Protein 2IT1 (pdb70)

Organism: Pyrococcus horikoshii (strain ATCC 700860 / DSM 12428 / JCM 9974 / NBRC 100139 / OT-3) (NCBI:txid70601)

InterPro domains:
  IPR003439 ABC transporter-like, ATP-binding domain [PF00005] (19-161)
  IPR003439 ABC transporter-like, ATP-binding domain [PS50893] (4-234)
  IPR003593 AAA+ ATPase domain [SM00382] (28-211)
  IPR008995 Molybdate/tungstate binding, C-terminal [SSF50331] (237-357)
  IPR012340 Nucleic acid-binding, OB-fold [G3DSA:2.40.50.140] (287-337)
  IPR015855 ABC transporter, maltose/maltodextrin import, MalK-like [cd03301] (4-216)
  IPR017871 ABC transporter-like, conserved site [PS00211] (134-148)
  IPR027417 P-loop containing nucleoside triphosphate hydrolase [G3DSA:3.40.50.300] (1-238)
  IPR027417 P-loop containing nucleoside triphosphate hydrolase [SSF52540] (4-243)
  IPR040582 MalK-like, OB fold domain [PF17912] (235-283)
  IPR047641 ABC transporter, ATP-binding protein MalK/UgpC-like [PTHR43875] (1-358)

B-factor: mean 36.74, std 8.69, range [20.18, 72.47]

Secondary structure (DSSP, 8-state):
---EEEEEEEEESSSSEEEEEEEEEEPTT-EEEEE--TTSSHHHHHHHHHTSS--SEEEEEETTEE-TTS-GGGTTEEEE-TT----TTS-HHHHHHHHHHHTT--HHHHHHHHHHHHHHTT-TT-TT--GGGS-HHHHHHHHHHHHHTT-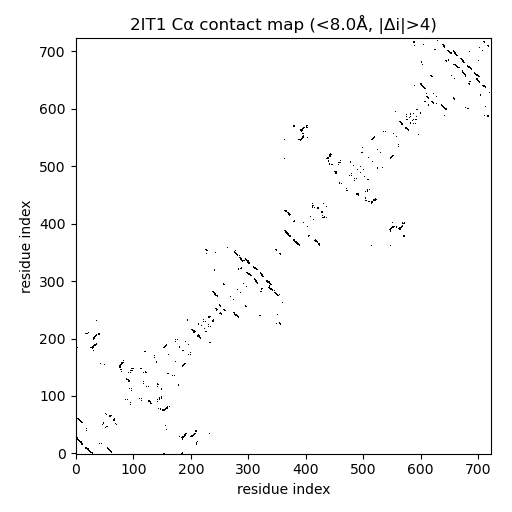-SEEEEESGGGGS-HHHHHHHHHHHHHHHHHHT-EEEEEES-HHHHHHH-SEEEEEETTEEEEEE-HHHHHHS-SBHHHHHHSBTTB-EEEEEEEETTEEEEETTEEEEPPGGGHHHHHHHT--EEEEEE-GGGEEEEESS-SSEEEEEEEEEEETTEEEEEEEETTEEEEEEE-TT----TT-EEEEEE-GGG-EEEETTT-BBP-PPP-/--EEEEEEEEEETTEEEEEEEEEEE-TT-EEEEE--TTSSHHHHHHHHHTSSPPSEEEEEETTEE-TTS-HHHHTEEEE-TT----TTS-HHHHHHHHHHHTT--HHHHHHHHHHHHHHTT-GGGTTS-GGGS-HHHHHHHHHHHHHTT--SEEEEESGGGGS-HHHHHHHHHHHHHHHHHHT-EEEEEES-HHHHHHH-SEEEEEETTEEEEEE-HHHHHHS-SBHHHHHHSBTTB-EEEEEEEETTEEESSSS-EEEPPGGGHHHHHHHT--EEEEEE-GGGEEEEESS-SSEEEEEEEEEE-SSEEEEEEEETTEEEEEEEETT----TT-EEEEEE-GGG-EEEETTT-BBP-PPP-

Foldseek 3Di:
DWKKWWAQFWADPDPATLAGGDTDIQDQLFEEEEAEDPSLSSVVVLCQLQQVDATPDTFMDTHPDTCRNPHNVVQQEFEQDQPHDFDQVAFLLCSLLVVVVVVVHDPVLSVVLLCVLCVLLVNNVRRGPGPVPDDPLSRLSSSVSSSCSSPGQEYEYANNCNVPDPVVSVVSLVVVLVSSNVVSGRYYHYDNDQVSCLVRGQKYQYGGSNYRQDIGHSCCLAQPPFFPVSQCSHDVNGKFKAKFFQDPQWTHRDPQAIGHDPPLCSVVCVVVVFTIKIKIAHQAQKDKDFDRDHAQKFWFADWADDPQWIWTWTARPPGIDTHIDHNPDDGDTRGMIHIGGDVVRIWMARPVGRGTDDGDDD/DKKWWAQFWADPVPATLAGGETDIQGQLFEEEAAEDPSQSSVVVLCQQQAVDAGPDTFMDDVNDTCRNPHNVVQQEQEQDQPHDFDQVAFLLCSLLVVVVVVVHDPVLSVVLSCVLCVLLVNNVRRGPGPVPDDPLSRLSSSQSSSPSSPGQEYEYENNCVPDDDVVVVVVLVVVLVSSNVVSHRYYYYDNDQVSCLVRGQWYFYTGSNYGQDIGHSCCLDQPNFFPVSQCRHDVRGKDKQKFFDDPQWTHRDPQAIHGDLPQCSCQCVVVVQGMKIKIFGQAQKDKAFDDDPAQKFWWADWDDDPQWIWTWTPRDPDIDIHIDGPPDDHDGRGIIHIGGDSVRMWIARPVVRTTGDGDDD

Solvent-accessible surface area: 36626 Å² total; per-residue (Å²): 102,4,46,0,60,4,76,76,0,28,17,95,134,49,148,128,45,6,0,70,77,0,76,15,84,0,90,80,22,16,0,0,0,0,0,0,42,110,68,4,10,18,39,23,0,0,34,1,0,1,13,77,75,157,20,87,60,28,103,0,44,10,64,175,124,63,4,15,169,46,70,47,163,88,6,59,30,3,39,2,102,66,114,18,70,13,118,82,172,27,30,0,52,74,2,0,0,50,33,0,37,118,111,180,16,59,116,136,77,1,64,43,32,1,104,37,5,0,95,41,0,121,0,56,171,10,47,133,97,83,9,204,73,17,54,34,4,42,43,0,48,0,1,6,0,53,14,12,2,75,83,10,70,0,3,0,0,7,6,1,0,45,69,16,86,70,135,55,29,99,134,15,44,57,58,5,35,178,18,5,119,120,44,29,3,0,1,0,1,0,0,99,42,28,42,1,0,44,66,3,9,50,41,0,0,0,0,75,126,3,75,32,18,12,50,3,56,31,95,90,0,35,138,157,7,97,65,60,36,0,0,27,42,0,12,123,10,50,12,10,36,4,95,6,107,31,84,152,44,84,0,25,25,23,168,150,2,87,15,76,17,0,180,62,15,46,122,42,5,156,128,76,53,30,81,78,0,5,0,0,0,6,0,95,32,18,88,12,44,101,36,108,45,172,12,0,10,5,76,1,117,35,104,105,110,67,75,212,78,12,11,0,14,0,32,2,119,150,26,107,0,84,0,48,4,86,134,50,68,150,3,71,151,33,45,63,0,0,0,94,23,155,64,157,89,6,30,0,0,22,85,185,86,45,97,12,12,111,65,94,173,218,17,57,0,81,2,67,76,0,28,27,101,113,62,159,129,47,7,0,65,83,2,82,7,95,0,102,105,25,14,0,0,0,0,0,0,42,102,79,4,12,18,39,24,0,0,36,0,0,0,1,80,73,78,19,78,60,24,79,0,53,11,81,165,122,64,3,12,153,47,55,34,138,73,5,52,22,4,37,5,97,70,131,26,70,14,116,85,170,30,32,0,49,78,1,0,0,51,30,0,58,120,99,186,15,71,180,104,51,23,49,136,37,0,114,84,11,0,138,66,5,136,0,54,130,10,9,44,37,64,8,175,44,16,59,41,8,42,40,1,51,0,2,4,0,54,14,15,0,60,112,20,79,0,2,0,0,7,6,0,0,53,95,16,114,82,132,81,32,92,110,16,50,39,58,4,47,160,12,4,161,128,66,44,18,1,0,0,0,1,0,101,46,30,49,2,0,41,60,2,9,56,42,0,0,0,0,88,139,2,70,36,26,14,50,2,52,34,96,86,0,54,141,156,5,93,56,53,35,0,0,26,40,0,10,109,12,47,15,10,32,2,89,4,114,18,92,141,32,78,0,39,32,34,178,123,3,78,11,76,2,0,170,54,8,65,119,31,1,106,125,74,51,30,91,59,0,2,0,0,0,11,3,115,44,14,93,10,52,91,32,104,42,144,16,0,12,7,78,1,128,47,94,107,105,63,66,195,63,13,13,0,13,0,31,2,112,144,33,96,1,74,0,20,5,93,84,64,59,154,9,62,155,31,46,60,0,3,0,82,20,154,59,153,85,4,30,0,0,26,80,185,81,49,84,14,24,134,59,104,196,204

Nearest PDB structures (foldseek):
  2it1-assembly1_B  TM=9.939E-01  e=1.564E-74  Pyrococcus horikoshii
  2yyz-assembly1_A  TM=8.812E-01  e=2.565E-50  Thermotoga maritima MSB8
  3rlf-assembly1_B  TM=8.235E-01  e=5.818E-41  Escherichia coli K-12
  8ja7-assembly1_D  TM=8.765E-01  e=3.316E-39  Mycobacterium tuberculosis H37Rv
  8hpn-assembly1_D  TM=8.410E-01  e=6.063E-39  Mycolicibacterium smegmatis MC2 155

CATH classification: 3.40.50.300 (+2 more: 2.40.50.100, 2.40.50.140)

Radius of gyration: 34.68 Å; Cα contacts (8 Å, |Δi|>4): 1537; chains: 2; bounding box: 76×95×65 Å

Sequence (723 aa):
MVEIKLENIVKKFGNFTALNNINLKIKDGEFMALLGPSGSGKSTLLYTIAGIYKPTSGKIYFDEKDVTELPPKDRNVGLVFQNWALYPHMTVYKNIAFPLELRKAPREEIDKKVREVAKMLHIDKLLNRYPWQLSGGQQQRVAIARALVKEPEVLLLDEPLSNLDALLRLEVRAELKRLQKELGITTVYVTHDQAEALAMADRIAVIREGEILQVGTPDEVYYKPKYKFVGGFLGNPPMNFVEAKVEDGKLVITEKSKLPIPKQYVEIVKETGITEVIIGFRPHDAEIVKGEGEGIVGEVYSFEPLGREQIVTVSVNDSIVKVFAPEGEHFSFGEKVTIKVKEELLVLFDKKTEKALEFSKLVEIKLENIVKKFGNFTALNNINLKIKDGEFMALLGPSGSGKSTLLYTIAGIYKPTSGKIYFDEKDVTELPPKDRNVGLVFQNWALYPHMTVYKNIAFPLELRKAPREEIDKKVREVAKMLHIDKLLNRYPWQLSGGQQQRVAIARALVKEPEVLLLDEPLSNLDALLRLEVRAELKRLQKELGITTVYVTHDQAEALAMADRIAVIREGEILQVGTPDEVYYKPKYKFVGGFLGNPPMNFVEAKVEDGKLVITEKSKLPIPKQYVEIVKETGITEVIIGFRPHDAEIVKGEGEGIVGEVYSFEPLGREQIVTVSVNDSIVKVFAPEGEHFSFGEKVTIKVKEELLVLFDKKTEKALEFSKL

Structure (mmCIF, N/CA/C/O backbone):
data_2IT1
#
_entry.id   2IT1
#
_cell.length_a   49.230
_cell.length_b   85.319
_cell.length_c   82.598
_cell.angle_alpha   90.00
_cell.angle_beta   97.16
_cell.angle_gamma   90.00
#
_symmetry.space_group_name_H-M   'P 1 21 1'
#
loop_
_entity.id
_entity.type
_entity.pdbx_description
1 polymer '362aa long hypothetical maltose/maltodextrin transport ATP-binding protein'
2 non-polymer 'SULFATE ION'
3 water water
#
loop_
_atom_site.group_PDB
_atom_site.id
_atom_site.type_symbol
_atom_site.label_atom_id
_atom_site.label_alt_id
_atom_site.label_comp_id
_atom_site.label_asym_id
_atom_site.label_entity_id
_atom_site.label_seq_id
_atom_site.pdbx_PDB_ins_code
_atom_site.Cartn_x
_atom_site.Cartn_y
_atom_site.Cartn_z
_atom_site.occupancy
_atom_site.B_iso_or_equiv
_atom_site.auth_seq_id
_atom_site.auth_comp_id
_atom_site.auth_asym_id
_atom_site.auth_atom_id
_atom_site.pdbx_PDB_model_num
ATOM 1 N N . MET A 1 1 ? 23.832 59.408 23.888 1.00 49.92 1 MET A N 1
ATOM 2 C CA . MET A 1 1 ? 24.830 60.459 24.241 1.00 49.58 1 MET A CA 1
ATOM 3 C C . MET A 1 1 ? 24.318 61.255 25.452 1.00 48.81 1 MET A C 1
ATOM 4 O O . MET A 1 1 ? 23.670 60.669 26.323 1.00 49.34 1 MET A O 1
ATOM 9 N N . VAL A 1 2 ? 24.585 62.560 25.520 1.00 47.34 2 VAL A N 1
ATOM 10 C CA . VAL A 1 2 ? 24.327 63.329 26.740 1.00 46.29 2 VAL A CA 1
ATOM 11 C C . VAL A 1 2 ? 23.062 64.176 26.638 1.00 44.81 2 VAL A C 1
ATOM 12 O O . VAL A 1 2 ? 22.776 64.770 25.602 1.00 43.70 2 VAL A O 1
ATOM 16 N N . GLU A 1 3 ? 22.295 64.204 27.723 1.00 43.55 3 GLU A N 1
ATOM 17 C CA . GLU A 1 3 ? 21.205 65.157 27.874 1.00 42.96 3 GLU A CA 1
ATOM 18 C C . GLU A 1 3 ? 21.743 66.349 28.622 1.00 42.34 3 GLU A C 1
ATOM 19 O O . GLU A 1 3 ? 22.390 66.189 29.664 1.00 40.69 3 GLU A O 1
ATOM 25 N N . ILE A 1 4 ? 21.489 67.547 28.107 1.00 41.58 4 ILE A N 1
ATOM 26 C CA . ILE A 1 4 ? 21.958 68.736 28.799 1.00 41.99 4 ILE A CA 1
ATOM 27 C C . ILE A 1 4 ? 20.811 69.603 29.307 1.00 41.92 4 ILE A C 1
ATOM 28 O O . ILE A 1 4 ? 19.805 69.836 28.611 1.00 40.20 4 ILE A O 1
ATOM 33 N N . LYS A 1 5 ? 20.985 70.028 30.557 1.00 41.68 5 LYS A N 1
ATOM 34 C CA . LYS A 1 5 ? 20.068 70.908 31.244 1.00 42.27 5 LYS A CA 1
ATOM 35 C C . LYS A 1 5 ? 20.802 72.176 31.628 1.00 42.16 5 LYS A C 1
ATOM 36 O O . LYS A 1 5 ? 21.890 72.117 32.202 1.00 42.01 5 LYS A O 1
ATOM 42 N N . LEU A 1 6 ? 20.220 73.316 31.283 1.00 42.34 6 LEU A N 1
ATOM 43 C CA . LEU A 1 6 ? 20.693 74.598 31.752 1.00 42.61 6 LEU A CA 1
ATOM 44 C C . LEU A 1 6 ? 19.650 75.125 32.722 1.00 43.20 6 LEU A C 1
ATOM 45 O O . LEU A 1 6 ? 18.479 75.298 32.343 1.00 42.77 6 LEU A O 1
ATOM 50 N N . GLU A 1 7 ? 20.074 75.370 33.965 1.00 43.65 7 GLU A N 1
ATOM 51 C CA . GLU A 1 7 ? 19.172 75.781 35.041 1.00 44.30 7 GLU A CA 1
ATOM 52 C C . GLU A 1 7 ? 19.480 77.191 35.483 1.00 44.30 7 GLU A C 1
ATOM 53 O O . GLU A 1 7 ? 20.534 77.443 36.061 1.00 44.62 7 GLU A O 1
ATOM 59 N N . ASN A 1 8 ? 18.549 78.098 35.217 1.00 44.37 8 ASN A N 1
ATOM 60 C CA . ASN A 1 8 ? 18.664 79.492 35.604 1.00 44.92 8 ASN A CA 1
ATOM 61 C C . ASN A 1 8 ? 20.034 80.040 35.270 1.00 45.35 8 ASN A C 1
ATOM 62 O O . ASN A 1 8 ? 20.761 80.511 36.140 1.00 44.19 8 ASN A O 1
ATOM 67 N N . ILE A 1 9 ? 20.393 79.953 33.993 1.00 45.72 9 ILE A N 1
ATOM 68 C CA . ILE A 1 9 ? 21.687 80.457 33.560 1.00 46.15 9 ILE A CA 1
ATOM 69 C C . ILE A 1 9 ? 21.561 81.946 33.302 1.00 46.42 9 ILE A C 1
ATOM 70 O O . ILE A 1 9 ? 20.697 82.391 32.544 1.00 46.62 9 ILE A O 1
ATOM 75 N N . VAL A 1 10 ? 22.415 82.723 33.949 1.00 47.20 10 VAL A N 1
ATOM 76 C CA . VAL A 1 10 ? 22.496 84.140 33.664 1.00 47.92 10 VAL A CA 1
ATOM 77 C C . VAL A 1 10 ? 23.918 84.472 33.241 1.00 48.76 10 VAL A C 1
ATOM 78 O O . VAL A 1 10 ? 24.869 83.898 33.758 1.00 48.69 10 VAL A O 1
ATOM 82 N N . LYS A 1 11 ? 24.057 85.378 32.278 1.00 50.42 11 LYS A N 1
ATOM 83 C CA . LYS A 1 11 ? 25.372 85.908 31.918 1.00 51.21 11 LYS A CA 1
ATOM 84 C C . LYS A 1 11 ? 25.295 87.419 31.811 1.00 52.11 11 LYS A C 1
ATOM 85 O O . LYS A 1 11 ? 24.602 87.964 30.957 1.00 51.51 11 LYS A O 1
ATOM 91 N N . LYS A 1 12 ? 26.022 88.079 32.703 1.00 53.43 12 LYS A N 1
ATOM 92 C CA . LYS A 1 12 ? 26.059 89.523 32.757 1.00 54.82 12 LYS A CA 1
ATOM 93 C C . LYS A 1 12 ? 27.541 89.888 32.768 1.00 55.84 12 LYS A C 1
ATOM 94 O O . LYS A 1 12 ? 28.274 89.495 33.686 1.00 56.62 12 LYS A O 1
ATOM 100 N N . PHE A 1 13 ? 27.997 90.578 31.725 1.00 56.64 13 PHE A N 1
ATOM 101 C CA . PHE A 1 13 ? 29.362 91.091 31.700 1.00 57.14 13 PHE A CA 1
ATOM 102 C C . PHE A 1 13 ? 29.485 92.259 32.695 1.00 57.90 13 PHE A C 1
ATOM 103 O O . PHE A 1 13 ? 30.472 92.363 33.430 1.00 58.11 13 PHE A O 1
ATOM 111 N N . GLY A 1 14 ? 28.469 93.124 32.727 1.00 58.44 14 GLY A N 1
ATOM 112 C CA . GLY A 1 14 ? 28.354 94.152 33.770 1.00 58.27 14 GLY A CA 1
ATOM 113 C C . GLY A 1 14 ? 26.915 94.596 33.963 1.00 58.50 14 GLY A C 1
ATOM 114 O O . GLY A 1 14 ? 26.192 94.055 34.800 1.00 58.82 14 GLY A O 1
ATOM 115 N N . ASN A 1 15 ? 26.510 95.590 33.182 1.00 58.51 15 ASN A N 1
ATOM 116 C CA . ASN A 1 15 ? 25.149 96.144 33.231 1.00 58.22 15 ASN A CA 1
ATOM 117 C C . ASN A 1 15 ? 24.276 95.563 32.107 1.00 57.97 15 ASN A C 1
ATOM 118 O O . ASN A 1 15 ? 23.039 95.475 32.241 1.00 58.23 15 ASN A O 1
ATOM 123 N N . PHE A 1 16 ? 24.939 95.185 31.006 1.00 57.06 16 PHE A N 1
ATOM 124 C CA . PHE A 1 16 ? 24.329 94.450 29.903 1.00 56.01 16 PHE A CA 1
ATOM 125 C C . PHE A 1 16 ? 24.099 93.008 30.329 1.00 55.16 16 PHE A C 1
ATOM 126 O O . PHE A 1 16 ? 25.010 92.340 30.839 1.00 54.77 16 PHE A O 1
ATOM 134 N N . THR A 1 17 ? 22.872 92.538 30.119 1.00 54.08 17 THR A N 1
ATOM 135 C CA . THR A 1 17 ? 22.528 91.159 30.422 1.00 53.08 17 THR A CA 1
ATOM 136 C C . THR A 1 17 ? 22.520 90.412 29.109 1.00 51.71 17 THR A C 1
ATOM 137 O O . THR A 1 17 ? 21.646 90.635 28.254 1.00 51.62 17 THR A O 1
ATOM 141 N N . ALA A 1 18 ? 23.516 89.544 28.953 1.00 50.12 18 ALA A N 1
ATOM 142 C CA . ALA A 1 18 ? 23.719 88.803 27.722 1.00 49.20 18 ALA A CA 1
ATOM 143 C C . ALA A 1 18 ? 22.763 87.615 27.650 1.00 47.96 18 ALA A C 1
ATOM 144 O O . ALA A 1 18 ? 22.208 87.343 26.586 1.00 47.86 18 ALA A O 1
ATOM 146 N N . LEU A 1 19 ? 22.595 86.930 28.784 1.00 46.35 19 LEU A N 1
ATOM 147 C CA . LEU A 1 19 ? 21.668 85.819 28.938 1.00 45.76 19 LEU A CA 1
ATOM 148 C C . LEU A 1 19 ? 20.901 85.966 30.235 1.00 45.37 19 LEU A C 1
ATOM 149 O O . LEU A 1 19 ? 21.503 86.047 31.310 1.00 44.32 19 LEU A O 1
ATOM 154 N N . ASN A 1 20 ? 19.575 85.964 30.141 1.00 45.44 20 ASN A N 1
ATOM 155 C CA . ASN A 1 20 ? 18.739 86.151 31.318 1.00 45.49 20 ASN A CA 1
ATOM 156 C C . ASN A 1 20 ? 17.868 84.941 31.652 1.00 45.31 20 ASN A C 1
ATOM 157 O O . ASN A 1 20 ? 16.868 84.662 30.975 1.00 45.66 20 ASN A O 1
ATOM 162 N N . ASN A 1 21 ? 18.268 84.247 32.707 1.00 44.92 21 ASN A N 1
ATOM 163 C CA . ASN A 1 21 ? 17.561 83.100 33.224 1.00 44.52 21 ASN A CA 1
ATOM 164 C C . ASN A 1 21 ? 17.188 82.142 32.105 1.00 43.87 21 ASN A C 1
ATOM 165 O O . ASN A 1 21 ? 16.018 82.004 31.722 1.00 44.37 21 ASN A O 1
ATOM 170 N N . ILE A 1 22 ? 18.214 81.496 31.575 1.00 42.36 22 ILE A N 1
ATOM 171 C CA . ILE A 1 22 ? 18.053 80.500 30.533 1.00 41.55 22 ILE A CA 1
ATOM 172 C C . ILE A 1 22 ? 17.774 79.154 31.194 1.00 40.80 22 ILE A C 1
ATOM 173 O O . ILE A 1 22 ? 18.590 78.637 31.968 1.00 40.65 22 ILE A O 1
ATOM 178 N N . ASN A 1 23 ? 16.588 78.631 30.913 1.00 39.88 23 ASN A N 1
ATOM 179 C CA . ASN A 1 23 ? 16.160 77.316 31.339 1.00 39.45 23 ASN A CA 1
ATOM 180 C C . ASN A 1 23 ? 15.821 76.507 30.116 1.00 38.90 23 ASN A C 1
ATOM 181 O O . ASN A 1 23 ? 14.946 76.872 29.355 1.00 37.49 23 ASN A O 1
ATOM 186 N N . LEU A 1 24 ? 16.533 75.415 29.921 1.00 38.86 24 LEU A N 1
ATOM 187 C CA . LEU A 1 24 ? 16.413 74.669 28.679 1.00 38.85 24 LEU A CA 1
ATOM 188 C C . LEU A 1 24 ? 17.094 73.336 28.853 1.00 38.77 24 LEU A C 1
ATOM 189 O O . LEU A 1 24 ? 18.197 73.258 29.401 1.00 37.85 24 LEU A O 1
ATOM 194 N N . LYS A 1 25 ? 16.416 72.294 28.382 1.00 38.54 25 LYS A N 1
ATOM 195 C CA . LYS A 1 25 ? 16.968 70.966 28.353 1.00 38.37 25 LYS A CA 1
ATOM 196 C C . LYS A 1 25 ? 17.071 70.538 26.893 1.00 38.26 25 LYS A C 1
ATOM 197 O O . LYS A 1 25 ? 16.093 70.648 26.143 1.00 38.11 25 LYS A O 1
ATOM 203 N N . ILE A 1 26 ? 18.263 70.129 26.467 1.00 37.51 26 ILE A N 1
ATOM 204 C CA . ILE A 1 26 ? 18.450 69.499 25.158 1.00 37.76 26 ILE A CA 1
ATOM 205 C C . ILE A 1 26 ? 18.546 67.986 25.359 1.00 37.72 26 ILE A C 1
ATOM 206 O O . ILE A 1 26 ? 19.401 67.520 26.115 1.00 37.41 26 ILE A O 1
ATOM 211 N N . LYS A 1 27 ? 17.685 67.227 24.677 1.00 37.09 27 LYS A N 1
ATOM 212 C CA . LYS A 1 27 ? 17.548 65.789 24.935 1.00 37.19 27 LYS A CA 1
ATOM 213 C C . LYS A 1 27 ? 18.620 64.958 24.259 1.00 36.73 27 LYS A C 1
ATOM 214 O O . LYS A 1 27 ? 19.247 65.360 23.274 1.00 36.03 27 LYS A O 1
ATOM 220 N N . ASP A 1 28 ? 18.825 63.774 24.812 1.00 37.06 28 ASP A N 1
ATOM 221 C CA . ASP A 1 28 ? 19.813 62.859 24.305 1.00 36.57 28 ASP A CA 1
ATOM 222 C C . ASP A 1 28 ? 19.620 62.662 22.798 1.00 35.87 28 ASP A C 1
ATOM 223 O O . ASP A 1 28 ? 18.535 62.320 22.363 1.00 35.91 28 ASP A O 1
ATOM 228 N N . GLY A 1 29 ? 20.675 62.880 22.019 1.00 34.91 29 GLY A N 1
ATOM 229 C CA . GLY A 1 29 ? 20.619 62.663 20.580 1.00 34.41 29 GLY A CA 1
ATOM 230 C C . GLY A 1 29 ? 19.771 63.648 19.798 1.00 33.57 29 GLY A C 1
ATOM 231 O O . GLY A 1 29 ? 19.609 63.486 18.598 1.00 34.02 29 GLY A O 1
ATOM 232 N N . GLU A 1 30 ? 19.233 64.673 20.455 1.00 32.81 30 GLU A N 1
ATOM 233 C CA . GLU A 1 30 ? 18.378 65.646 19.790 1.00 32.14 30 GLU A CA 1
ATOM 234 C C . GLU A 1 30 ? 19.185 66.715 19.017 1.00 30.70 30 GLU A C 1
ATOM 235 O O . GLU A 1 30 ? 20.282 67.089 19.423 1.00 29.24 30 GLU A O 1
ATOM 241 N N . PHE A 1 31 ? 18.622 67.179 17.898 1.00 28.80 31 PHE A N 1
ATOM 242 C CA . PHE A 1 31 ? 19.141 68.315 17.140 1.00 28.50 31 PHE A CA 1
ATOM 243 C C . PHE A 1 31 ? 18.337 69.536 17.580 1.00 27.59 31 PHE A C 1
ATOM 244 O O . PHE A 1 31 ? 17.156 69.661 17.262 1.00 26.60 31 PHE A O 1
ATOM 252 N N . MET A 1 32 ? 18.965 70.401 18.366 1.00 27.59 32 MET A N 1
ATOM 253 C CA . MET A 1 32 ? 18.302 71.593 18.876 1.00 27.21 32 MET A CA 1
ATOM 254 C C . MET A 1 32 ? 18.849 72.827 18.202 1.00 26.72 32 MET A C 1
ATOM 255 O O . MET A 1 32 ? 20.035 73.031 18.154 1.00 26.40 32 MET A O 1
ATOM 260 N N . ALA A 1 33 ? 17.963 73.678 17.718 1.00 27.03 33 ALA A N 1
ATOM 261 C CA . ALA A 1 33 ? 18.407 74.880 17.055 1.00 27.04 33 ALA A CA 1
ATOM 262 C C . ALA A 1 33 ? 18.219 76.043 17.995 1.00 26.35 33 ALA A C 1
ATOM 263 O O . ALA A 1 33 ? 17.202 76.157 18.672 1.00 27.04 33 ALA A O 1
ATOM 265 N N . LEU A 1 34 ? 19.207 76.924 18.015 1.00 26.49 34 LEU A N 1
ATOM 266 C CA . LEU A 1 34 ? 19.107 78.178 18.738 1.00 26.27 34 LEU A CA 1
ATOM 267 C C . LEU A 1 34 ? 18.971 79.255 17.666 1.00 26.38 34 LEU A C 1
ATOM 268 O O . LEU A 1 34 ? 19.956 79.638 17.004 1.00 26.38 34 LEU A O 1
ATOM 273 N N . LEU A 1 35 ? 17.743 79.752 17.534 1.00 25.73 35 LEU A N 1
ATOM 274 C CA . LEU A 1 35 ? 17.359 80.621 16.426 1.00 26.25 35 LEU A CA 1
ATOM 275 C C . LEU A 1 35 ? 17.069 82.025 16.939 1.00 26.43 35 LEU A C 1
ATOM 276 O O . LEU A 1 35 ? 16.283 82.209 17.841 1.00 25.82 35 LEU A O 1
ATOM 281 N N . GLY A 1 36 ? 17.702 83.013 16.337 1.00 27.35 36 GLY A N 1
ATOM 282 C CA . GLY A 1 36 ? 17.434 84.382 16.703 1.00 29.25 36 GLY A CA 1
ATOM 283 C C . GLY A 1 36 ? 18.229 85.333 15.842 1.00 30.24 36 GLY A C 1
ATOM 284 O O . GLY A 1 36 ? 19.067 84.907 15.069 1.00 29.80 36 GLY A O 1
ATOM 285 N N . PRO A 1 37 ? 17.953 86.632 15.976 1.00 32.26 37 PRO A N 1
ATOM 286 C CA . PRO A 1 37 ? 18.698 87.647 15.252 1.00 33.27 37 PRO A CA 1
ATOM 287 C C . PRO A 1 37 ? 20.106 87.905 15.805 1.00 34.81 37 PRO A C 1
ATOM 288 O O . PRO A 1 37 ? 20.492 87.377 16.852 1.00 35.38 37 PRO A O 1
ATOM 292 N N . SER A 1 38 ? 20.855 88.770 15.127 1.00 36.35 38 SER A N 1
ATOM 293 C CA . SER A 1 38 ? 22.159 89.179 15.638 1.00 36.56 38 SER A CA 1
ATOM 294 C C . SER A 1 38 ? 22.076 89.864 16.994 1.00 37.14 38 SER A C 1
ATOM 295 O O . SER A 1 38 ? 21.228 90.719 17.249 1.00 38.70 38 SER A O 1
ATOM 298 N N . GLY A 1 39 ? 22.942 89.422 17.891 1.00 36.86 39 GLY A N 1
ATOM 299 C CA . GLY A 1 39 ? 23.011 89.955 19.226 1.00 36.11 39 GLY A CA 1
ATOM 300 C C . GLY A 1 39 ? 21.912 89.475 20.130 1.00 35.71 39 GLY A C 1
ATOM 301 O O . GLY A 1 39 ? 21.693 90.070 21.167 1.00 36.54 39 GLY A O 1
ATOM 302 N N . SER A 1 40 ? 21.221 88.394 19.760 1.00 35.39 40 SER A N 1
ATOM 303 C CA . SER A 1 40 ? 20.147 87.859 20.604 1.00 34.41 40 SER A CA 1
ATOM 304 C C . SER A 1 40 ? 20.657 87.131 21.833 1.00 33.65 40 SER A C 1
ATOM 305 O O . SER A 1 40 ? 19.885 86.935 22.769 1.00 33.41 40 SER A O 1
ATOM 308 N N . GLY A 1 41 ? 21.931 86.742 21.819 1.00 33.41 41 GLY A N 1
ATOM 309 C CA . GLY A 1 41 ? 22.522 85.905 22.871 1.00 33.29 41 GLY A CA 1
ATOM 310 C C . GLY A 1 41 ? 22.618 84.427 22.492 1.00 32.90 41 GLY A C 1
ATOM 311 O O . GLY A 1 41 ? 23.052 83.605 23.299 1.00 33.04 41 GLY A O 1
ATOM 312 N N . LYS A 1 42 ? 22.174 84.090 21.280 1.00 32.69 42 LYS A N 1
ATOM 313 C CA . LYS A 1 42 ? 22.210 82.709 20.766 1.00 32.29 42 LYS A CA 1
ATOM 314 C C . LYS A 1 42 ? 23.630 82.136 20.715 1.00 32.21 42 LYS A C 1
ATOM 315 O O . LYS A 1 42 ? 23.840 80.982 21.104 1.00 32.53 42 LYS A O 1
ATOM 321 N N . SER A 1 43 ? 24.603 82.923 20.252 1.00 31.93 43 SER A N 1
ATOM 322 C CA . SER A 1 43 ? 25.979 82.450 20.191 1.00 31.81 43 SER A CA 1
ATOM 323 C C . SER A 1 43 ? 26.550 82.393 21.613 1.00 31.77 43 SER A C 1
ATOM 324 O O . SER A 1 43 ? 27.263 81.453 21.972 1.00 31.53 43 SER A O 1
ATOM 327 N N . THR A 1 44 ? 26.249 83.399 22.413 1.00 31.49 44 THR A N 1
ATOM 328 C CA . THR A 1 44 ? 26.736 83.430 23.795 1.00 31.50 44 THR A CA 1
ATOM 329 C C . THR A 1 44 ? 26.260 82.215 24.569 1.00 31.02 44 THR A C 1
ATOM 330 O O . THR A 1 44 ? 26.996 81.644 25.366 1.00 31.42 44 THR A O 1
ATOM 334 N N . LEU A 1 45 ? 25.017 81.811 24.332 1.00 31.06 45 LEU A N 1
ATOM 335 C CA . LEU A 1 45 ? 24.477 80.622 24.960 1.00 30.50 45 LEU A CA 1
ATOM 336 C C . LEU A 1 45 ? 25.272 79.395 24.548 1.00 29.66 45 LEU A C 1
ATOM 337 O O . LEU A 1 45 ? 25.533 78.529 25.359 1.00 29.17 45 LEU A O 1
ATOM 342 N N . LEU A 1 46 ? 25.645 79.312 23.276 1.00 29.18 46 LEU A N 1
ATOM 343 C CA . LEU A 1 46 ? 26.421 78.175 22.785 1.00 29.16 46 LEU A CA 1
ATOM 344 C C . LEU A 1 46 ? 27.809 78.166 23.435 1.00 29.66 46 LEU A C 1
ATOM 345 O O . LEU A 1 46 ? 28.313 77.104 23.834 1.00 29.50 46 LEU A O 1
ATOM 350 N N . TYR A 1 47 ? 28.429 79.341 23.523 1.00 29.76 47 TYR A N 1
ATOM 351 C CA . TYR A 1 47 ? 29.782 79.447 24.095 1.00 30.99 47 TYR A CA 1
ATOM 352 C C . TYR A 1 47 ? 29.746 79.130 25.586 1.00 30.89 47 TYR A C 1
ATOM 353 O O . TYR A 1 47 ? 30.720 78.644 26.154 1.00 32.67 47 TYR A O 1
ATOM 362 N N . THR A 1 48 ? 28.603 79.392 26.204 1.00 31.61 48 THR A N 1
ATOM 363 C CA . THR A 1 48 ? 28.363 79.078 27.592 1.00 31.84 48 THR A CA 1
ATOM 364 C C . THR A 1 48 ? 28.194 77.583 27.786 1.00 32.48 48 THR A C 1
ATOM 365 O O . THR A 1 48 ? 28.727 77.056 28.735 1.00 32.14 48 THR A O 1
ATOM 369 N N . ILE A 1 49 ? 27.484 76.902 26.882 1.00 32.38 49 ILE A N 1
ATOM 370 C CA . ILE A 1 49 ? 27.373 75.432 26.927 1.00 32.29 49 ILE A CA 1
ATOM 371 C C . ILE A 1 49 ? 28.750 74.790 26.698 1.00 33.30 49 ILE A C 1
ATOM 372 O O . ILE A 1 49 ? 29.087 73.824 27.360 1.00 32.76 49 ILE A O 1
ATOM 377 N N . ALA A 1 50 ? 29.537 75.333 25.766 1.00 33.47 50 ALA A N 1
ATOM 378 C CA . ALA A 1 50 ? 30.885 74.826 25.495 1.00 34.06 50 ALA A CA 1
ATOM 379 C C . ALA A 1 50 ? 31.810 74.970 26.706 1.00 34.72 50 ALA A C 1
ATOM 380 O O . ALA A 1 50 ? 32.623 74.103 26.966 1.00 34.11 50 ALA A O 1
ATOM 382 N N . GLY A 1 51 ? 31.692 76.096 27.401 1.00 35.38 51 GLY A N 1
ATOM 383 C CA . GLY A 1 51 ? 32.561 76.416 28.533 1.00 36.30 51 GLY A CA 1
ATOM 384 C C . GLY A 1 51 ? 33.530 77.547 28.260 1.00 36.88 51 GLY A C 1
ATOM 385 O O . GLY A 1 51 ? 34.265 77.956 29.165 1.00 37.41 51 GLY A O 1
ATOM 386 N N . ILE A 1 52 ? 33.536 78.067 27.031 1.00 37.31 52 ILE A N 1
ATOM 387 C 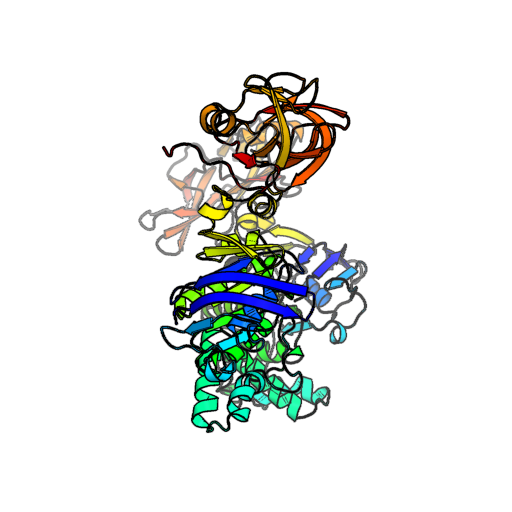CA . ILE A 1 52 ? 34.438 79.160 26.658 1.00 37.53 52 ILE A CA 1
ATOM 388 C C . ILE A 1 52 ? 34.089 80.424 27.441 1.00 38.18 52 ILE A C 1
ATOM 389 O O . ILE A 1 52 ? 34.982 81.179 27.834 1.00 38.75 52 ILE A O 1
ATOM 394 N N . TYR A 1 53 ? 32.796 80.640 27.663 1.00 38.42 53 TYR A N 1
ATOM 395 C CA . TYR A 1 53 ? 32.299 81.653 28.573 1.00 39.38 53 TYR A CA 1
ATOM 396 C C . TYR A 1 53 ? 31.758 80.975 29.827 1.00 40.37 53 TYR A C 1
ATOM 397 O O . TYR A 1 53 ? 31.229 79.852 29.777 1.00 39.92 53 TYR A O 1
ATOM 406 N N . LYS A 1 54 ? 31.865 81.680 30.947 1.00 41.79 54 LYS A N 1
ATOM 407 C CA . LYS A 1 54 ? 31.401 81.177 32.241 1.00 42.78 54 LYS A CA 1
ATOM 408 C C . LYS A 1 54 ? 30.160 81.964 32.650 1.00 43.00 54 LYS A C 1
ATOM 409 O O . LYS A 1 54 ? 30.095 83.168 32.437 1.00 42.73 54 LYS A O 1
ATOM 415 N N . PRO A 1 55 ? 29.136 81.276 33.180 1.00 43.74 55 PRO A N 1
ATOM 416 C CA . PRO A 1 55 ? 27.945 82.023 33.586 1.00 44.26 55 PRO A CA 1
ATOM 417 C C . PRO A 1 55 ? 28.229 82.896 34.794 1.00 44.73 55 PRO A C 1
ATOM 418 O O . PRO A 1 55 ? 29.169 82.617 35.544 1.00 44.63 55 PRO A O 1
ATOM 422 N N . THR A 1 56 ? 27.434 83.945 34.973 1.00 45.28 56 THR A N 1
ATOM 423 C CA . THR A 1 56 ? 27.494 84.726 36.204 1.00 45.46 56 THR A CA 1
ATOM 424 C C . THR A 1 56 ? 26.924 83.841 37.310 1.00 45.96 56 THR A C 1
ATOM 425 O O . THR A 1 56 ? 27.519 83.691 38.392 1.00 46.66 56 THR A O 1
ATOM 429 N N . SER A 1 57 ? 25.785 83.221 37.014 1.00 45.79 57 SER A N 1
ATOM 430 C CA . SER A 1 57 ? 25.158 82.291 37.928 1.00 45.49 57 SER A CA 1
ATOM 431 C C . SER A 1 57 ? 24.354 81.234 37.178 1.00 45.55 57 SER A C 1
ATOM 432 O O . SER A 1 57 ? 24.037 81.400 35.980 1.00 45.10 57 SER A O 1
ATOM 435 N N . GLY A 1 58 ? 24.003 80.171 37.904 1.00 44.92 58 GLY A N 1
ATOM 436 C CA . GLY A 1 58 ? 23.223 79.069 37.368 1.00 44.91 58 GLY A CA 1
ATOM 437 C C . GLY A 1 58 ? 24.092 77.846 37.153 1.00 44.82 58 GLY A C 1
ATOM 438 O O . GLY A 1 58 ? 25.304 77.878 37.357 1.00 45.19 58 GLY A O 1
ATOM 439 N N . LYS A 1 59 ? 23.469 76.759 36.726 1.00 44.67 59 LYS A N 1
ATOM 440 C CA . LYS A 1 59 ? 24.162 75.506 36.583 1.00 44.51 59 LYS A CA 1
ATOM 441 C C . LYS A 1 59 ? 23.978 74.912 35.194 1.00 44.03 59 LYS A C 1
ATOM 442 O O . LYS A 1 59 ? 22.994 75.200 34.506 1.00 43.22 59 LYS A O 1
ATOM 448 N N . ILE A 1 60 ? 24.945 74.094 34.791 1.00 43.44 60 ILE A N 1
ATOM 449 C CA . ILE A 1 60 ? 24.879 73.368 33.535 1.00 43.37 60 ILE A CA 1
ATOM 450 C C . ILE A 1 60 ? 25.197 71.908 33.799 1.00 43.37 60 ILE A C 1
ATOM 451 O O . ILE A 1 60 ? 26.322 71.581 34.168 1.00 44.13 60 ILE A O 1
ATOM 456 N N . TYR A 1 61 ? 24.222 71.025 33.596 1.00 43.18 61 TYR A N 1
ATOM 457 C CA . TYR A 1 61 ? 24.435 69.595 33.777 1.00 43.05 61 TYR A CA 1
ATOM 458 C C . TYR A 1 61 ? 24.497 68.876 32.446 1.00 42.72 61 TYR A C 1
ATOM 459 O O . TYR A 1 61 ? 23.658 69.105 31.586 1.00 42.39 61 TYR A O 1
ATOM 468 N N . PHE A 1 62 ? 25.495 68.011 32.284 1.00 42.24 62 PHE A N 1
ATOM 469 C CA . PHE A 1 62 ? 25.522 67.046 31.203 1.00 42.70 62 PHE A CA 1
ATOM 470 C C . PHE A 1 62 ? 25.170 65.728 31.846 1.00 43.56 62 PHE A C 1
ATOM 471 O O . PHE A 1 62 ? 25.961 65.207 32.638 1.00 44.14 62 PHE A O 1
ATOM 479 N N . ASP A 1 63 ? 24.004 65.182 31.520 1.00 44.18 63 ASP A N 1
ATOM 480 C CA . ASP A 1 63 ? 23.493 64.000 32.225 1.00 45.09 63 ASP A CA 1
ATOM 481 C C . ASP A 1 63 ? 23.449 64.316 33.743 1.00 45.83 63 ASP A C 1
ATOM 482 O O . ASP A 1 63 ? 22.993 65.380 34.144 1.00 45.71 63 ASP A O 1
ATOM 487 N N . GLU A 1 64 ? 23.939 63.404 34.577 1.00 47.10 64 GLU A N 1
ATOM 488 C CA . GLU A 1 64 ? 23.996 63.615 36.028 1.00 47.78 64 GLU A CA 1
ATOM 489 C C . GLU A 1 64 ? 25.005 64.692 36.425 1.00 48.21 64 GLU A C 1
ATOM 490 O O . GLU A 1 64 ? 24.823 65.373 37.436 1.00 48.31 64 GLU A O 1
ATOM 496 N N . LYS A 1 65 ? 26.060 64.840 35.626 1.00 48.10 65 LYS A N 1
ATOM 497 C CA . LYS A 1 65 ? 27.251 65.562 36.052 1.00 48.01 65 LYS A CA 1
ATOM 498 C C . LYS A 1 65 ? 27.147 67.071 35.890 1.00 48.07 65 LYS A C 1
ATOM 499 O O . LYS A 1 65 ? 26.879 67.575 34.793 1.00 48.23 65 LYS A O 1
ATOM 505 N N . ASP A 1 66 ? 27.375 67.789 36.983 1.00 47.73 66 ASP A N 1
ATOM 506 C CA . ASP A 1 66 ? 27.488 69.239 36.951 1.00 47.55 66 ASP A CA 1
ATOM 507 C C . ASP A 1 66 ? 28.836 69.644 36.353 1.00 47.44 66 ASP A C 1
ATOM 508 O O . ASP A 1 66 ? 29.903 69.364 36.923 1.00 46.94 66 ASP A O 1
ATOM 513 N N . VAL A 1 67 ? 28.780 70.317 35.208 1.00 46.72 67 VAL A N 1
ATOM 514 C CA . VAL A 1 67 ? 29.976 70.708 34.469 1.00 46.38 67 VAL A CA 1
ATOM 515 C C . VAL A 1 67 ? 30.145 72.220 34.417 1.00 46.05 67 VAL A C 1
ATOM 516 O O . VAL A 1 67 ? 30.960 72.722 33.652 1.00 45.71 67 VAL A O 1
ATOM 520 N N . THR A 1 68 ? 29.398 72.938 35.250 1.00 46.07 68 THR A N 1
ATOM 521 C CA . THR A 1 68 ? 29.304 74.394 35.173 1.00 46.36 68 THR A CA 1
ATOM 522 C C . THR A 1 68 ? 30.639 75.121 35.263 1.00 46.62 68 THR A C 1
ATOM 523 O O . THR A 1 68 ? 30.848 76.123 34.584 1.00 46.86 68 THR A O 1
ATOM 527 N N . GLU A 1 69 ? 31.533 74.641 36.111 1.00 46.94 69 GLU A N 1
ATOM 528 C CA . GLU A 1 69 ? 32.817 75.316 36.307 1.00 47.38 69 GLU A CA 1
ATOM 529 C C . GLU A 1 69 ? 33.969 74.539 35.669 1.00 47.08 69 GLU A C 1
ATOM 530 O O . GLU A 1 69 ? 35.120 74.953 35.760 1.00 47.18 69 GLU A O 1
ATOM 536 N N . LEU A 1 70 ? 33.657 73.422 35.008 1.00 46.93 70 LEU A N 1
ATOM 537 C CA . LEU A 1 70 ? 34.663 72.678 34.263 1.00 46.39 70 LEU A CA 1
ATOM 538 C C . LEU A 1 70 ? 35.034 73.488 33.021 1.00 46.09 70 LEU A C 1
ATOM 539 O O . LEU A 1 70 ? 34.172 74.128 32.418 1.00 46.36 70 LEU A O 1
ATOM 544 N N . PRO A 1 71 ? 36.318 73.467 32.632 1.00 45.42 71 PRO A N 1
ATOM 545 C CA . PRO A 1 71 ? 36.700 74.098 31.375 1.00 45.00 71 PRO A CA 1
ATOM 546 C C . PRO A 1 71 ? 36.258 73.229 30.195 1.00 44.12 71 PRO A C 1
ATOM 547 O O . PRO A 1 71 ? 35.981 72.053 30.384 1.00 43.60 71 PRO A O 1
ATOM 551 N N . PRO A 1 72 ? 36.211 73.798 28.983 1.00 43.97 72 PRO A N 1
ATOM 552 C CA . PRO A 1 72 ? 35.770 73.089 27.784 1.00 43.87 72 PRO A CA 1
ATOM 553 C C . PRO A 1 72 ? 36.417 71.726 27.563 1.00 43.80 72 PRO A C 1
ATOM 554 O O . PRO A 1 72 ? 35.746 70.816 27.098 1.00 43.14 72 PRO A O 1
ATOM 558 N N . LYS A 1 73 ? 37.710 71.597 27.887 1.00 44.20 73 LYS A N 1
ATOM 559 C CA . LYS A 1 73 ? 38.465 70.348 27.661 1.00 44.45 73 LYS A CA 1
ATOM 560 C C . LYS A 1 73 ? 37.862 69.158 28.390 1.00 44.16 73 LYS A C 1
ATOM 561 O O . LYS A 1 73 ? 37.897 68.039 27.890 1.00 44.70 73 LYS A O 1
ATOM 567 N N . ASP A 1 74 ? 37.317 69.426 29.573 1.00 43.71 74 ASP A N 1
ATOM 568 C CA . ASP A 1 74 ? 36.784 68.408 30.459 1.00 43.08 74 ASP A CA 1
ATOM 569 C C . ASP A 1 74 ? 35.335 68.056 30.148 1.00 42.57 74 ASP A C 1
ATOM 570 O O . ASP A 1 74 ? 34.850 67.009 30.578 1.00 42.14 74 ASP A O 1
ATOM 575 N N . ARG A 1 75 ? 34.641 68.936 29.425 1.00 41.87 75 ARG A N 1
ATOM 576 C CA . ARG A 1 75 ? 33.234 68.724 29.094 1.00 41.03 75 ARG A CA 1
ATOM 577 C C . ARG A 1 75 ? 33.012 67.823 27.883 1.00 40.55 75 ARG A C 1
ATOM 578 O O . ARG A 1 75 ? 31.887 67.458 27.612 1.00 39.72 75 ARG A O 1
ATOM 586 N N . ASN A 1 76 ? 34.067 67.472 27.155 1.00 40.30 76 ASN A N 1
ATOM 587 C CA . ASN A 1 76 ? 33.959 66.503 26.066 1.00 40.50 76 ASN A CA 1
ATOM 588 C C . ASN A 1 76 ? 32.967 67.009 24.997 1.00 39.88 76 ASN A C 1
ATOM 589 O O . ASN A 1 76 ? 32.045 66.299 24.572 1.00 40.06 76 ASN A O 1
ATOM 594 N N . VAL A 1 77 ? 33.170 68.259 24.587 1.00 39.12 77 VAL A N 1
ATOM 595 C CA . VAL A 1 77 ? 32.323 68.928 23.607 1.00 37.98 77 VAL A CA 1
ATOM 596 C C . VAL A 1 77 ? 33.097 69.120 22.306 1.00 36.88 77 VAL A C 1
ATOM 597 O O . VAL A 1 77 ? 34.327 69.278 22.319 1.00 35.68 77 VAL A O 1
ATOM 601 N N . GLY A 1 78 ? 32.378 69.095 21.182 1.00 35.91 78 GLY A N 1
ATOM 602 C CA . GLY A 1 78 ? 32.956 69.441 19.877 1.00 35.65 78 GLY A CA 1
ATOM 603 C C . GLY A 1 78 ? 32.368 70.755 19.383 1.00 35.05 78 GLY A C 1
ATOM 604 O O . GLY A 1 78 ? 31.148 70.933 19.401 1.00 34.60 78 GLY A O 1
ATOM 605 N N . LEU A 1 79 ? 33.230 71.670 18.945 1.00 34.22 79 LEU A N 1
ATOM 606 C CA . LEU A 1 79 ? 32.809 73.014 18.532 1.00 33.99 79 LEU A CA 1
ATOM 607 C C . LEU A 1 79 ? 33.297 73.357 17.139 1.00 32.92 79 LEU A C 1
ATOM 608 O O . LEU A 1 79 ? 34.488 73.225 16.846 1.00 32.75 79 LEU A O 1
ATOM 613 N N . VAL A 1 80 ? 32.366 73.770 16.276 1.00 31.80 80 VAL A N 1
ATOM 614 C CA . VAL A 1 80 ? 32.704 74.411 15.014 1.00 31.45 80 VAL A CA 1
ATOM 615 C C . VAL A 1 80 ? 32.334 75.904 15.096 1.00 31.06 80 VAL A C 1
ATOM 616 O O . VAL A 1 80 ? 31.181 76.229 15.321 1.00 29.48 80 VAL A O 1
ATOM 620 N N . PHE A 1 81 ? 33.341 76.778 14.954 1.00 31.85 81 PHE A N 1
ATOM 621 C CA . PHE A 1 81 ? 33.176 78.245 15.012 1.00 32.35 81 PHE A CA 1
ATOM 622 C C . PHE A 1 81 ? 32.419 78.728 13.788 1.00 32.14 81 PHE A C 1
ATOM 623 O O . PHE A 1 81 ? 32.442 78.073 12.751 1.00 30.27 81 PHE A O 1
ATOM 631 N N . GLN A 1 82 ? 31.781 79.893 13.881 1.00 32.27 82 GLN A N 1
ATOM 632 C CA . GLN A 1 82 ? 31.087 80.462 12.717 1.00 32.28 82 GLN A CA 1
ATOM 633 C C . GLN A 1 82 ? 32.013 80.661 11.513 1.00 32.59 82 GLN A C 1
ATOM 634 O O . GLN A 1 82 ? 31.657 80.327 10.340 1.00 33.07 82 GLN A O 1
ATOM 640 N N . ASN A 1 83 ? 33.187 81.205 11.809 1.00 30.91 83 ASN A N 1
ATOM 641 C CA . ASN A 1 83 ? 34.163 81.585 10.809 1.00 30.43 83 ASN A CA 1
ATOM 642 C C . ASN A 1 83 ? 35.345 80.645 10.920 1.00 29.33 83 ASN A C 1
ATOM 643 O O . ASN A 1 83 ? 36.477 81.054 11.039 1.00 28.34 83 ASN A O 1
ATOM 648 N N . TRP A 1 84 ? 35.021 79.358 10.877 1.00 28.81 84 TRP A N 1
ATOM 649 C CA . TRP A 1 84 ? 35.975 78.271 10.923 1.00 28.22 84 TRP A CA 1
ATOM 650 C C . TRP A 1 84 ? 36.855 78.322 9.694 1.00 28.34 84 TRP A C 1
ATOM 651 O O . TRP A 1 84 ? 36.456 78.838 8.625 1.00 27.54 84 TRP A O 1
ATOM 662 N N . ALA A 1 85 ? 38.058 77.785 9.829 1.00 27.66 85 ALA A N 1
ATOM 663 C CA . ALA A 1 85 ? 38.976 77.699 8.698 1.00 27.99 85 ALA A CA 1
ATOM 664 C C . ALA A 1 85 ? 39.928 76.534 8.867 1.00 28.04 85 ALA A C 1
ATOM 665 O O . ALA A 1 85 ? 40.288 76.164 9.989 1.00 29.01 85 ALA A O 1
ATOM 667 N N . LEU A 1 86 ? 40.377 76.001 7.746 1.00 27.12 86 LEU A N 1
ATOM 668 C CA . LEU A 1 86 ? 41.396 74.989 7.748 1.00 27.50 86 LEU A CA 1
ATOM 669 C C . LEU A 1 86 ? 42.737 75.657 7.516 1.00 27.09 86 LEU A C 1
ATOM 670 O O . LEU A 1 86 ? 42.815 76.694 6.832 1.00 27.27 86 LEU A O 1
ATOM 675 N N . TYR A 1 87 ? 43.800 75.074 8.064 1.00 26.65 87 TYR A N 1
ATOM 676 C CA . TYR A 1 87 ? 45.155 75.541 7.747 1.00 26.82 87 TYR A CA 1
ATOM 677 C C . TYR A 1 87 ? 45.506 75.172 6.303 1.00 26.90 87 TYR A C 1
ATOM 678 O O . TYR A 1 87 ? 45.479 73.992 5.939 1.00 27.72 87 TYR A O 1
ATOM 687 N N . PRO A 1 88 ? 45.811 76.171 5.467 1.00 27.63 88 PRO A N 1
ATOM 688 C CA . PRO A 1 88 ? 46.086 75.945 4.032 1.00 27.73 88 PRO A CA 1
ATOM 689 C C . PRO A 1 88 ? 47.309 75.123 3.661 1.00 28.15 88 PRO A C 1
ATOM 690 O O . PRO A 1 88 ? 47.344 74.543 2.590 1.00 27.70 88 PRO A O 1
ATOM 694 N N . HIS A 1 89 ? 48.341 75.099 4.497 1.00 28.20 89 HIS A N 1
ATOM 695 C CA . HIS A 1 89 ? 49.504 74.290 4.182 1.00 28.54 89 HIS A CA 1
ATOM 696 C C . HIS A 1 89 ? 49.433 72.927 4.866 1.00 27.74 89 HIS A C 1
ATOM 697 O O . HIS A 1 89 ? 50.401 72.189 4.834 1.00 28.53 89 HIS A O 1
ATOM 704 N N . MET A 1 90 ? 48.315 72.611 5.515 1.00 26.70 90 MET A N 1
ATOM 705 C CA . MET A 1 90 ? 48.120 71.259 6.052 1.00 26.54 90 MET A CA 1
ATOM 706 C C . MET A 1 90 ? 47.215 70.460 5.169 1.00 26.71 90 MET A C 1
ATOM 707 O O . MET A 1 90 ? 46.219 70.983 4.711 1.00 25.02 90 MET A O 1
ATOM 712 N N . THR A 1 91 ? 47.524 69.169 4.998 1.00 26.84 91 THR A N 1
ATOM 713 C CA . THR A 1 91 ? 46.629 68.261 4.288 1.00 26.65 91 THR A CA 1
ATOM 714 C C . THR A 1 91 ? 45.336 68.148 5.077 1.00 26.92 91 THR A C 1
ATOM 715 O O . THR A 1 91 ? 45.246 68.601 6.246 1.00 26.53 91 THR A O 1
ATOM 719 N N . VAL A 1 92 ? 44.323 67.554 4.464 1.00 27.65 92 VAL A N 1
ATOM 720 C CA . VAL A 1 92 ? 43.084 67.258 5.183 1.00 28.14 92 VAL A CA 1
ATOM 721 C C . VAL A 1 92 ? 43.369 66.378 6.421 1.00 28.31 92 VAL A C 1
ATOM 722 O O . VAL A 1 92 ? 42.855 66.653 7.512 1.00 27.62 92 VAL A O 1
ATOM 726 N N . TYR A 1 93 ? 44.186 65.349 6.244 1.00 28.33 93 TYR A N 1
ATOM 727 C CA . TYR A 1 93 ? 44.612 64.476 7.375 1.00 28.47 93 TYR A CA 1
ATOM 728 C C . TYR A 1 93 ? 45.155 65.293 8.534 1.00 28.26 93 TYR A C 1
ATOM 729 O O . TYR A 1 93 ? 44.712 65.152 9.656 1.00 28.71 93 TYR A O 1
ATOM 738 N N . LYS A 1 94 ? 46.130 66.143 8.260 1.00 28.87 94 LYS A N 1
ATOM 739 C CA . LYS A 1 94 ? 46.824 66.836 9.351 1.00 28.54 94 LYS A CA 1
ATOM 740 C C . LYS A 1 94 ? 45.912 67.863 9.997 1.00 27.87 94 LYS A C 1
ATOM 741 O O . LYS A 1 94 ? 45.965 68.093 11.217 1.00 27.96 94 LYS A O 1
ATOM 747 N N . ASN A 1 95 ? 45.057 68.472 9.185 1.00 26.36 95 ASN A N 1
ATOM 748 C CA . ASN A 1 95 ? 44.040 69.372 9.706 1.00 26.33 95 ASN A CA 1
ATOM 749 C C . ASN A 1 95 ? 43.178 68.714 10.755 1.00 25.74 95 ASN A C 1
ATOM 750 O O . ASN A 1 95 ? 42.884 69.323 11.778 1.00 25.32 95 ASN A O 1
ATOM 755 N N . ILE A 1 96 ? 42.798 67.455 10.518 1.00 25.60 96 ILE A N 1
ATOM 756 C CA . ILE A 1 96 ? 42.021 66.650 11.493 1.00 25.99 96 ILE A CA 1
ATOM 757 C C . ILE A 1 96 ? 42.883 66.147 12.677 1.00 26.05 96 ILE A C 1
ATOM 758 O O . ILE A 1 96 ? 42.463 66.180 13.865 1.00 25.57 96 ILE A O 1
ATOM 763 N N . ALA A 1 97 ? 44.102 65.744 12.374 1.00 25.73 97 ALA A N 1
ATOM 764 C CA . ALA A 1 97 ? 45.030 65.259 13.422 1.00 26.84 97 ALA A CA 1
ATOM 765 C C . ALA A 1 97 ? 45.551 66.313 14.373 1.00 27.73 97 ALA A C 1
ATOM 766 O O . ALA A 1 97 ? 45.894 66.001 15.518 1.00 28.70 97 ALA A O 1
ATOM 768 N N . PHE A 1 98 ? 45.676 67.558 13.907 1.00 29.46 98 PHE A N 1
ATOM 769 C CA . PHE A 1 98 ? 46.473 68.551 14.628 1.00 29.66 98 PHE A CA 1
ATOM 770 C C . PHE A 1 98 ? 46.048 68.753 16.103 1.00 30.26 98 PHE A C 1
ATOM 771 O O . PHE A 1 98 ? 46.915 68.820 16.984 1.00 30.54 98 PHE A O 1
ATOM 779 N N . PRO A 1 99 ? 44.739 68.856 16.384 1.00 30.40 99 PRO A N 1
ATOM 780 C CA . PRO A 1 99 ? 44.366 68.900 17.801 1.00 30.53 99 PRO A CA 1
ATOM 781 C C . PRO A 1 99 ? 44.949 67.754 18.642 1.00 31.13 99 PRO A C 1
ATOM 782 O O . PRO A 1 99 ? 45.344 67.978 19.789 1.00 31.25 99 PRO A O 1
ATOM 786 N N . LEU A 1 100 ? 45.011 66.550 18.085 1.00 31.24 100 LEU A N 1
ATOM 787 C CA . LEU A 1 100 ? 45.610 65.413 18.795 1.00 32.13 100 LEU A CA 1
ATOM 788 C C . LEU A 1 100 ? 47.134 65.454 18.801 1.00 32.40 100 LEU A C 1
ATOM 789 O O . LEU A 1 100 ? 47.787 65.044 19.794 1.00 32.81 100 LEU A O 1
ATOM 794 N N . GLU A 1 101 ? 47.716 65.945 17.719 1.00 32.31 101 GLU A N 1
ATOM 795 C CA . GLU A 1 101 ? 49.161 66.157 17.690 1.00 34.08 101 GLU A CA 1
ATOM 796 C C . GLU A 1 101 ? 49.600 67.128 18.800 1.00 34.90 101 GLU A C 1
ATOM 797 O O . GLU A 1 101 ? 50.618 66.916 19.489 1.00 35.90 101 GLU A O 1
ATOM 803 N N . LEU A 1 102 ? 48.826 68.183 18.993 1.00 36.47 102 LEU A N 1
ATOM 804 C CA . LEU A 1 102 ? 49.130 69.166 20.027 1.00 37.68 102 LEU A CA 1
ATOM 805 C C . LEU A 1 102 ? 49.011 68.579 21.441 1.00 39.29 102 LEU A C 1
ATOM 806 O O . LEU A 1 102 ? 49.688 69.026 22.360 1.00 39.76 102 LEU A O 1
ATOM 811 N N . ARG A 1 103 ? 48.133 67.589 21.611 1.00 41.31 103 ARG A N 1
ATOM 812 C CA . ARG A 1 103 ? 47.949 66.907 22.906 1.00 41.77 103 ARG A CA 1
ATOM 813 C C . ARG A 1 103 ? 48.988 65.801 23.111 1.00 41.99 103 ARG A C 1
ATOM 814 O O . ARG A 1 103 ? 49.036 65.170 24.166 1.00 42.73 103 ARG A O 1
ATOM 822 N N . LYS A 1 104 ? 49.824 65.572 22.102 1.00 41.81 104 LYS A N 1
ATOM 823 C CA . LYS A 1 104 ? 50.869 64.550 22.135 1.00 41.62 104 LYS A CA 1
ATOM 824 C C . LYS A 1 104 ? 50.317 63.111 22.053 1.00 40.96 104 LYS A C 1
ATOM 825 O O . LYS A 1 104 ? 50.998 62.173 22.469 1.00 40.58 104 LYS A O 1
ATOM 831 N N . ALA A 1 105 ? 49.107 62.932 21.522 1.00 40.15 105 ALA A N 1
ATOM 832 C CA . ALA A 1 105 ? 48.552 61.582 21.322 1.00 39.59 105 ALA A CA 1
ATOM 833 C C . ALA A 1 105 ? 49.508 60.736 20.470 1.00 39.01 105 ALA A C 1
ATOM 834 O O . ALA A 1 105 ? 50.176 61.269 19.580 1.00 38.48 105 ALA A O 1
ATOM 836 N N . PRO A 1 106 ? 49.643 59.429 20.779 1.00 38.69 106 PRO A N 1
ATOM 837 C CA . PRO A 1 106 ? 50.494 58.592 19.934 1.00 38.26 106 PRO A CA 1
ATOM 838 C C . PRO A 1 106 ? 49.960 58.461 18.511 1.00 37.44 106 PRO A C 1
ATOM 839 O O . PRO A 1 106 ? 48.760 58.460 18.302 1.00 36.50 106 PRO A O 1
ATOM 843 N N . ARG A 1 107 ? 50.874 58.337 17.565 1.00 37.73 107 ARG A N 1
ATOM 844 C CA . ARG A 1 107 ? 50.563 58.394 16.133 1.00 38.14 107 ARG A CA 1
ATOM 845 C C . ARG A 1 107 ? 49.559 57.319 15.719 1.00 38.29 107 ARG A C 1
ATOM 846 O O . ARG A 1 107 ? 48.686 57.547 14.866 1.00 38.01 107 ARG A O 1
ATOM 854 N N . GLU A 1 108 ? 49.726 56.131 16.301 1.00 38.11 108 GLU A N 1
ATOM 855 C CA . GLU A 1 108 ? 48.843 54.994 16.041 1.00 38.65 108 GLU A CA 1
ATOM 856 C C . GLU A 1 108 ? 47.386 55.341 16.326 1.00 37.54 108 GLU A C 1
ATOM 857 O O . GLU A 1 108 ? 46.515 55.096 15.480 1.00 37.95 108 GLU A O 1
ATOM 863 N N . GLU A 1 109 ? 47.136 55.930 17.502 1.00 36.51 109 GLU A N 1
ATOM 864 C CA . GLU A 1 109 ? 45.821 56.408 17.909 1.00 36.20 109 GLU A CA 1
ATOM 865 C C . GLU A 1 109 ? 45.282 57.496 16.970 1.00 34.40 109 GLU A C 1
ATOM 866 O O . GLU A 1 109 ? 44.115 57.480 16.586 1.00 33.74 109 GLU A O 1
ATOM 872 N N . ILE A 1 110 ? 46.119 58.481 16.678 1.00 32.85 110 ILE A N 1
ATOM 873 C CA . ILE A 1 110 ? 45.706 59.607 15.840 1.00 33.03 110 ILE A CA 1
ATOM 874 C C . ILE A 1 110 ? 45.261 59.070 14.493 1.00 31.91 110 ILE A C 1
ATOM 875 O O . ILE A 1 110 ? 44.176 59.371 14.036 1.00 32.67 110 ILE A O 1
ATOM 880 N N . ASP A 1 111 ? 46.087 58.218 13.900 1.00 31.21 111 ASP A N 1
ATOM 881 C CA . ASP A 1 111 ? 45.828 57.690 12.561 1.00 32.05 111 ASP A CA 1
ATOM 882 C C . ASP A 1 111 ? 44.499 56.944 12.542 1.00 32.18 111 ASP A C 1
ATOM 883 O O . ASP A 1 111 ? 43.739 57.000 11.579 1.00 31.98 111 ASP A O 1
ATOM 888 N N . LYS A 1 112 ? 44.222 56.225 13.624 1.00 32.98 112 LYS A N 1
ATOM 889 C CA . LYS A 1 112 ? 42.968 55.499 13.742 1.00 33.65 112 LYS A CA 1
ATOM 890 C C . LYS A 1 112 ? 41.749 56.428 13.917 1.00 33.77 112 LYS A C 1
ATOM 891 O O . LYS A 1 112 ? 40.693 56.218 13.302 1.00 33.21 112 LYS A O 1
ATOM 897 N N . LYS A 1 113 ? 41.879 57.449 14.762 1.00 33.58 113 LYS A N 1
ATOM 898 C CA . LYS A 1 113 ? 40.782 58.426 14.917 1.00 33.66 113 LYS A CA 1
ATOM 899 C C . LYS A 1 113 ? 40.419 59.140 13.594 1.00 32.29 113 LYS A C 1
ATOM 900 O O . LYS A 1 113 ? 39.241 59.290 13.289 1.00 31.64 113 LYS A O 1
ATOM 906 N N . VAL A 1 114 ? 41.428 59.520 12.816 1.00 31.37 114 VAL A N 1
ATOM 907 C CA . VAL A 1 114 ? 41.249 60.252 11.573 1.00 32.02 114 VAL A CA 1
ATOM 908 C C . VAL A 1 114 ? 40.615 59.312 10.546 1.00 32.52 114 VAL A C 1
ATOM 909 O O . VAL A 1 114 ? 39.713 59.712 9.816 1.00 32.81 114 VAL A O 1
ATOM 913 N N . ARG A 1 115 ? 41.071 58.060 10.515 1.00 33.19 115 ARG A N 1
ATOM 914 C CA . ARG A 1 115 ? 40.491 57.067 9.622 1.00 33.89 115 ARG A CA 1
ATOM 915 C C . ARG A 1 115 ? 38.988 56.992 9.874 1.00 34.34 115 ARG A C 1
ATOM 916 O O . ARG A 1 115 ? 38.207 57.081 8.949 1.00 34.95 115 ARG A O 1
ATOM 924 N N . GLU A 1 116 ? 38.605 56.870 11.134 1.00 35.36 116 GLU A N 1
ATOM 925 C CA . GLU A 1 116 ? 37.204 56.772 11.543 1.00 35.73 116 GLU A CA 1
ATOM 926 C C . GLU A 1 116 ? 36.372 58.012 11.173 1.00 35.26 116 GLU A C 1
ATOM 927 O O . GLU A 1 116 ? 35.312 57.872 10.579 1.00 34.41 116 GLU A O 1
ATOM 933 N N . VAL A 1 117 ? 36.831 59.215 11.531 1.00 35.59 117 VAL A N 1
ATOM 934 C CA . VAL A 1 117 ? 36.002 60.416 11.324 1.00 35.38 117 VAL A CA 1
ATOM 935 C C . VAL A 1 117 ? 35.928 60.782 9.851 1.00 35.91 117 VAL A C 1
ATOM 936 O O . VAL A 1 117 ? 34.902 61.278 9.391 1.00 35.51 117 VAL A O 1
ATOM 940 N N . ALA A 1 118 ? 37.002 60.515 9.110 1.00 35.91 118 ALA A N 1
ATOM 941 C CA . ALA A 1 118 ? 37.034 60.786 7.667 1.00 36.77 118 ALA A CA 1
ATOM 942 C C . ALA A 1 118 ? 35.927 60.038 6.919 1.00 36.92 118 ALA A C 1
ATOM 943 O O . ALA A 1 118 ? 35.299 60.590 6.012 1.00 36.87 118 ALA A O 1
ATOM 945 N N . LYS A 1 119 ? 35.700 58.791 7.321 1.00 37.95 119 LYS A N 1
ATOM 946 C CA . LYS A 1 119 ? 34.670 57.931 6.721 1.00 39.40 119 LYS A CA 1
ATOM 947 C C . LYS A 1 119 ? 33.270 58.391 7.085 1.00 39.60 119 LYS A C 1
ATOM 948 O O . LYS A 1 119 ? 32.403 58.461 6.217 1.00 39.43 119 LYS A O 1
ATOM 954 N N . MET A 1 120 ? 33.069 58.701 8.368 1.00 40.16 120 MET A N 1
ATOM 955 C CA . MET A 1 120 ? 31.829 59.329 8.860 1.00 41.09 120 MET A CA 1
ATOM 956 C C . MET A 1 120 ? 31.418 60.563 8.070 1.00 39.94 120 MET A C 1
ATOM 957 O O . MET A 1 120 ? 30.242 60.729 7.749 1.00 39.28 120 MET A O 1
ATOM 962 N N . LEU A 1 121 ? 32.391 61.419 7.763 1.00 39.57 121 LEU A N 1
ATOM 963 C CA . LEU A 1 121 ? 32.138 62.667 7.029 1.00 38.80 121 LEU A CA 1
ATOM 964 C C . LEU A 1 121 ? 32.325 62.558 5.533 1.00 38.59 121 LEU A C 1
ATOM 965 O O . LEU A 1 121 ? 32.260 63.573 4.830 1.00 39.67 121 LEU A O 1
ATOM 970 N N . HIS A 1 122 ? 32.552 61.353 5.023 1.00 38.72 122 HIS A N 1
ATOM 971 C CA . HIS A 1 122 ? 32.715 61.146 3.571 1.00 38.13 122 HIS A CA 1
ATOM 972 C C . HIS A 1 122 ? 33.846 61.935 2.924 1.00 37.87 122 HIS A C 1
ATOM 973 O O . HIS A 1 122 ? 33.701 62.443 1.804 1.00 37.19 122 HIS A O 1
ATOM 980 N N . ILE A 1 123 ? 34.984 62.002 3.614 1.00 36.39 123 ILE A N 1
ATOM 981 C CA . ILE A 1 123 ? 36.172 62.712 3.128 1.00 36.19 123 ILE A CA 1
ATOM 982 C C . ILE A 1 123 ? 37.419 61.813 3.040 1.00 35.30 123 ILE A C 1
ATOM 983 O O . ILE A 1 123 ? 38.490 62.290 2.727 1.00 35.43 123 ILE A O 1
ATOM 988 N N . ASP A 1 124 ? 37.254 60.514 3.261 1.00 36.31 124 ASP A N 1
ATOM 989 C CA . ASP A 1 124 ? 38.357 59.530 3.229 1.00 36.47 124 ASP A CA 1
ATOM 990 C C . ASP A 1 124 ? 39.089 59.353 1.893 1.00 36.70 124 ASP A C 1
ATOM 991 O O . ASP A 1 124 ? 40.087 58.632 1.826 1.00 37.11 124 ASP A O 1
ATOM 996 N N . LYS A 1 125 ? 38.593 59.979 0.831 1.00 36.24 125 LYS A N 1
ATOM 997 C CA . LYS A 1 125 ? 39.300 60.053 -0.438 1.00 36.53 125 LYS A CA 1
ATOM 998 C C . LYS A 1 125 ? 40.112 61.356 -0.540 1.00 35.86 125 LYS A C 1
ATOM 999 O O . LYS A 1 125 ? 40.907 61.520 -1.454 1.00 35.83 125 LYS A O 1
ATOM 1005 N N . LEU A 1 126 ? 39.933 62.273 0.408 1.00 35.76 126 LEU A N 1
ATOM 1006 C CA . LEU A 1 126 ? 40.584 63.606 0.338 1.00 36.10 126 LEU A CA 1
ATOM 1007 C C . LEU A 1 126 ? 41.721 63.798 1.345 1.00 36.11 126 LEU A C 1
ATOM 1008 O O . LEU A 1 126 ? 42.290 64.891 1.452 1.00 35.96 126 LEU A O 1
ATOM 1013 N N . LEU A 1 127 ? 42.076 62.742 2.063 1.00 36.65 127 LEU A N 1
ATOM 1014 C CA . LEU A 1 127 ? 43.031 62.870 3.167 1.00 36.36 127 LEU A CA 1
ATOM 1015 C C . LEU A 1 127 ? 44.346 63.517 2.766 1.00 36.59 127 LEU A C 1
ATOM 1016 O O . LEU A 1 127 ? 44.961 64.207 3.581 1.00 35.27 127 LEU A O 1
ATOM 1021 N N . ASN A 1 128 ? 44.749 63.307 1.518 1.00 36.62 128 ASN A N 1
ATOM 1022 C CA . ASN A 1 128 ? 46.033 63.781 1.019 1.00 37.50 128 ASN A CA 1
ATOM 1023 C C . ASN A 1 128 ? 45.964 65.155 0.436 1.00 36.94 128 ASN A C 1
ATOM 1024 O O . ASN A 1 128 ? 46.983 65.705 0.106 1.00 37.41 128 ASN A O 1
ATOM 1029 N N . ARG A 1 129 ? 44.765 65.700 0.276 1.00 37.47 129 ARG A N 1
ATOM 1030 C CA . ARG A 1 129 ? 44.615 66.987 -0.383 1.00 37.56 129 ARG A CA 1
ATOM 1031 C C . ARG A 1 129 ? 44.810 68.152 0.573 1.00 36.57 129 ARG A C 1
ATOM 1032 O O . ARG A 1 129 ? 44.691 67.998 1.784 1.00 35.25 129 ARG A O 1
ATOM 1040 N N . TYR A 1 130 ? 45.126 69.312 0.004 1.00 36.52 130 TYR A N 1
ATOM 1041 C CA . TYR A 1 130 ? 45.144 70.578 0.737 1.00 36.40 130 TYR A CA 1
ATOM 1042 C C . TYR A 1 130 ? 43.840 71.339 0.547 1.00 36.19 130 TYR A C 1
ATOM 1043 O O . TYR A 1 130 ? 43.138 71.131 -0.453 1.00 35.28 130 TYR A O 1
ATOM 1052 N N . PRO A 1 131 ? 43.484 72.205 1.520 1.00 35.98 131 PRO A N 1
ATOM 1053 C CA . PRO A 1 131 ? 42.239 72.986 1.399 1.00 36.74 131 PRO A CA 1
ATOM 1054 C C . PRO A 1 131 ? 42.000 73.663 0.024 1.00 37.20 131 PRO A C 1
ATOM 1055 O O . PRO A 1 131 ? 40.866 73.686 -0.435 1.00 37.04 131 PRO A O 1
ATOM 1059 N N . TRP A 1 132 ? 43.040 74.165 -0.635 1.00 38.68 132 TRP A N 1
ATOM 1060 C CA . TRP A 1 132 ? 42.864 74.808 -1.949 1.00 39.99 132 TRP A CA 1
ATOM 1061 C C . TRP A 1 132 ? 42.289 73.859 -3.002 1.00 40.89 132 TRP A C 1
ATOM 1062 O O . TRP A 1 132 ? 41.721 74.323 -3.990 1.00 42.05 132 TRP A O 1
ATOM 1073 N N . GLN A 1 133 ? 42.420 72.545 -2.774 1.00 41.11 133 GLN A N 1
ATOM 1074 C CA . GLN A 1 133 ? 41.877 71.493 -3.654 1.00 40.99 133 GLN A CA 1
ATOM 1075 C C . GLN A 1 133 ? 40.454 71.073 -3.303 1.00 40.90 133 GLN A C 1
ATOM 1076 O O . GLN A 1 133 ? 39.882 70.221 -3.973 1.00 40.94 133 GLN A O 1
ATOM 1082 N N . LEU A 1 134 ? 39.878 71.641 -2.244 1.00 40.46 134 LEU A N 1
ATOM 1083 C CA . LEU A 1 134 ? 38.562 71.220 -1.782 1.00 40.38 134 LEU A CA 1
ATOM 1084 C C . LEU A 1 134 ? 37.487 72.265 -2.076 1.00 40.54 134 LEU A C 1
ATOM 1085 O O . LEU A 1 134 ? 37.780 73.453 -2.201 1.00 40.13 134 LEU A O 1
ATOM 1090 N N . SER A 1 135 ? 36.239 71.806 -2.148 1.00 40.67 135 SER A N 1
ATOM 1091 C CA . SER A 1 135 ? 35.108 72.711 -2.223 1.00 40.65 135 SER A CA 1
ATOM 1092 C C . SER A 1 135 ? 34.780 73.241 -0.825 1.00 40.39 135 SER A C 1
ATOM 1093 O O . SER A 1 135 ? 35.213 72.683 0.192 1.00 40.90 135 SER A O 1
ATOM 1096 N N . GLY A 1 136 ? 34.033 74.334 -0.792 1.00 39.42 136 GLY A N 1
ATOM 1097 C CA . GLY A 1 136 ? 33.479 74.860 0.439 1.00 38.40 136 GLY A CA 1
ATOM 1098 C C . GLY A 1 136 ? 32.736 73.777 1.180 1.00 37.55 136 GLY A C 1
ATOM 1099 O O . GLY A 1 136 ? 32.929 73.619 2.377 1.00 36.91 136 GLY A O 1
ATOM 1100 N N . GLY A 1 137 ? 31.910 73.014 0.457 1.00 36.80 137 GLY A N 1
ATOM 1101 C CA . GLY A 1 137 ? 31.206 71.866 1.025 1.00 36.64 137 GLY A CA 1
ATOM 1102 C C . GLY A 1 137 ? 32.132 70.797 1.600 1.00 36.58 137 GLY A C 1
ATOM 1103 O O . GLY A 1 137 ? 31.906 70.279 2.706 1.00 36.84 137 GLY A O 1
ATOM 1104 N N . GLN A 1 138 ? 33.182 70.463 0.858 1.00 36.07 138 GLN A N 1
ATOM 1105 C CA . GLN A 1 138 ? 34.151 69.488 1.330 1.00 35.20 138 GLN A CA 1
ATOM 1106 C C . GLN A 1 138 ? 34.880 70.034 2.551 1.00 34.22 138 GLN A C 1
ATOM 1107 O O . GLN A 1 138 ? 34.957 69.362 3.561 1.00 33.60 138 GLN A O 1
ATOM 1113 N N . GLN A 1 139 ? 35.368 71.265 2.463 1.00 33.58 139 GLN A N 1
ATOM 1114 C CA . GLN A 1 139 ? 35.987 71.923 3.613 1.00 33.93 139 GLN A CA 1
ATOM 1115 C C . GLN A 1 139 ? 35.137 71.888 4.880 1.00 33.57 139 GLN A C 1
ATOM 1116 O O . GLN A 1 139 ? 35.647 71.629 5.961 1.00 33.42 139 GLN A O 1
ATOM 1122 N N . GLN A 1 140 ? 33.842 72.154 4.757 1.00 33.87 140 GLN A N 1
ATOM 1123 C CA . GLN A 1 140 ? 32.920 72.111 5.900 1.00 33.82 140 GLN A CA 1
ATOM 1124 C C . GLN A 1 140 ? 32.867 70.723 6.572 1.00 33.33 140 GLN A C 1
ATOM 1125 O O . GLN A 1 140 ? 32.884 70.604 7.806 1.00 33.24 140 GLN A O 1
ATOM 1131 N N . ARG A 1 141 ? 32.832 69.682 5.753 1.00 32.74 141 ARG A N 1
ATOM 1132 C CA . ARG A 1 141 ? 32.878 68.304 6.252 1.00 32.67 141 ARG A CA 1
ATOM 1133 C C . ARG A 1 141 ? 34.168 68.027 7.056 1.00 31.49 141 ARG A C 1
ATOM 1134 O O . ARG A 1 141 ? 34.130 67.344 8.079 1.00 31.33 141 ARG A O 1
ATOM 1142 N N . VAL A 1 142 ? 35.292 68.584 6.600 1.00 30.68 142 VAL A N 1
ATOM 1143 C CA . VAL A 1 142 ? 36.590 68.436 7.287 1.00 29.51 142 VAL A CA 1
ATOM 1144 C C . VAL A 1 142 ? 36.524 69.135 8.646 1.00 29.34 142 VAL A C 1
ATOM 1145 O O . VAL A 1 142 ? 36.885 68.559 9.658 1.00 28.18 142 VAL A O 1
ATOM 1149 N N . ALA A 1 143 ? 36.041 70.374 8.645 1.00 29.02 143 ALA A N 1
ATOM 1150 C CA . ALA A 1 143 ? 35.772 71.127 9.866 1.00 29.29 143 ALA A CA 1
ATOM 1151 C C . ALA A 1 143 ? 35.006 70.314 10.913 1.00 29.55 143 ALA A C 1
ATOM 1152 O O . ALA A 1 143 ? 35.353 70.331 12.106 1.00 28.24 143 ALA A O 1
ATOM 1154 N N . ILE A 1 144 ? 33.961 69.618 10.475 1.00 29.43 144 ILE A N 1
ATOM 1155 C CA . ILE A 1 144 ? 33.117 68.841 11.380 1.00 29.80 144 ILE A CA 1
ATOM 1156 C C . ILE A 1 144 ? 33.846 67.602 11.877 1.00 29.68 144 ILE A C 1
ATOM 1157 O O . ILE A 1 144 ? 33.811 67.317 13.068 1.00 29.24 144 ILE A O 1
ATOM 1162 N N . ALA A 1 145 ? 34.523 66.901 10.960 1.00 29.94 145 ALA A N 1
ATOM 1163 C CA . ALA A 1 145 ? 35.389 65.763 11.285 1.00 29.17 145 ALA A CA 1
ATOM 1164 C C . ALA A 1 145 ? 36.416 66.154 12.341 1.00 28.94 145 ALA A C 1
ATOM 1165 O O . ALA A 1 145 ? 36.623 65.427 13.295 1.00 28.32 145 ALA A O 1
ATOM 1167 N N . ARG A 1 146 ? 37.037 67.321 12.192 1.00 28.64 146 ARG A N 1
ATOM 1168 C CA . ARG A 1 146 ? 38.025 67.793 13.189 1.00 29.06 146 ARG A CA 1
ATOM 1169 C C . ARG A 1 146 ? 37.408 68.064 14.579 1.00 28.75 146 ARG A C 1
ATOM 1170 O O . ARG A 1 146 ? 38.089 67.936 15.632 1.00 27.36 146 ARG A O 1
ATOM 1178 N N . ALA A 1 147 ? 36.132 68.452 14.589 1.00 29.65 147 ALA A N 1
ATOM 1179 C CA . ALA A 1 147 ? 35.388 68.671 15.828 1.00 31.08 147 ALA A CA 1
ATOM 1180 C C . ALA A 1 147 ? 35.063 67.362 16.556 1.00 32.34 147 ALA A C 1
ATOM 1181 O O . ALA A 1 147 ? 34.706 67.390 17.737 1.00 32.48 147 ALA A O 1
ATOM 1183 N N . LEU A 1 148 ? 35.123 66.237 15.850 1.00 34.01 148 LEU A N 1
ATOM 1184 C CA . LEU A 1 148 ? 34.781 64.919 16.439 1.00 34.85 148 LEU A CA 1
ATOM 1185 C C . LEU A 1 148 ? 36.001 64.089 16.808 1.00 36.02 148 LEU A C 1
ATOM 1186 O O . LEU A 1 148 ? 35.877 63.033 17.407 1.00 35.88 148 LEU A O 1
ATOM 1191 N N . VAL A 1 149 ? 37.176 64.567 16.443 1.00 37.49 149 VAL A N 1
ATOM 1192 C CA . VAL A 1 149 ? 38.403 63.800 16.588 1.00 38.41 149 VAL A CA 1
ATOM 1193 C C . VAL A 1 149 ? 38.687 63.388 18.038 1.00 39.34 149 VAL A C 1
ATOM 1194 O O . VAL A 1 149 ? 39.351 62.379 18.266 1.00 40.04 149 VAL A O 1
ATOM 1198 N N . LYS A 1 150 ? 38.170 64.136 19.016 1.00 40.34 150 LYS A N 1
ATOM 1199 C CA . LYS A 1 150 ? 38.347 63.768 20.428 1.00 41.23 150 LYS A CA 1
ATOM 1200 C C . LYS A 1 150 ? 37.132 63.019 20.988 1.00 41.66 150 LYS A C 1
ATOM 1201 O O . LYS A 1 150 ? 36.971 62.919 22.209 1.00 41.96 150 LYS A O 1
ATOM 1207 N N . GLU A 1 151 ? 36.309 62.474 20.088 1.00 41.30 151 GLU A N 1
ATOM 1208 C CA . GLU A 1 151 ? 35.051 61.798 20.429 1.00 41.71 151 GLU A CA 1
ATOM 1209 C C . GLU A 1 151 ? 34.222 62.496 21.525 1.00 41.52 151 GLU A C 1
ATOM 1210 O O . GLU A 1 151 ? 34.124 62.011 22.676 1.00 41.83 151 GLU A O 1
ATOM 1216 N N . PRO A 1 152 ? 33.594 63.631 21.164 1.00 40.15 152 PRO A N 1
ATOM 1217 C CA . PRO A 1 152 ? 32.761 64.348 22.111 1.00 39.56 152 PRO A CA 1
ATOM 1218 C C . PRO A 1 152 ? 31.366 63.750 22.265 1.00 38.83 152 PRO A C 1
ATOM 1219 O O . PRO A 1 152 ? 30.891 62.985 21.406 1.00 38.21 152 PRO A O 1
ATOM 1223 N N . GLU A 1 153 ? 30.703 64.164 23.336 1.00 38.20 153 GLU A N 1
ATOM 1224 C CA . GLU A 1 153 ? 29.333 63.759 23.635 1.00 38.00 153 GLU A CA 1
ATOM 1225 C C . GLU A 1 153 ? 28.268 64.769 23.174 1.00 36.56 153 GLU A C 1
ATOM 1226 O O . GLU A 1 153 ? 27.082 64.438 23.121 1.00 36.51 153 GLU A O 1
ATOM 1232 N N . VAL A 1 154 ? 28.701 65.993 22.859 1.00 35.36 154 VAL A N 1
ATOM 1233 C CA . VAL A 1 154 ? 27.842 67.047 22.326 1.00 34.20 154 VAL A CA 1
ATOM 1234 C C . VAL A 1 154 ? 28.558 67.696 21.137 1.00 33.09 154 VAL A C 1
ATOM 1235 O O . VAL A 1 154 ? 29.776 67.892 21.152 1.00 33.15 154 VAL A O 1
ATOM 1239 N N . LEU A 1 155 ? 27.802 67.973 20.086 1.00 31.23 155 LEU A N 1
ATOM 1240 C CA . LEU A 1 155 ? 28.287 68.771 18.981 1.00 30.63 155 LEU A CA 1
ATOM 1241 C C . LEU A 1 155 ? 27.647 70.159 19.018 1.00 29.17 155 LEU A C 1
ATOM 1242 O O . LEU A 1 155 ? 26.444 70.313 19.118 1.00 28.74 155 LEU A O 1
ATOM 1247 N N . LEU A 1 156 ? 28.491 71.169 18.956 1.00 29.12 156 LEU A N 1
ATOM 1248 C CA . LEU A 1 156 ? 28.092 72.537 19.093 1.00 28.26 156 LEU A CA 1
ATOM 1249 C C . LEU A 1 156 ? 28.509 73.249 17.826 1.00 27.60 156 LEU A C 1
ATOM 1250 O O . LEU A 1 156 ? 29.681 73.260 17.477 1.00 27.28 156 LEU A O 1
ATOM 1255 N N . LEU A 1 157 ? 27.549 73.843 17.135 1.00 27.23 157 LEU A N 1
ATOM 1256 C CA . LEU A 1 157 ? 27.815 74.441 15.834 1.00 27.30 157 LEU A CA 1
ATOM 1257 C C . LEU A 1 157 ? 27.278 75.854 15.842 1.00 27.74 157 LEU A C 1
ATOM 1258 O O . LEU A 1 157 ? 26.064 76.048 15.951 1.00 26.86 157 LEU A O 1
ATOM 1263 N N . ASP A 1 158 ? 28.175 76.827 15.754 1.00 28.47 158 ASP A N 1
ATOM 1264 C CA . ASP A 1 158 ? 27.793 78.231 15.772 1.00 29.39 158 ASP A CA 1
ATOM 1265 C C . ASP A 1 158 ? 27.680 78.734 14.332 1.00 29.77 158 ASP A C 1
ATOM 1266 O O . ASP A 1 158 ? 28.645 79.198 13.759 1.00 28.49 158 ASP A O 1
ATOM 1271 N N . GLU A 1 159 ? 26.500 78.591 13.736 1.00 31.10 159 GLU A N 1
ATOM 1272 C CA . GLU A 1 159 ? 26.250 79.088 12.367 1.00 32.08 159 GLU A CA 1
ATOM 1273 C C . GLU A 1 159 ? 27.377 78.728 11.408 1.00 32.92 159 GLU A C 1
ATOM 1274 O O . GLU A 1 159 ? 27.953 79.617 10.772 1.00 32.75 159 GLU A O 1
ATOM 1280 N N . PRO A 1 160 ? 27.704 77.425 11.292 1.00 33.20 160 PRO A N 1
ATOM 1281 C CA . PRO A 1 160 ? 28.859 77.046 10.513 1.00 34.54 160 PRO A CA 1
ATOM 1282 C C . PRO A 1 160 ? 28.678 77.278 8.999 1.00 35.58 160 PRO A C 1
ATOM 1283 O O . PRO A 1 160 ? 29.638 77.642 8.330 1.00 36.01 160 PRO A O 1
ATOM 1287 N N . LEU A 1 161 ? 27.464 77.098 8.480 1.00 37.27 161 LEU A N 1
ATOM 1288 C CA . LEU A 1 161 ? 27.213 77.229 7.027 1.00 39.13 161 LEU A CA 1
ATOM 1289 C C . LEU A 1 161 ? 27.299 78.672 6.507 1.00 40.41 161 LEU A C 1
ATOM 1290 O O . LEU A 1 161 ? 27.260 78.899 5.298 1.00 40.89 161 LEU A O 1
ATOM 1295 N N . SER A 1 162 ? 27.418 79.626 7.424 1.00 42.55 162 SER A N 1
ATOM 1296 C CA . SER A 1 162 ? 27.624 81.048 7.133 1.00 44.48 162 SER A CA 1
ATOM 1297 C C . SER A 1 162 ? 28.764 81.366 6.158 1.00 45.90 162 SER A C 1
ATOM 1298 O O . SER A 1 162 ? 28.708 82.374 5.443 1.00 45.84 162 SER A O 1
ATOM 1301 N N . ASN A 1 163 ? 29.790 80.516 6.147 1.00 47.11 163 ASN A N 1
ATOM 1302 C CA . ASN A 1 163 ? 30.891 80.625 5.200 1.00 48.09 163 ASN A CA 1
ATOM 1303 C C . ASN A 1 163 ? 30.456 80.307 3.768 1.00 49.15 163 ASN A C 1
ATOM 1304 O O . ASN A 1 163 ? 30.841 81.022 2.834 1.00 50.00 163 ASN A O 1
ATOM 1309 N N . LEU A 1 164 ? 29.632 79.269 3.609 1.00 49.20 164 LEU A N 1
ATOM 1310 C CA . LEU A 1 164 ? 29.291 78.722 2.303 1.00 49.19 164 LEU A CA 1
ATOM 1311 C C . LEU A 1 164 ? 28.349 79.615 1.525 1.00 49.67 164 LEU A C 1
ATOM 1312 O O . LEU A 1 164 ? 27.546 80.335 2.122 1.00 48.99 164 LEU A O 1
ATOM 1317 N N . ASP A 1 165 ? 28.427 79.519 0.194 1.00 50.25 165 ASP A N 1
ATOM 1318 C CA . ASP A 1 165 ? 27.471 80.179 -0.693 1.00 50.77 165 ASP A CA 1
ATOM 1319 C C . ASP A 1 165 ? 26.064 79.665 -0.373 1.00 51.37 165 ASP A C 1
ATOM 1320 O O . ASP A 1 165 ? 25.900 78.554 0.151 1.00 51.36 165 ASP A O 1
ATOM 1325 N N . ALA A 1 166 ? 25.066 80.487 -0.680 1.00 51.58 166 ALA A N 1
ATOM 1326 C CA . ALA A 1 166 ? 23.688 80.221 -0.293 1.00 51.77 166 ALA A CA 1
ATOM 1327 C C . ALA A 1 166 ? 23.074 79.003 -0.982 1.00 52.12 166 ALA A C 1
ATOM 1328 O O . ALA A 1 166 ? 22.181 78.359 -0.417 1.00 51.85 166 ALA A O 1
ATOM 1330 N N . LEU A 1 167 ? 23.554 78.662 -2.178 1.00 52.55 167 LEU A N 1
ATOM 1331 C CA . LEU A 1 167 ? 22.973 77.536 -2.913 1.00 52.90 167 LEU A CA 1
ATOM 1332 C C . LEU A 1 167 ? 23.478 76.215 -2.344 1.00 53.22 167 LEU A C 1
ATOM 1333 O O . LEU A 1 167 ? 22.674 75.338 -1.994 1.00 52.86 167 LEU A O 1
ATOM 1338 N N . LEU A 1 168 ? 24.801 76.084 -2.244 1.00 53.51 168 LEU A N 1
ATOM 1339 C CA . LEU A 1 168 ? 25.417 74.912 -1.617 1.00 53.94 168 LEU A CA 1
ATOM 1340 C C . LEU A 1 168 ? 24.860 74.686 -0.208 1.00 54.26 168 LEU A C 1
ATOM 1341 O O . LEU A 1 168 ? 24.555 73.550 0.165 1.00 54.61 168 LEU A O 1
ATOM 1346 N N . ARG A 1 169 ? 24.723 75.773 0.551 1.00 54.67 169 ARG A N 1
ATOM 1347 C CA . ARG A 1 169 ? 24.081 75.753 1.875 1.00 55.05 169 ARG A CA 1
ATOM 1348 C C . ARG A 1 169 ? 22.870 74.817 1.880 1.00 55.01 169 ARG A C 1
ATOM 1349 O O . ARG A 1 169 ? 22.774 73.938 2.727 1.00 55.23 169 ARG A O 1
ATOM 1357 N N . LEU A 1 170 ? 21.966 75.008 0.918 1.00 54.98 170 LEU A N 1
ATOM 1358 C CA . LEU A 1 170 ? 20.707 74.238 0.827 1.00 55.18 170 LEU A CA 1
ATOM 1359 C C . LEU A 1 170 ? 20.901 72.719 0.807 1.00 55.33 170 LEU A C 1
ATOM 1360 O O . LEU A 1 170 ? 20.166 71.985 1.466 1.00 55.56 170 LEU A O 1
ATOM 1365 N N . GLU A 1 171 ? 21.872 72.250 0.034 1.00 55.57 171 GLU A N 1
ATOM 1366 C CA . GLU A 1 171 ? 22.207 70.821 0.025 1.00 55.78 171 GLU A CA 1
ATOM 1367 C C . GLU A 1 171 ? 22.842 70.375 1.338 1.00 55.25 171 GLU A C 1
ATOM 1368 O O . GLU A 1 171 ? 22.391 69.407 1.949 1.00 55.66 171 GLU A O 1
ATOM 1374 N N . VAL A 1 172 ? 23.881 71.088 1.756 1.00 54.79 172 VAL A N 1
ATOM 1375 C CA . VAL A 1 172 ? 24.717 70.696 2.904 1.00 54.60 172 VAL A CA 1
ATOM 1376 C C . VAL A 1 172 ? 23.957 70.619 4.234 1.00 54.07 172 VAL A C 1
ATOM 1377 O O . VAL A 1 172 ? 24.348 69.869 5.133 1.00 54.14 172 VAL A O 1
ATOM 1381 N N . ARG A 1 173 ? 22.886 71.400 4.359 1.00 53.71 173 ARG A N 1
ATOM 1382 C CA . ARG A 1 173 ? 22.085 71.411 5.583 1.00 53.48 173 ARG A CA 1
ATOM 1383 C C . ARG A 1 173 ? 21.291 70.113 5.758 1.00 53.03 173 ARG A C 1
ATOM 1384 O O . ARG A 1 173 ? 21.105 69.642 6.871 1.00 52.37 173 ARG A O 1
ATOM 1392 N N . ALA A 1 174 ? 20.832 69.530 4.655 1.00 52.77 174 ALA A N 1
ATOM 1393 C CA . ALA A 1 174 ? 20.164 68.231 4.701 1.00 52.32 174 ALA A CA 1
ATOM 1394 C C . ALA A 1 174 ? 21.178 67.093 4.925 1.00 51.89 174 ALA A C 1
ATOM 1395 O O . ALA A 1 174 ? 20.867 66.108 5.593 1.00 51.88 174 ALA A O 1
ATOM 1397 N N . GLU A 1 175 ? 22.384 67.234 4.373 1.00 51.58 175 GLU A N 1
ATOM 1398 C CA . GLU A 1 175 ? 23.463 66.257 4.610 1.00 50.84 175 GLU A CA 1
ATOM 1399 C C . GLU A 1 175 ? 23.921 66.266 6.076 1.00 50.12 175 GLU A C 1
ATOM 1400 O O . GLU A 1 175 ? 24.282 65.230 6.634 1.00 50.55 175 GLU A O 1
ATOM 1406 N N . LEU A 1 176 ? 23.913 67.443 6.692 1.00 48.78 176 LEU A N 1
ATOM 1407 C CA . LEU A 1 176 ? 24.275 67.594 8.102 1.00 47.83 176 LEU A CA 1
ATOM 1408 C C . LEU A 1 176 ? 23.230 66.976 9.044 1.00 46.88 176 LEU A C 1
ATOM 1409 O O . LEU A 1 176 ? 23.573 66.427 10.084 1.00 44.98 176 LEU A O 1
ATOM 1414 N N . LYS A 1 177 ? 21.953 67.066 8.675 1.00 46.66 177 LYS A N 1
ATOM 1415 C CA . LYS A 1 177 ? 20.894 66.448 9.473 1.00 47.00 177 LYS A CA 1
ATOM 1416 C C . LYS A 1 177 ? 21.057 64.919 9.438 1.00 46.80 177 LYS A C 1
ATOM 1417 O O . LYS A 1 177 ? 20.883 64.244 10.446 1.00 46.59 177 LYS A O 1
ATOM 1423 N N . ARG A 1 178 ? 21.434 64.393 8.276 1.00 47.45 178 ARG A N 1
ATOM 1424 C CA . ARG A 1 178 ? 21.652 62.958 8.093 1.00 47.27 178 ARG A CA 1
ATOM 1425 C C . ARG A 1 178 ? 22.800 62.439 8.962 1.00 46.76 178 ARG A C 1
ATOM 1426 O O . ARG A 1 178 ? 22.712 61.375 9.575 1.00 46.40 178 ARG A O 1
ATOM 1434 N N . LEU A 1 179 ? 23.878 63.210 9.005 1.00 46.57 179 LEU A N 1
ATOM 1435 C CA . LEU A 1 179 ? 25.035 62.898 9.835 1.00 46.36 179 LEU A CA 1
ATOM 1436 C C . LEU A 1 179 ? 24.695 62.889 11.319 1.00 45.82 179 LEU A C 1
ATOM 1437 O O . LEU A 1 179 ? 25.112 62.012 12.054 1.00 45.71 179 LEU A O 1
ATOM 1442 N N . GLN A 1 180 ? 23.951 63.892 11.762 1.00 45.70 180 GLN A N 1
ATOM 1443 C CA . GLN A 1 180 ? 23.606 64.022 13.167 1.00 45.75 180 GLN A CA 1
ATOM 1444 C C . GLN A 1 180 ? 22.775 62.823 13.579 1.00 45.87 180 GLN A C 1
ATOM 1445 O O . GLN A 1 180 ? 22.858 62.352 14.715 1.00 45.50 180 GLN A O 1
ATOM 1451 N N . LYS A 1 181 ? 21.977 62.340 12.630 1.00 46.44 181 LYS A N 1
ATOM 1452 C CA . LYS A 1 181 ? 21.096 61.179 12.815 1.00 46.96 181 LYS A CA 1
ATOM 1453 C C . LYS A 1 181 ? 21.914 59.910 13.017 1.00 46.81 181 LYS A C 1
ATOM 1454 O O . LYS A 1 181 ? 21.739 59.214 14.008 1.00 46.81 181 LYS A O 1
ATOM 1460 N N . GLU A 1 182 ? 22.822 59.629 12.089 1.00 47.17 182 GLU A N 1
ATOM 1461 C CA . GLU A 1 182 ? 23.650 58.416 12.167 1.00 46.99 182 GLU A CA 1
ATOM 1462 C C . GLU A 1 182 ? 24.605 58.369 13.365 1.00 46.37 182 GLU A C 1
ATOM 1463 O O . GLU A 1 182 ? 24.958 57.291 13.831 1.00 46.86 182 GLU A O 1
ATOM 1469 N N . LEU A 1 183 ? 25.038 59.529 13.843 1.00 45.37 183 LEU A N 1
ATOM 1470 C CA . LEU A 1 183 ? 25.890 59.601 15.013 1.00 44.40 183 LEU A CA 1
ATOM 1471 C C . LEU A 1 183 ? 25.050 59.516 16.273 1.00 43.57 183 LEU A C 1
ATOM 1472 O O . LEU A 1 183 ? 25.526 59.119 17.334 1.00 43.34 183 LEU A O 1
ATOM 1477 N N . GLY A 1 184 ? 23.792 59.932 16.161 1.00 42.45 184 GLY A N 1
ATOM 1478 C CA . GLY A 1 184 ? 22.943 60.122 17.323 1.00 41.31 184 GLY A CA 1
ATOM 1479 C C . GLY A 1 184 ? 23.532 61.080 18.339 1.00 40.18 184 GLY A C 1
ATOM 1480 O O . GLY A 1 184 ? 23.205 61.007 19.505 1.00 40.94 184 GLY A O 1
ATOM 1481 N N . ILE A 1 185 ? 24.386 61.999 17.898 1.00 38.80 185 ILE A N 1
ATOM 1482 C CA . ILE A 1 185 ? 25.080 62.902 18.818 1.00 37.25 185 ILE A CA 1
ATOM 1483 C C . ILE A 1 185 ? 24.228 64.127 19.172 1.00 35.91 185 ILE A C 1
ATOM 1484 O O . ILE A 1 185 ? 23.683 64.769 18.282 1.00 35.69 185 ILE A O 1
ATOM 1489 N N . THR A 1 186 ? 24.137 64.454 20.463 1.00 33.59 186 THR A N 1
ATOM 1490 C CA . THR A 1 186 ? 23.360 65.595 20.915 1.00 32.77 186 THR A CA 1
ATOM 1491 C C . THR A 1 186 ? 23.952 66.809 20.213 1.00 31.47 186 THR A C 1
ATOM 1492 O O . THR A 1 186 ? 25.152 66.989 20.221 1.00 31.19 186 THR A O 1
ATOM 1496 N N . THR A 1 187 ? 23.130 67.599 19.531 1.00 29.53 187 THR A N 1
ATOM 1497 C CA . THR A 1 187 ? 23.675 68.680 18.735 1.00 28.62 187 THR A CA 1
ATOM 1498 C C . THR A 1 187 ? 22.951 69.977 19.054 1.00 27.91 187 THR A C 1
ATOM 1499 O O . THR A 1 187 ? 21.728 69.972 19.156 1.00 27.36 187 THR A O 1
ATOM 1503 N N . VAL A 1 188 ? 23.715 71.058 19.264 1.00 26.35 188 VAL A N 1
ATOM 1504 C CA . VAL A 1 188 ? 23.161 72.403 19.448 1.00 26.80 188 VAL A CA 1
ATOM 1505 C C . VAL A 1 188 ? 23.640 73.285 18.297 1.00 26.18 188 VAL A C 1
ATOM 1506 O O . VAL A 1 188 ? 24.849 73.430 18.075 1.00 25.31 188 VAL A O 1
ATOM 1510 N N . TYR A 1 189 ? 22.686 73.859 17.576 1.00 26.20 189 TYR A N 1
ATOM 1511 C CA . TYR A 1 189 ? 22.952 74.515 16.285 1.00 25.61 189 TYR A CA 1
ATOM 1512 C C . TYR A 1 189 ? 22.454 75.939 16.313 1.00 25.39 189 TYR A C 1
ATOM 1513 O O . TYR A 1 189 ? 21.234 76.190 16.355 1.00 25.62 189 TYR A O 1
ATOM 1522 N N . VAL A 1 190 ? 23.386 76.885 16.293 1.00 25.22 190 VAL A N 1
ATOM 1523 C CA . VAL A 1 190 ? 23.052 78.298 16.303 1.00 25.72 190 VAL A CA 1
ATOM 1524 C C . VAL A 1 190 ? 22.814 78.777 14.850 1.00 26.18 190 VAL A C 1
ATOM 1525 O O . VAL A 1 190 ? 23.670 78.570 14.014 1.00 26.24 190 VAL A O 1
ATOM 1529 N N . THR A 1 191 ? 21.699 79.458 14.572 1.00 27.89 191 THR A N 1
ATOM 1530 C CA . THR A 1 191 ? 21.497 80.105 13.276 1.00 28.32 191 THR A CA 1
ATOM 1531 C C . THR A 1 191 ? 20.582 81.336 13.371 1.00 29.41 191 THR A C 1
ATOM 1532 O O . THR A 1 191 ? 19.760 81.442 14.273 1.00 29.06 191 THR A O 1
ATOM 1536 N N . HIS A 1 192 ? 20.754 82.285 12.451 1.00 30.34 192 HIS A N 1
ATOM 1537 C CA . HIS A 1 192 ? 19.742 83.362 12.265 1.00 31.35 192 HIS A CA 1
ATOM 1538 C C . HIS A 1 192 ? 18.745 83.000 11.142 1.00 31.33 192 HIS A C 1
ATOM 1539 O O . HIS A 1 192 ? 17.795 83.741 10.857 1.00 31.54 192 HIS A O 1
ATOM 1546 N N . ASP A 1 193 ? 18.915 81.824 10.545 1.00 31.64 193 ASP A N 1
ATOM 1547 C CA . ASP A 1 193 ? 18.114 81.415 9.391 1.00 31.43 193 ASP A CA 1
ATOM 1548 C C . ASP A 1 193 ? 16.861 80.586 9.728 1.00 31.16 193 ASP A C 1
ATOM 1549 O O . ASP A 1 193 ? 16.925 79.368 9.886 1.00 30.98 193 ASP A O 1
ATOM 1554 N N . GLN A 1 194 ? 15.708 81.241 9.808 1.00 29.87 194 GLN A N 1
ATOM 1555 C CA . GLN A 1 194 ? 14.471 80.545 10.150 1.00 30.21 194 GLN A CA 1
ATOM 1556 C C . GLN A 1 194 ? 14.192 79.307 9.283 1.00 30.02 194 GLN A C 1
ATOM 1557 O O . GLN A 1 194 ? 13.737 78.278 9.798 1.00 27.56 194 GLN A O 1
ATOM 1563 N N . ALA A 1 195 ? 14.466 79.396 7.982 1.00 29.89 195 ALA A N 1
ATOM 1564 C CA . ALA A 1 195 ? 14.150 78.286 7.073 1.00 31.05 195 ALA A CA 1
ATOM 1565 C C . ALA A 1 195 ? 15.022 77.089 7.430 1.00 31.39 195 ALA A C 1
ATOM 1566 O O . ALA A 1 195 ? 14.575 75.956 7.447 1.00 31.38 195 ALA A O 1
ATOM 1568 N N . GLU A 1 196 ? 16.274 77.379 7.744 1.00 32.82 196 GLU A N 1
ATOM 1569 C CA . GLU A 1 196 ? 17.247 76.362 8.133 1.00 34.13 196 GLU A CA 1
ATOM 1570 C C . GLU A 1 196 ? 16.858 75.654 9.435 1.00 33.78 196 GLU A C 1
ATOM 1571 O O . GLU A 1 196 ? 16.844 74.434 9.513 1.00 35.18 196 GLU A O 1
ATOM 1577 N N . ALA A 1 197 ? 16.531 76.443 10.449 1.00 33.53 197 ALA A N 1
ATOM 1578 C CA . ALA A 1 197 ? 16.058 75.925 11.704 1.00 33.15 197 ALA A CA 1
ATOM 1579 C C . ALA A 1 197 ? 14.857 74.985 11.484 1.00 33.35 197 ALA A C 1
ATOM 1580 O O . ALA A 1 197 ? 14.832 73.867 12.000 1.00 32.90 197 ALA A O 1
ATOM 1582 N N . LEU A 1 198 ? 13.860 75.447 10.730 1.00 32.95 198 LEU A N 1
ATOM 1583 C CA . LEU A 1 198 ? 12.625 74.661 10.539 1.00 32.84 198 LEU A CA 1
ATOM 1584 C C . LEU A 1 198 ? 12.854 73.369 9.758 1.00 32.56 198 LEU A C 1
ATOM 1585 O O . LEU A 1 198 ? 12.163 72.378 9.993 1.00 32.05 198 LEU A O 1
ATOM 1590 N N . ALA A 1 199 ? 13.823 73.375 8.854 1.00 32.27 199 ALA A N 1
ATOM 1591 C CA . ALA A 1 199 ? 14.114 72.206 8.009 1.00 33.00 199 ALA A CA 1
ATOM 1592 C C . ALA A 1 199 ? 15.013 71.160 8.678 1.00 33.02 199 ALA A C 1
ATOM 1593 O O . ALA A 1 199 ? 14.956 69.987 8.331 1.00 33.50 199 ALA A O 1
ATOM 1595 N N . MET A 1 200 ? 15.862 71.584 9.613 1.00 33.62 200 MET A N 1
ATOM 1596 C CA . MET A 1 200 ? 16.873 70.704 10.219 1.00 33.52 200 MET A CA 1
ATOM 1597 C C . MET A 1 200 ? 16.536 70.260 11.634 1.00 33.11 200 MET A C 1
ATOM 1598 O O . MET A 1 200 ? 16.921 69.156 12.048 1.00 33.17 200 MET A O 1
ATOM 1603 N N . ALA A 1 201 ? 15.873 71.118 12.408 1.00 31.62 201 ALA A N 1
ATOM 1604 C CA . ALA A 1 201 ? 15.789 70.904 13.854 1.00 30.75 201 ALA A CA 1
ATOM 1605 C C . ALA A 1 201 ? 14.669 69.981 14.303 1.00 29.94 201 ALA A C 1
ATOM 1606 O O . ALA A 1 201 ? 13.593 69.939 13.689 1.00 28.26 201 ALA A O 1
ATOM 1608 N N . ASP A 1 202 ? 14.936 69.245 15.382 1.00 28.77 202 ASP A N 1
ATOM 1609 C CA . ASP A 1 202 ? 13.901 68.538 16.134 1.00 28.53 202 ASP A CA 1
ATOM 1610 C C . ASP A 1 202 ? 13.093 69.504 16.975 1.00 27.36 202 ASP A C 1
ATOM 1611 O O . ASP A 1 202 ? 11.861 69.414 17.043 1.00 26.29 202 ASP A O 1
ATOM 1616 N N . ARG A 1 203 ? 13.792 70.401 17.663 1.00 26.53 203 ARG A N 1
ATOM 1617 C CA . ARG A 1 203 ? 13.148 71.483 18.377 1.00 26.04 203 ARG A CA 1
ATOM 1618 C C . ARG A 1 203 ? 13.910 72.776 18.155 1.00 25.17 203 ARG A C 1
ATOM 1619 O O . ARG A 1 203 ? 15.114 72.746 17.902 1.00 24.52 203 ARG A O 1
ATOM 1627 N N . ILE A 1 204 ? 13.180 73.894 18.233 1.00 25.19 204 ILE A N 1
ATOM 1628 C CA . ILE A 1 204 ? 13.755 75.243 18.061 1.00 24.75 204 ILE A CA 1
ATOM 1629 C C . ILE A 1 204 ? 13.552 76.090 19.338 1.00 24.77 204 ILE A C 1
ATOM 1630 O O . ILE A 1 204 ? 12.439 76.226 19.819 1.00 24.10 204 ILE A O 1
ATOM 1635 N N . ALA A 1 205 ? 14.649 76.624 19.881 1.00 25.22 205 ALA A N 1
ATOM 1636 C CA . ALA A 1 205 ? 14.592 77.646 20.929 1.00 25.74 205 ALA A CA 1
ATOM 1637 C C . ALA A 1 205 ? 14.796 78.998 20.254 1.00 25.98 205 ALA A C 1
ATOM 1638 O O . ALA A 1 205 ? 15.871 79.281 19.756 1.00 24.70 205 ALA A O 1
ATOM 1640 N N . VAL A 1 206 ? 13.709 79.766 20.151 1.00 27.75 206 VAL A N 1
ATOM 1641 C CA . VAL A 1 206 ? 13.734 81.111 19.592 1.00 29.08 206 VAL A CA 1
ATOM 1642 C C . VAL A 1 206 ? 14.293 82.059 20.655 1.00 30.81 206 VAL A C 1
ATOM 1643 O O . VAL A 1 206 ? 13.696 82.211 21.726 1.00 31.12 206 VAL A O 1
ATOM 1647 N N . ILE A 1 207 ? 15.466 82.643 20.372 1.00 32.64 207 ILE A N 1
ATOM 1648 C CA . ILE A 1 207 ? 16.179 83.504 21.337 1.00 34.08 207 ILE A CA 1
ATOM 1649 C C . ILE A 1 207 ? 16.050 84.973 20.957 1.00 35.41 207 ILE A C 1
ATOM 1650 O O . ILE A 1 207 ? 16.215 85.359 19.802 1.00 34.61 207 ILE A O 1
ATOM 1655 N N . ARG A 1 208 ? 15.803 85.791 21.960 1.00 36.98 208 ARG A N 1
ATOM 1656 C CA . ARG A 1 208 ? 15.562 87.193 21.741 1.00 38.31 208 ARG A CA 1
ATOM 1657 C C . ARG A 1 208 ? 16.051 87.905 22.973 1.00 39.09 208 ARG A C 1
ATOM 1658 O O . ARG A 1 208 ? 15.580 87.635 24.064 1.00 38.29 208 ARG A O 1
ATOM 1666 N N . GLU A 1 209 ? 17.020 88.787 22.797 1.00 40.29 209 GLU A N 1
ATOM 1667 C CA . GLU A 1 209 ? 17.362 89.729 23.838 1.00 41.36 209 GLU A CA 1
ATOM 1668 C C . GLU A 1 209 ? 17.794 89.031 25.116 1.00 40.84 209 GLU A C 1
ATOM 1669 O O . GLU A 1 209 ? 17.373 89.417 26.213 1.00 42.44 209 GLU A O 1
ATOM 1675 N N . GLY A 1 210 ? 18.638 88.016 24.968 1.00 40.47 210 GLY A N 1
ATOM 1676 C CA . GLY A 1 210 ? 19.180 87.237 26.093 1.00 39.86 210 GLY A CA 1
ATOM 1677 C C . GLY A 1 210 ? 18.219 86.221 26.704 1.00 39.12 210 GLY A C 1
ATOM 1678 O O . GLY A 1 210 ? 18.469 85.669 27.766 1.00 38.41 210 GLY A O 1
ATOM 1679 N N . GLU A 1 211 ? 17.133 85.957 26.001 1.00 38.30 211 GLU A N 1
ATOM 1680 C CA . GLU A 1 211 ? 15.998 85.266 26.574 1.00 38.27 211 GLU A CA 1
ATOM 1681 C C . GLU A 1 211 ? 15.470 84.224 25.621 1.00 36.95 211 GLU A C 1
ATOM 1682 O O . GLU A 1 211 ? 15.370 84.493 24.442 1.00 36.61 211 GLU A O 1
ATOM 1688 N N . ILE A 1 212 ? 15.100 83.055 26.133 1.00 36.01 212 ILE A N 1
ATOM 1689 C CA . ILE A 1 212 ? 14.355 82.092 25.323 1.00 35.10 212 ILE A CA 1
ATOM 1690 C C . ILE A 1 212 ? 12.867 82.450 25.342 1.00 33.77 212 ILE A C 1
ATOM 1691 O O . ILE A 1 212 ? 12.182 82.276 26.339 1.00 33.48 212 ILE A O 1
ATOM 1696 N N . LEU A 1 213 ? 12.374 82.961 24.228 1.00 33.04 213 LEU A N 1
ATOM 1697 C CA . LEU A 1 213 ? 10.978 83.350 24.121 1.00 32.00 213 LEU A CA 1
ATOM 1698 C C . LEU A 1 213 ? 10.091 82.117 24.074 1.00 31.07 213 LEU A C 1
ATOM 1699 O O . LEU A 1 213 ? 8.994 82.117 24.611 1.00 30.99 213 LEU A O 1
ATOM 1704 N N . GLN A 1 214 ? 10.574 81.075 23.415 1.00 29.17 214 GLN A N 1
ATOM 1705 C CA . GLN A 1 214 ? 9.796 79.889 23.208 1.00 29.15 214 GLN A CA 1
ATOM 1706 C C . GLN A 1 214 ? 10.649 78.761 22.718 1.00 28.12 214 GLN A C 1
ATOM 1707 O O . GLN A 1 214 ? 11.624 78.978 22.006 1.00 27.57 214 GLN A O 1
ATOM 1713 N N . VAL A 1 215 ? 10.260 77.545 23.096 1.00 28.27 215 VAL A N 1
ATOM 1714 C CA . VAL A 1 215 ? 10.907 76.340 22.616 1.00 28.35 215 VAL A CA 1
ATOM 1715 C C . VAL A 1 215 ? 9.824 75.401 22.162 1.00 28.16 215 VAL A C 1
ATOM 1716 O O . VAL A 1 215 ? 8.875 75.193 22.871 1.00 29.36 215 VAL A O 1
ATOM 1720 N N . GLY A 1 216 ? 9.981 74.802 20.990 1.00 28.71 216 GLY A N 1
ATOM 1721 C CA . GLY A 1 216 ? 8.982 73.887 20.489 1.00 27.54 216 GLY A CA 1
ATOM 1722 C C . GLY A 1 216 ? 9.465 73.212 19.241 1.00 26.18 216 GLY A C 1
ATOM 1723 O O . GLY A 1 216 ? 10.551 73.507 18.747 1.00 26.35 216 GLY A O 1
ATOM 1724 N N . THR A 1 217 ? 8.679 72.263 18.749 1.00 26.25 217 THR A N 1
ATOM 1725 C CA . THR A 1 217 ? 8.934 71.680 17.430 1.00 26.29 217 THR A CA 1
ATOM 1726 C C . THR A 1 217 ? 8.729 72.757 16.365 1.00 25.84 217 THR A C 1
ATOM 1727 O O . THR A 1 217 ? 8.121 73.788 16.631 1.00 26.97 217 THR A O 1
ATOM 1731 N N . PRO A 1 218 ? 9.239 72.540 15.148 1.00 25.56 218 PRO A N 1
ATOM 1732 C CA . PRO A 1 218 ? 8.893 73.425 14.053 1.00 26.11 218 PRO A CA 1
ATOM 1733 C C . PRO A 1 218 ? 7.416 73.849 13.984 1.00 26.13 218 PRO A C 1
ATOM 1734 O O . PRO A 1 218 ? 7.114 75.057 13.932 1.00 25.10 218 PRO A O 1
ATOM 1738 N N . ASP A 1 219 ? 6.514 72.873 14.032 1.00 26.52 219 ASP A N 1
ATOM 1739 C CA . ASP A 1 219 ? 5.082 73.118 13.954 1.00 26.03 219 ASP A CA 1
ATOM 1740 C C . ASP A 1 219 ? 4.566 73.990 15.078 1.00 26.50 219 ASP A C 1
ATOM 1741 O O . ASP A 1 219 ? 3.745 74.874 14.840 1.00 25.21 219 ASP A O 1
ATOM 1746 N N . GLU A 1 220 ? 5.042 73.721 16.298 1.00 24.81 220 GLU A N 1
ATOM 1747 C CA . GLU A 1 220 ? 4.643 74.502 17.467 1.00 25.73 220 GLU A CA 1
ATOM 1748 C C . GLU A 1 220 ? 5.041 75.964 17.384 1.00 24.78 220 GLU A C 1
ATOM 1749 O O . GLU A 1 220 ? 4.226 76.860 17.651 1.00 25.37 220 GLU A O 1
ATOM 1755 N N . VAL A 1 221 ? 6.297 76.214 17.040 1.00 25.19 221 VAL A N 1
ATOM 1756 C CA . VAL A 1 221 ? 6.796 77.580 16.998 1.00 25.20 221 VAL A CA 1
ATOM 1757 C C . VAL A 1 221 ? 6.220 78.364 15.837 1.00 25.23 221 VAL A C 1
ATOM 1758 O O . VAL A 1 221 ? 6.017 79.539 15.978 1.00 24.98 221 VAL A O 1
ATOM 1762 N N . TYR A 1 222 ? 5.915 77.680 14.727 1.00 25.75 222 TYR A N 1
ATOM 1763 C CA . TYR A 1 222 ? 5.311 78.302 13.553 1.00 26.07 222 TYR A CA 1
ATOM 1764 C C . TYR A 1 222 ? 3.791 78.549 13.725 1.00 26.86 222 TYR A C 1
ATOM 1765 O O . TYR A 1 222 ? 3.289 79.639 13.451 1.00 26.88 222 TYR A O 1
ATOM 1774 N N . TYR A 1 223 ? 3.062 77.539 14.185 1.00 26.68 223 TYR A N 1
ATOM 1775 C CA . TYR A 1 223 ? 1.611 77.594 14.238 1.00 27.00 223 TYR A CA 1
ATOM 1776 C C . TYR A 1 223 ? 1.057 78.113 15.563 1.00 26.55 223 TYR A C 1
ATOM 1777 O O . TYR A 1 223 ? -0.072 78.598 15.628 1.00 27.31 223 TYR A O 1
ATOM 1786 N N . LYS A 1 224 ? 1.856 78.056 16.615 1.00 26.02 224 LYS A N 1
ATOM 1787 C CA . LYS A 1 224 ? 1.408 78.530 17.900 1.00 25.80 224 LYS A CA 1
ATOM 1788 C C . LYS A 1 224 ? 2.455 79.454 18.531 1.00 25.47 224 LYS A C 1
ATOM 1789 O O . LYS A 1 224 ? 3.050 79.138 19.581 1.00 23.49 224 LYS A O 1
ATOM 1795 N N . PRO A 1 225 ? 2.711 80.588 17.880 1.00 24.34 225 PRO A N 1
ATOM 1796 C CA . PRO A 1 225 ? 3.639 81.599 18.427 1.00 25.12 225 PRO A CA 1
ATOM 1797 C C . PRO A 1 225 ? 3.109 82.244 19.706 1.00 25.92 225 PRO A C 1
ATOM 1798 O O . PRO A 1 225 ? 1.957 82.694 19.750 1.00 25.78 225 PRO A O 1
ATOM 1802 N N . LYS A 1 226 ? 3.950 82.265 20.744 1.00 26.65 226 LYS A N 1
ATOM 1803 C CA . LYS A 1 226 ? 3.570 82.702 22.073 1.00 27.15 226 LYS A CA 1
ATOM 1804 C C . LYS A 1 226 ? 3.744 84.209 22.218 1.00 26.57 226 LYS A C 1
ATOM 1805 O O . LYS A 1 226 ? 3.077 84.829 23.047 1.00 26.28 226 LYS A O 1
ATOM 1811 N N . TYR A 1 227 ? 4.659 84.772 21.428 1.00 26.14 227 TYR A N 1
ATOM 1812 C CA . TYR A 1 227 ? 4.917 86.218 21.373 1.00 26.43 227 TYR A CA 1
ATOM 1813 C C . TYR A 1 227 ? 4.976 86.687 19.922 1.00 26.19 227 TYR A C 1
ATOM 1814 O O . TYR A 1 227 ? 5.204 85.886 19.020 1.00 24.28 227 TYR A O 1
ATOM 1823 N N . LYS A 1 228 ? 4.761 87.986 19.712 1.00 26.26 228 LYS A N 1
ATOM 1824 C CA . LYS A 1 228 ? 4.777 88.592 18.356 1.00 25.66 228 LYS A CA 1
ATOM 1825 C C . LYS A 1 228 ? 6.081 88.317 17.630 1.00 25.79 228 LYS A C 1
ATOM 1826 O O . LYS A 1 228 ? 6.088 88.061 16.450 1.00 25.26 228 LYS A O 1
ATOM 1832 N N . PHE A 1 229 ? 7.196 88.429 18.334 1.00 25.63 229 PHE A N 1
ATOM 1833 C CA . PHE A 1 229 ? 8.485 88.258 17.721 1.00 25.68 229 PHE A CA 1
ATOM 1834 C C . PHE A 1 229 ? 8.649 86.858 17.153 1.00 25.15 229 PHE A C 1
ATOM 1835 O O . PHE A 1 229 ? 9.222 86.706 16.082 1.00 24.30 229 PHE A O 1
ATOM 1843 N N . VAL A 1 230 ? 8.139 85.861 17.873 1.00 24.45 230 VAL A N 1
ATOM 1844 C CA . VAL A 1 230 ? 8.202 84.482 17.403 1.00 24.82 230 VAL A CA 1
ATOM 1845 C C . VAL A 1 230 ? 7.449 84.367 16.063 1.00 24.98 230 VAL A C 1
ATOM 1846 O O . VAL A 1 230 ? 7.985 83.834 15.115 1.00 24.71 230 VAL A O 1
ATOM 1850 N N . GLY A 1 231 ? 6.254 84.950 15.973 1.00 26.32 231 GLY A N 1
ATOM 1851 C CA . GLY A 1 231 ? 5.501 84.949 14.719 1.00 26.26 231 GLY A CA 1
ATOM 1852 C C . GLY A 1 231 ? 6.244 85.687 13.628 1.00 26.42 231 GLY A C 1
ATOM 1853 O O . GLY A 1 231 ? 6.249 85.268 12.473 1.00 27.52 231 GLY A O 1
ATOM 1854 N N . GLY A 1 232 ? 6.862 86.802 13.998 1.00 27.01 232 GLY A N 1
ATOM 1855 C CA . GLY A 1 232 ? 7.564 87.664 13.063 1.00 27.13 232 GLY A CA 1
ATOM 1856 C C . GLY A 1 232 ? 8.907 87.183 12.574 1.00 27.21 232 GLY A C 1
ATOM 1857 O O . GLY A 1 232 ? 9.443 87.736 11.612 1.00 27.05 232 GLY A O 1
ATOM 1858 N N . PHE A 1 233 ? 9.469 86.162 13.224 1.00 27.48 233 PHE A N 1
ATOM 1859 C CA . PHE A 1 233 ? 10.797 85.691 12.840 1.00 27.06 233 PHE A CA 1
ATOM 1860 C C . PHE A 1 233 ? 10.751 84.451 11.956 1.00 27.25 233 PHE A C 1
ATOM 1861 O O . PHE A 1 233 ? 11.745 84.121 11.318 1.00 27.57 233 PHE A O 1
ATOM 1869 N N . LEU A 1 234 ? 9.603 83.786 11.886 1.00 28.14 234 LEU A N 1
ATOM 1870 C CA . LEU A 1 234 ? 9.482 82.571 11.116 1.00 29.06 234 LEU A CA 1
ATOM 1871 C C . LEU A 1 234 ? 8.566 82.759 9.901 1.00 29.15 234 LEU A C 1
ATOM 1872 O O . LEU A 1 234 ? 7.580 83.498 9.948 1.00 28.09 234 LEU A O 1
ATOM 1877 N N . GLY A 1 235 ? 8.912 82.057 8.830 1.00 29.75 235 GLY A N 1
ATOM 1878 C CA . GLY A 1 235 ? 8.218 82.117 7.545 1.00 29.83 235 GLY A CA 1
ATOM 1879 C C . GLY A 1 235 ? 8.855 83.158 6.653 1.00 30.38 235 GLY A C 1
ATOM 1880 O O . GLY A 1 235 ? 9.545 84.053 7.136 1.00 30.66 235 GLY A O 1
ATOM 1881 N N . ASN A 1 236 ? 8.643 83.037 5.346 1.00 30.82 236 ASN A N 1
ATOM 1882 C CA . ASN A 1 236 ? 9.092 84.032 4.394 1.00 30.79 236 ASN A CA 1
ATOM 1883 C C . ASN A 1 236 ? 7.982 84.277 3.357 1.00 30.76 236 ASN A C 1
ATOM 1884 O O . ASN A 1 236 ? 7.659 83.394 2.585 1.00 31.87 236 ASN A O 1
ATOM 1889 N N . PRO A 1 237 ? 7.343 85.452 3.386 1.00 28.94 237 PRO A N 1
ATOM 1890 C CA . PRO A 1 237 ? 7.517 86.456 4.394 1.00 27.66 237 PRO A CA 1
ATOM 1891 C C . PRO A 1 237 ? 6.898 85.962 5.679 1.00 26.45 237 PRO A C 1
ATOM 1892 O O . PRO A 1 237 ? 6.087 85.025 5.669 1.00 26.18 237 PRO A O 1
ATOM 1896 N N . PRO A 1 238 ? 7.278 86.589 6.786 1.00 25.86 238 PRO A N 1
ATOM 1897 C CA . PRO A 1 238 ? 6.819 86.176 8.090 1.00 25.47 238 PRO A CA 1
ATOM 1898 C C . PRO A 1 238 ? 5.410 86.688 8.384 1.00 24.79 238 PRO A C 1
ATOM 1899 O O . PRO A 1 238 ? 4.759 87.294 7.521 1.00 24.25 238 PRO A O 1
ATOM 1903 N N . MET A 1 239 ? 4.958 86.464 9.605 1.00 23.80 239 MET A N 1
ATOM 1904 C CA . MET A 1 239 ? 3.649 86.893 10.009 1.00 23.96 239 MET A CA 1
ATOM 1905 C C . MET A 1 239 ? 3.503 88.402 9.811 1.00 23.00 239 MET A C 1
ATOM 1906 O O . MET A 1 239 ? 4.426 89.168 10.083 1.00 22.00 239 MET A O 1
ATOM 1911 N N . ASN A 1 240 ? 2.336 88.802 9.315 1.00 23.07 240 ASN A N 1
ATOM 1912 C CA . ASN A 1 240 ? 1.962 90.201 9.230 1.00 22.96 240 ASN A CA 1
ATOM 1913 C C . ASN A 1 240 ? 1.427 90.694 10.542 1.00 23.42 240 ASN A C 1
ATOM 1914 O O . ASN A 1 240 ? 0.805 89.948 11.266 1.00 23.33 240 ASN A O 1
ATOM 1919 N N . PHE A 1 241 ? 1.563 91.986 10.787 1.00 23.24 241 PHE A N 1
ATOM 1920 C CA . PHE A 1 241 ? 0.987 92.581 11.966 1.00 24.76 241 PHE A CA 1
ATOM 1921 C C . PHE A 1 241 ? 0.391 93.929 11.693 1.00 25.05 241 PHE A C 1
ATOM 1922 O O . PHE A 1 241 ? 0.991 94.747 11.004 1.00 24.77 241 PHE A O 1
ATOM 1930 N N . VAL A 1 242 ? -0.776 94.145 12.265 1.00 25.97 242 VAL A N 1
ATOM 1931 C CA . VAL A 1 242 ? -1.445 95.431 12.227 1.00 27.25 242 VAL A CA 1
ATOM 1932 C C . VAL A 1 242 ? -1.931 95.811 13.611 1.00 26.76 242 VAL A C 1
ATOM 1933 O O . VAL A 1 242 ? -2.595 95.023 14.251 1.00 26.52 242 VAL A O 1
ATOM 1937 N N . GLU A 1 243 ? -1.687 97.047 14.023 1.00 28.12 243 GLU A N 1
ATOM 1938 C CA . GLU A 1 243 ? -2.090 97.489 15.329 1.00 29.64 243 GLU A CA 1
ATOM 1939 C C . GLU A 1 243 ? -3.565 97.890 15.280 1.00 28.84 243 GLU A C 1
ATOM 1940 O O . GLU A 1 243 ? -4.076 98.378 14.263 1.00 28.06 243 GLU A O 1
ATOM 1946 N N . ALA A 1 244 ? -4.256 97.635 16.374 1.00 28.12 244 ALA A N 1
ATOM 1947 C CA . ALA A 1 244 ? -5.634 98.045 16.521 1.00 28.62 244 ALA A CA 1
ATOM 1948 C C . ALA A 1 244 ? -5.914 98.474 17.934 1.00 28.59 244 ALA A C 1
ATOM 1949 O O . ALA A 1 244 ? -5.165 98.152 18.852 1.00 28.99 244 ALA A O 1
ATOM 1951 N N . LYS A 1 245 ? -7.013 99.199 18.083 1.00 28.80 245 LYS A N 1
ATOM 1952 C CA . LYS A 1 245 ? -7.535 99.612 19.375 1.00 29.30 245 LYS A CA 1
ATOM 1953 C C . LYS A 1 245 ? -8.868 98.978 19.608 1.00 28.62 245 LYS A C 1
ATOM 1954 O O . LYS A 1 245 ? -9.738 98.933 18.701 1.00 27.41 245 LYS A O 1
ATOM 1960 N N . VAL A 1 246 ? -9.063 98.478 20.822 1.00 29.29 246 VAL A N 1
ATOM 1961 C CA . VAL A 1 246 ? -10.353 97.896 21.192 1.00 30.58 246 VAL A CA 1
ATOM 1962 C C . VAL A 1 246 ? -11.298 99.058 21.504 1.00 31.61 246 VAL A C 1
ATOM 1963 O O . VAL A 1 246 ? -11.081 99.764 22.504 1.00 31.70 246 VAL A O 1
ATOM 1967 N N . GLU A 1 247 ? -12.302 99.247 20.635 1.00 32.35 247 GLU A N 1
ATOM 1968 C CA . GLU A 1 247 ? -13.295 100.316 20.720 1.00 33.06 247 GLU A CA 1
ATOM 1969 C C . GLU A 1 247 ? -14.680 99.752 20.439 1.00 33.34 247 GLU A C 1
ATOM 1970 O O . GLU A 1 247 ? -14.927 99.197 19.372 1.00 32.57 247 GLU A O 1
ATOM 1976 N N . ASP A 1 248 ? -15.581 99.890 21.417 1.00 34.40 248 ASP A N 1
ATOM 1977 C CA . ASP A 1 248 ? -16.967 99.425 21.301 1.00 34.38 248 ASP A CA 1
ATOM 1978 C C . ASP A 1 248 ? -17.034 97.943 20.854 1.00 34.29 248 ASP A C 1
ATOM 1979 O O . ASP A 1 248 ? -17.805 97.566 19.962 1.00 33.54 248 ASP A O 1
ATOM 1984 N N . GLY A 1 249 ? -16.184 97.124 21.458 1.00 33.28 249 GLY A N 1
ATOM 1985 C CA . GLY A 1 249 ? -16.146 95.681 21.175 1.00 33.30 249 GLY A CA 1
ATOM 1986 C C . GLY A 1 249 ? -15.646 95.282 19.796 1.00 32.78 249 GLY A C 1
ATOM 1987 O O . GLY A 1 249 ? -15.870 94.165 19.344 1.00 32.40 249 GLY A O 1
ATOM 1988 N N . LYS A 1 250 ? -14.981 96.197 19.109 1.00 32.41 250 LYS A N 1
ATOM 1989 C CA . LYS A 1 250 ? -14.352 95.862 17.849 1.00 32.14 250 LYS A CA 1
ATOM 1990 C C . LYS A 1 250 ? -12.879 96.195 17.882 1.00 31.47 250 LYS A C 1
ATOM 1991 O O . LYS A 1 250 ? -12.407 96.955 18.731 1.00 30.71 250 LYS A O 1
ATOM 1997 N N . LEU A 1 251 ? -12.154 95.609 16.938 1.00 30.18 251 LEU A N 1
ATOM 1998 C CA . LEU A 1 251 ? -10.755 95.921 16.741 1.00 29.92 251 LEU A CA 1
ATOM 1999 C C . LEU A 1 251 ? -10.658 96.996 15.657 1.00 30.43 251 LEU A C 1
ATOM 2000 O O . LEU A 1 251 ? -10.883 96.717 14.483 1.00 28.78 251 LEU A O 1
ATOM 2005 N N . VAL A 1 252 ? -10.348 98.224 16.076 1.00 30.27 252 VAL A N 1
ATOM 2006 C CA . VAL A 1 252 ? -10.306 99.379 15.200 1.00 30.47 252 VAL A CA 1
ATOM 2007 C C . VAL A 1 252 ? -8.897 99.608 14.670 1.00 30.69 252 VAL A C 1
ATOM 2008 O O . VAL A 1 252 ? -7.978 99.910 15.441 1.00 29.12 252 VAL A O 1
ATOM 2012 N N . ILE A 1 253 ? -8.750 99.532 13.347 1.00 32.12 253 ILE A N 1
ATOM 2013 C CA . ILE A 1 253 ? -7.457 99.679 12.682 1.00 33.54 253 ILE A CA 1
ATOM 2014 C C . ILE A 1 253 ? -7.330 101.090 12.093 1.00 35.34 253 ILE A C 1
ATOM 2015 O O . ILE A 1 253 ? -6.359 101.797 12.343 1.00 35.94 253 ILE A O 1
ATOM 2020 N N . THR A 1 254 ? -8.328 101.480 11.311 1.00 37.85 254 THR A N 1
ATOM 2021 C CA . THR A 1 254 ? -8.418 102.815 10.728 1.00 39.10 254 THR A CA 1
ATOM 2022 C C . THR A 1 254 ? -9.819 103.373 10.897 1.00 39.96 254 THR A C 1
ATOM 2023 O O . THR A 1 254 ? -10.731 102.639 11.239 1.00 40.33 254 THR A O 1
ATOM 2027 N N . GLU A 1 255 ? -9.987 104.671 10.619 1.00 41.76 255 GLU A N 1
ATOM 2028 C CA . GLU A 1 255 ? -11.315 105.278 10.462 1.00 42.34 255 GLU A CA 1
ATOM 2029 C C . GLU A 1 255 ? -12.229 104.413 9.593 1.00 42.83 255 GLU A C 1
ATOM 2030 O O . GLU A 1 255 ? -13.457 104.392 9.787 1.00 43.74 255 GLU A O 1
ATOM 2036 N N . LYS A 1 256 ? -11.626 103.704 8.640 1.00 42.89 256 LYS A N 1
ATOM 2037 C CA . LYS A 1 256 ? -12.341 102.911 7.646 1.00 42.53 256 LYS A CA 1
ATOM 2038 C C . LYS A 1 256 ? -12.107 101.403 7.734 1.00 42.14 256 LYS A C 1
ATOM 2039 O O . LYS A 1 256 ? -12.595 100.664 6.880 1.00 42.54 256 LYS A O 1
ATOM 2045 N N . SER A 1 257 ? -11.381 100.934 8.743 1.00 41.16 257 SER A N 1
ATOM 2046 C CA . SER A 1 257 ? -11.056 99.494 8.840 1.00 40.50 257 SER A CA 1
ATOM 2047 C C . SER A 1 257 ? -11.147 99.015 10.265 1.00 38.91 257 SER A C 1
ATOM 2048 O O . SER A 1 257 ? -10.394 99.471 11.117 1.00 38.16 257 SER A O 1
ATOM 2051 N N . LYS A 1 258 ? -12.080 98.111 10.512 1.00 37.71 258 LYS A N 1
ATOM 2052 C CA . LYS A 1 258 ? -12.226 97.515 11.823 1.00 38.08 258 LYS A CA 1
ATOM 2053 C C . LYS A 1 258 ? -12.819 96.140 11.675 1.00 37.21 258 LYS A C 1
ATOM 2054 O O . LYS A 1 258 ? -13.483 95.860 10.669 1.00 37.38 258 LYS A O 1
ATOM 2060 N N . LEU A 1 259 ? -12.519 95.271 12.642 1.00 36.05 259 LEU A N 1
ATOM 2061 C CA . LEU A 1 259 ? -12.974 93.876 12.624 1.00 35.25 259 LEU A CA 1
ATOM 2062 C C . LEU A 1 259 ? -13.647 93.553 13.940 1.00 33.97 259 LEU A C 1
ATOM 2063 O O . LEU A 1 259 ? -13.301 94.145 14.957 1.00 34.31 259 LEU A O 1
ATOM 2068 N N . PRO A 1 260 ? -14.562 92.576 13.952 1.00 32.71 260 PRO A N 1
ATOM 2069 C CA . PRO A 1 260 ? -15.007 92.145 15.271 1.00 31.82 260 PRO A CA 1
ATOM 2070 C C . PRO A 1 260 ? -13.903 91.483 16.073 1.00 31.36 260 PRO A C 1
ATOM 2071 O O . PRO A 1 260 ? -12.937 90.963 15.507 1.00 29.84 260 PRO A O 1
ATOM 2075 N N . ILE A 1 261 ? -14.048 91.503 17.394 1.00 30.77 261 ILE A N 1
ATOM 2076 C CA . ILE A 1 261 ? -13.156 90.723 18.229 1.00 31.33 261 ILE A CA 1
ATOM 2077 C C . ILE A 1 261 ? -13.568 89.274 18.019 1.00 31.32 261 ILE A C 1
ATOM 2078 O O . ILE A 1 261 ? -14.753 88.953 18.154 1.00 31.70 261 ILE A O 1
ATOM 2083 N N . PRO A 1 262 ? -12.633 88.416 17.600 1.00 31.36 262 PRO A N 1
ATOM 2084 C CA . PRO A 1 262 ? -13.013 87.018 17.450 1.00 32.42 262 PRO A CA 1
ATOM 2085 C C . PRO A 1 262 ? -13.669 86.495 18.718 1.00 33.29 262 PRO A C 1
ATOM 2086 O O . PRO A 1 262 ? -13.144 86.717 19.819 1.00 32.69 262 PRO A O 1
ATOM 2090 N N . LYS A 1 263 ? -14.796 85.796 18.569 1.00 34.18 263 LYS A N 1
ATOM 2091 C CA . LYS A 1 263 ? -15.602 85.393 19.723 1.00 35.25 263 LYS A CA 1
ATOM 2092 C C . LYS A 1 263 ? -14.794 84.717 20.842 1.00 34.99 263 LYS A C 1
ATOM 2093 O O . LYS A 1 263 ? -15.077 84.913 22.014 1.00 35.11 263 LYS A O 1
ATOM 2099 N N . GLN A 1 264 ? -13.798 83.944 20.444 1.00 35.43 264 GLN A N 1
ATOM 2100 C CA . GLN A 1 264 ? -12.891 83.235 21.353 1.00 36.16 264 GLN A CA 1
ATOM 2101 C C . GLN A 1 264 ? -12.007 84.149 22.219 1.00 36.13 264 GLN A C 1
ATOM 2102 O O . GLN A 1 264 ? -11.368 83.676 23.152 1.00 35.37 264 GLN A O 1
ATOM 2108 N N . TYR A 1 265 ? -11.973 85.442 21.909 1.00 35.34 265 TYR A N 1
ATOM 2109 C CA . TYR A 1 265 ? -11.172 86.399 22.661 1.00 35.43 265 TYR A CA 1
ATOM 2110 C C . TYR A 1 265 ? -11.959 87.386 23.499 1.00 34.65 265 TYR A C 1
ATOM 2111 O O . TYR A 1 265 ? -11.365 88.118 24.287 1.00 33.55 265 TYR A O 1
ATOM 2120 N N . VAL A 1 266 ? -13.283 87.383 23.343 1.00 34.04 266 VAL A N 1
ATOM 2121 C CA . VAL A 1 266 ? -14.163 88.386 23.937 1.00 33.60 266 VAL A CA 1
ATOM 2122 C C . VAL A 1 266 ? -14.068 88.451 25.455 1.00 33.43 266 VAL A C 1
ATOM 2123 O O . VAL A 1 266 ? -13.911 89.523 26.009 1.00 33.44 266 VAL A O 1
ATOM 2127 N N . GLU A 1 267 ? -14.167 87.308 26.117 1.00 33.78 267 GLU A N 1
ATOM 2128 C CA . GLU A 1 267 ? -14.014 87.244 27.586 1.00 33.73 267 GLU A CA 1
ATOM 2129 C C . GLU A 1 267 ? -12.595 87.620 28.032 1.00 33.44 267 GLU A C 1
ATOM 2130 O O . GLU A 1 267 ? -12.442 88.446 28.927 1.00 33.98 267 GLU A O 1
ATOM 2136 N N . ILE A 1 268 ? -11.559 87.067 27.397 1.00 32.98 268 ILE A N 1
ATOM 2137 C CA . ILE A 1 268 ? -10.173 87.471 27.693 1.00 32.73 268 ILE A CA 1
ATOM 2138 C C . ILE A 1 268 ? -10.021 88.995 27.599 1.00 32.50 268 ILE A C 1
ATOM 2139 O O . ILE A 1 268 ? -9.559 89.633 28.548 1.00 31.03 268 ILE A O 1
ATOM 2144 N N . VAL A 1 269 ? -10.406 89.587 26.466 1.00 31.97 269 VAL A N 1
ATOM 2145 C CA . VAL A 1 269 ? -10.196 91.030 26.292 1.00 32.19 269 VAL A CA 1
ATOM 2146 C C . VAL A 1 269 ? -10.953 91.844 27.338 1.00 33.08 269 VAL A C 1
ATOM 2147 O O . VAL A 1 269 ? -10.370 92.715 27.979 1.00 33.44 269 VAL A O 1
ATOM 2151 N N . LYS A 1 270 ? -12.223 91.501 27.544 1.00 33.96 270 LYS A N 1
ATOM 2152 C CA . LYS A 1 270 ? -13.065 92.123 28.550 1.00 34.85 270 LYS A CA 1
ATOM 2153 C C . LYS A 1 270 ? -12.503 92.061 29.973 1.00 35.02 270 LYS A C 1
ATOM 2154 O O . LYS A 1 270 ? -12.472 93.066 30.662 1.00 34.68 270 LYS A O 1
ATOM 2160 N N . GLU A 1 271 ? -12.041 90.900 30.410 1.00 34.78 271 GLU A N 1
ATOM 2161 C CA . GLU A 1 271 ? -11.611 90.785 31.795 1.00 35.14 271 GLU A CA 1
ATOM 2162 C C . GLU A 1 271 ? -10.158 91.172 32.044 1.00 34.95 271 GLU A C 1
ATOM 2163 O O . GLU A 1 271 ? -9.808 91.468 33.186 1.00 35.64 271 GLU A O 1
ATOM 2169 N N . THR A 1 272 ? -9.319 91.207 31.000 1.00 33.87 272 THR A N 1
ATOM 2170 C CA . THR A 1 272 ? -7.958 91.775 31.110 1.00 34.01 272 THR A CA 1
ATOM 2171 C C . THR A 1 272 ? -7.950 93.304 30.916 1.00 33.60 272 THR A C 1
ATOM 2172 O O . THR A 1 272 ? -6.954 93.983 31.205 1.00 34.14 272 THR A O 1
ATOM 2176 N N . GLY A 1 273 ? -9.037 93.845 30.381 1.00 33.72 273 GLY A N 1
ATOM 2177 C CA . GLY A 1 273 ? -9.106 95.275 30.104 1.00 33.84 273 GLY A CA 1
ATOM 2178 C C . GLY A 1 273 ? -8.103 95.755 29.065 1.00 33.68 273 GLY A C 1
ATOM 2179 O O . GLY A 1 273 ? -7.810 96.950 28.996 1.00 35.02 273 GLY A O 1
ATOM 2180 N N . ILE A 1 274 ? -7.576 94.840 28.253 1.00 33.49 274 ILE A N 1
ATOM 2181 C CA . ILE A 1 274 ? -6.689 95.190 27.128 1.00 33.34 274 ILE A CA 1
ATOM 2182 C C . ILE A 1 274 ? -7.387 96.106 26.110 1.00 32.64 274 ILE A C 1
ATOM 2183 O O . ILE A 1 274 ? -8.508 95.814 25.664 1.00 33.17 274 ILE A O 1
ATOM 2188 N N . THR A 1 275 ? -6.729 97.206 25.738 1.00 32.56 275 THR A N 1
ATOM 2189 C CA . THR A 1 275 ? -7.285 98.175 24.763 1.00 33.05 275 THR A CA 1
ATOM 2190 C C . THR A 1 275 ? -6.450 98.321 23.494 1.00 32.50 275 THR A C 1
ATOM 2191 O O . THR A 1 275 ? -6.954 98.742 22.443 1.00 32.31 275 THR A O 1
ATOM 2195 N N . GLU A 1 276 ? -5.181 97.963 23.582 1.00 32.04 276 GLU A N 1
ATOM 2196 C CA . GLU A 1 276 ? -4.270 98.087 22.467 1.00 32.19 276 GLU A CA 1
ATOM 2197 C C . GLU A 1 276 ? -3.742 96.708 22.107 1.00 31.73 276 GLU A C 1
ATOM 2198 O O . GLU A 1 276 ? -3.004 96.090 22.883 1.00 30.54 276 GLU A O 1
ATOM 2204 N N . VAL A 1 277 ? -4.119 96.238 20.913 1.00 30.68 277 VAL A N 1
ATOM 2205 C CA . VAL A 1 277 ? -3.726 94.909 20.440 1.00 30.12 277 VAL A CA 1
ATOM 2206 C C . VAL A 1 277 ? -2.975 94.949 19.085 1.00 29.47 277 VAL A C 1
ATOM 2207 O O . VAL A 1 277 ? -3.015 95.947 18.363 1.00 28.05 277 VAL A O 1
ATOM 2211 N N . ILE A 1 278 ? -2.286 93.849 18.791 1.00 27.80 278 ILE A N 1
ATOM 2212 C CA . ILE A 1 278 ? -1.612 93.624 17.523 1.00 27.47 278 ILE A CA 1
ATOM 2213 C C . ILE A 1 278 ? -2.298 92.421 16.909 1.00 26.30 278 ILE A C 1
ATOM 2214 O O . ILE A 1 278 ? -2.440 91.376 17.543 1.00 27.54 278 ILE A O 1
ATOM 2219 N N . ILE A 1 279 ? -2.754 92.582 15.678 1.00 25.29 279 ILE A N 1
ATOM 2220 C CA . ILE A 1 279 ? -3.413 91.506 14.950 1.00 24.78 279 ILE A CA 1
ATOM 2221 C C . ILE A 1 279 ? -2.350 90.840 14.105 1.00 24.75 279 ILE A C 1
ATOM 2222 O O . ILE A 1 279 ? -1.648 91.504 13.360 1.00 25.28 279 ILE A O 1
ATOM 2227 N N . GLY A 1 280 ? -2.196 89.529 14.240 1.00 23.72 280 GLY A N 1
ATOM 2228 C CA . GLY A 1 280 ? -1.236 88.799 13.431 1.00 23.97 280 GLY A CA 1
ATOM 2229 C C . GLY A 1 280 ? -1.939 87.859 12.466 1.00 24.39 280 GLY A C 1
ATOM 2230 O O . GLY A 1 280 ? -2.994 87.295 12.772 1.00 25.46 280 GLY A O 1
ATOM 2231 N N . PHE A 1 281 ? -1.363 87.721 11.286 1.00 24.23 281 PHE A N 1
ATOM 2232 C CA . PHE A 1 281 ? -1.847 86.793 10.284 1.00 24.40 281 PHE A CA 1
ATOM 2233 C C . PHE A 1 281 ? -0.762 86.587 9.254 1.00 23.84 281 PHE A C 1
ATOM 2234 O O . PHE A 1 281 ? -0.094 87.529 8.839 1.00 23.01 281 PHE A O 1
ATOM 2242 N N . ARG A 1 282 ? -0.557 85.339 8.864 1.00 23.44 282 ARG A N 1
ATOM 2243 C CA . ARG A 1 282 ? 0.456 85.009 7.903 1.00 24.12 282 ARG A CA 1
ATOM 2244 C C . ARG A 1 282 ? -0.060 85.301 6.490 1.00 24.15 282 ARG A C 1
ATOM 2245 O O . ARG A 1 282 ? -1.260 85.250 6.252 1.00 23.86 282 ARG A O 1
ATOM 2253 N N . PRO A 1 283 ? 0.851 85.604 5.557 1.00 25.51 283 PRO A N 1
ATOM 2254 C CA . PRO A 1 283 ? 0.544 85.970 4.172 1.00 25.86 283 PRO A CA 1
ATOM 2255 C C . PRO A 1 283 ? -0.276 84.939 3.405 1.00 26.02 283 PRO A C 1
ATOM 2256 O O . PRO A 1 283 ? -1.016 85.315 2.488 1.00 25.65 283 PRO A O 1
ATOM 2260 N N . HIS A 1 284 ? -0.126 83.661 3.768 1.00 26.48 284 HIS A N 1
ATOM 2261 C CA . HIS A 1 284 ? -0.814 82.545 3.128 1.00 28.02 284 HIS A CA 1
ATOM 2262 C C . HIS A 1 284 ? -2.143 82.220 3.760 1.00 28.23 284 HIS A C 1
ATOM 2263 O O . HIS A 1 284 ? -2.885 81.381 3.238 1.00 29.09 284 HIS A O 1
ATOM 2270 N N . ASP A 1 285 ? -2.446 82.919 4.851 1.00 27.77 285 ASP A N 1
ATOM 2271 C CA . ASP A 1 285 ? -3.667 82.767 5.617 1.00 28.29 285 ASP A CA 1
ATOM 2272 C C . ASP A 1 285 ? -4.689 83.861 5.314 1.00 29.06 285 ASP A C 1
ATOM 2273 O O . ASP A 1 285 ? -5.673 84.011 6.044 1.00 30.23 285 ASP A O 1
ATOM 2278 N N . ALA A 1 286 ? -4.463 84.637 4.256 1.00 29.72 286 ALA A N 1
ATOM 2279 C CA . ALA A 1 286 ? -5.355 85.724 3.909 1.00 29.78 286 ALA A CA 1
ATOM 2280 C C . ALA A 1 286 ? -5.570 85.794 2.413 1.00 30.83 286 ALA A C 1
ATOM 2281 O O . ALA A 1 286 ? -4.870 85.143 1.642 1.00 29.87 286 ALA A O 1
ATOM 2283 N N . GLU A 1 287 ? -6.541 86.604 2.015 1.00 32.61 287 GLU A N 1
ATOM 2284 C CA . GLU A 1 287 ? -6.834 86.812 0.601 1.00 33.79 287 GLU A CA 1
ATOM 2285 C C . GLU A 1 287 ? -7.041 88.306 0.331 1.00 33.98 287 GLU A C 1
ATOM 2286 O O . GLU A 1 287 ? -7.665 88.995 1.125 1.00 33.18 287 GLU A O 1
ATOM 2292 N N . ILE A 1 288 ? -6.516 88.792 -0.791 1.00 35.59 288 ILE A N 1
ATOM 2293 C CA . ILE A 1 288 ? -6.784 90.155 -1.250 1.00 36.45 288 ILE A CA 1
ATOM 2294 C C . ILE A 1 288 ? -7.984 90.152 -2.193 1.00 37.62 288 ILE A C 1
ATOM 2295 O O . ILE A 1 288 ? -7.992 89.430 -3.194 1.00 37.73 288 ILE A O 1
ATOM 2300 N N . VAL A 1 289 ? -8.997 90.951 -1.866 1.00 38.89 289 VAL A N 1
ATOM 2301 C CA . VAL A 1 289 ? -10.078 91.269 -2.809 1.00 39.90 289 VAL A CA 1
ATOM 2302 C C . VAL A 1 289 ? -10.064 92.769 -3.063 1.00 40.52 289 VAL A C 1
ATOM 2303 O O . VAL A 1 289 ? -9.847 93.564 -2.146 1.00 40.05 289 VAL A O 1
ATOM 2307 N N . LYS A 1 290 ? -10.289 93.156 -4.316 1.00 42.19 290 LYS A N 1
ATOM 2308 C CA . LYS A 1 290 ? -10.328 94.567 -4.685 1.00 43.00 290 LYS A CA 1
ATOM 2309 C C . LYS A 1 290 ? -11.596 95.237 -4.196 1.00 43.47 290 LYS A C 1
ATOM 2310 O O . LYS A 1 290 ? -12.639 94.604 -4.074 1.00 43.99 290 LYS A O 1
ATOM 2316 N N . GLY A 1 291 ? -11.500 96.535 -3.939 1.00 44.55 291 GLY A N 1
ATOM 2317 C CA . GLY A 1 291 ? -12.624 97.303 -3.423 1.00 45.36 291 GLY A CA 1
ATOM 2318 C C . GLY A 1 291 ? -12.557 97.343 -1.914 1.00 46.26 291 GLY A C 1
ATOM 2319 O O . GLY A 1 291 ? -11.762 96.610 -1.310 1.00 46.77 291 GLY A O 1
ATOM 2320 N N . GLU A 1 292 ? -13.359 98.224 -1.315 1.00 46.98 292 GLU A N 1
ATOM 2321 C CA . GLU A 1 292 ? -13.511 98.292 0.135 1.00 47.80 292 GLU A CA 1
ATOM 2322 C C . GLU A 1 292 ? -14.704 97.446 0.567 1.00 48.19 292 GLU A C 1
ATOM 2323 O O . GLU A 1 292 ? -15.858 97.802 0.310 1.00 48.68 292 GLU A O 1
ATOM 2329 N N . GLY A 1 293 ? -14.417 96.320 1.212 1.00 48.40 293 GLY A N 1
ATOM 2330 C CA . GLY A 1 293 ? -15.437 95.479 1.811 1.00 48.35 293 GLY A CA 1
ATOM 2331 C C . GLY A 1 293 ? -15.213 95.407 3.308 1.00 48.40 293 GLY A C 1
ATOM 2332 O O . GLY A 1 293 ? -14.577 96.287 3.907 1.00 48.68 293 GLY A O 1
ATOM 2333 N N . GLU A 1 294 ? -15.750 94.360 3.913 1.00 48.36 294 GLU A N 1
ATOM 2334 C CA . GLU A 1 294 ? -15.533 94.114 5.329 1.00 48.00 294 GLU A CA 1
ATOM 2335 C C . GLU A 1 294 ? -14.238 93.314 5.461 1.00 47.02 294 GLU A C 1
ATOM 2336 O O . GLU A 1 294 ? -14.059 92.255 4.832 1.00 47.08 294 GLU A O 1
ATOM 2342 N N . GLY A 1 295 ? -13.312 93.866 6.229 1.00 45.61 295 GLY A N 1
ATOM 2343 C CA . GLY A 1 295 ? -12.001 93.264 6.398 1.00 44.58 295 GLY A CA 1
ATOM 2344 C C . GLY A 1 295 ? -11.001 94.281 6.885 1.00 43.20 295 GLY A C 1
ATOM 2345 O O . GLY A 1 295 ? -11.357 95.231 7.583 1.00 43.18 295 GLY A O 1
ATOM 2346 N N . ILE A 1 296 ? -9.738 94.048 6.536 1.00 41.90 296 ILE A N 1
ATOM 2347 C CA . ILE A 1 296 ? -8.662 94.991 6.784 1.00 40.77 296 ILE A CA 1
ATOM 2348 C C . ILE A 1 296 ? -8.473 95.707 5.462 1.00 39.96 296 ILE A C 1
ATOM 2349 O O . ILE A 1 296 ? -8.044 95.088 4.473 1.00 39.20 296 ILE A O 1
ATOM 2354 N N . VAL A 1 297 ? -8.796 96.997 5.429 1.00 39.00 297 VAL A N 1
ATOM 2355 C CA . VAL A 1 297 ? -8.755 97.740 4.163 1.00 38.59 297 VAL A CA 1
ATOM 2356 C C . VAL A 1 297 ? -7.443 98.489 4.043 1.00 37.88 297 VAL A C 1
ATOM 2357 O O . VAL A 1 297 ? -6.944 99.070 5.006 1.00 37.50 297 VAL A O 1
ATOM 2361 N N . GLY A 1 298 ? -6.870 98.473 2.847 1.00 37.58 298 GLY A N 1
ATOM 2362 C CA . GLY A 1 298 ? -5.649 99.231 2.600 1.00 36.92 298 GLY A CA 1
ATOM 2363 C C . GLY A 1 298 ? -5.503 99.564 1.132 1.00 35.93 298 GLY A C 1
ATOM 2364 O O . GLY A 1 298 ? -6.434 99.408 0.351 1.00 35.78 298 GLY A O 1
ATOM 2365 N N . GLU A 1 299 ? -4.312 100.004 0.767 1.00 36.23 299 GLU A N 1
ATOM 2366 C CA . GLU A 1 299 ? -4.004 100.321 -0.617 1.00 36.35 299 GLU A CA 1
ATOM 2367 C C . GLU A 1 299 ? -2.823 99.517 -1.129 1.00 35.84 299 GLU A C 1
ATOM 2368 O O . GLU A 1 299 ? -1.777 99.440 -0.474 1.00 34.29 299 GLU A O 1
ATOM 2374 N N . VAL A 1 300 ? -3.001 98.940 -2.319 1.00 35.72 300 VAL A N 1
ATOM 2375 C CA . VAL A 1 300 ? -1.932 98.222 -3.004 1.00 35.66 300 VAL A CA 1
ATOM 2376 C C . VAL A 1 300 ? -0.692 99.109 -3.029 1.00 35.79 300 VAL A C 1
ATOM 2377 O O . VAL A 1 300 ? -0.753 100.304 -3.379 1.00 35.65 300 VAL A O 1
ATOM 2381 N N . TYR A 1 301 ? 0.423 98.543 -2.594 1.00 35.11 301 TYR A N 1
ATOM 2382 C CA . TYR A 1 301 ? 1.683 99.246 -2.598 1.00 34.96 301 TYR A CA 1
ATOM 2383 C C . TYR A 1 301 ? 2.608 98.742 -3.702 1.00 34.89 301 TYR A C 1
ATOM 2384 O O . TYR A 1 301 ? 3.132 99.504 -4.505 1.00 34.07 301 TYR A O 1
ATOM 2393 N N . SER A 1 302 ? 2.850 97.444 -3.699 1.00 34.85 302 SER A N 1
ATOM 2394 C CA . SER A 1 302 ? 3.790 96.836 -4.621 1.00 34.63 302 SER A CA 1
ATOM 2395 C C . SER A 1 302 ? 3.431 95.398 -4.697 1.00 34.32 302 SER A C 1
ATOM 2396 O O . SER A 1 302 ? 2.515 94.931 -4.019 1.00 33.08 302 SER A O 1
ATOM 2399 N N . PHE A 1 303 ? 4.170 94.701 -5.538 1.00 34.54 303 PHE A N 1
ATOM 2400 C CA . PHE A 1 303 ? 3.958 93.298 -5.773 1.00 34.65 303 PHE A CA 1
ATOM 2401 C C . PHE A 1 303 ? 5.241 92.770 -6.404 1.00 33.69 303 PHE A C 1
ATOM 2402 O O . PHE A 1 303 ? 5.975 93.509 -7.063 1.00 32.98 303 PHE A O 1
ATOM 2410 N N . GLU A 1 304 ? 5.536 91.511 -6.161 1.00 32.84 304 GLU A N 1
ATOM 2411 C CA . GLU A 1 304 ? 6.774 90.909 -6.639 1.00 32.29 304 GLU A CA 1
ATOM 2412 C C . GLU A 1 304 ? 6.494 89.439 -6.829 1.00 30.82 304 GLU A C 1
ATOM 2413 O O . GLU A 1 304 ? 5.642 88.885 -6.130 1.00 30.23 304 GLU A O 1
ATOM 2419 N N . PRO A 1 305 ? 7.223 88.787 -7.743 1.00 29.22 305 PRO A N 1
ATOM 2420 C CA . PRO A 1 305 ? 7.061 87.347 -7.867 1.00 28.94 305 PRO A CA 1
ATOM 2421 C C . PRO A 1 305 ? 7.567 86.634 -6.634 1.00 27.81 305 PRO A C 1
ATOM 2422 O O . PRO A 1 305 ? 8.553 87.072 -6.037 1.00 27.03 305 PRO A O 1
ATOM 242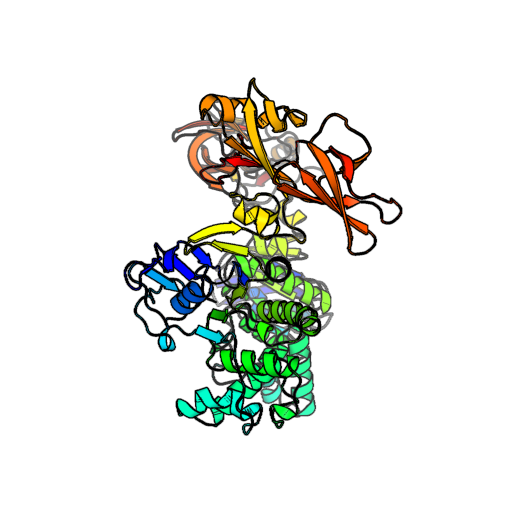6 N N . LEU A 1 306 ? 6.913 85.534 -6.299 1.00 27.83 306 LEU A N 1
ATOM 2427 C CA . LEU A 1 306 ? 7.360 84.628 -5.275 1.00 28.48 306 LEU A CA 1
ATOM 2428 C C . LEU A 1 306 ? 6.893 83.220 -5.670 1.00 28.27 306 LEU A C 1
ATOM 2429 O O . LEU A 1 306 ? 5.734 82.877 -5.519 1.00 28.67 306 LEU A O 1
ATOM 2434 N N . GLY A 1 307 ? 7.795 82.430 -6.245 1.00 29.07 307 GLY A N 1
ATOM 2435 C CA . GLY A 1 307 ? 7.439 81.100 -6.715 1.00 29.74 307 GLY A CA 1
ATOM 2436 C C . GLY A 1 307 ? 6.612 81.300 -7.970 1.00 30.68 307 GLY A C 1
ATOM 2437 O O . GLY A 1 307 ? 6.961 82.122 -8.814 1.00 29.98 307 GLY A O 1
ATOM 2438 N N . ARG A 1 308 ? 5.505 80.572 -8.059 1.00 31.64 308 ARG A N 1
ATOM 2439 C CA . ARG A 1 308 ? 4.551 80.704 -9.169 1.00 32.88 308 ARG A CA 1
ATOM 2440 C C . ARG A 1 308 ? 3.508 81.801 -8.870 1.00 32.99 308 ARG A C 1
ATOM 2441 O O . ARG A 1 308 ? 2.695 82.140 -9.724 1.00 33.17 308 ARG A O 1
ATOM 2449 N N . GLU A 1 309 ? 3.527 82.335 -7.649 1.00 32.96 309 GLU A N 1
ATOM 2450 C CA . GLU A 1 309 ? 2.575 83.357 -7.229 1.00 33.12 309 GLU A CA 1
ATOM 2451 C C . GLU A 1 309 ? 3.222 84.716 -7.219 1.00 32.16 309 GLU A C 1
ATOM 2452 O O . GLU A 1 309 ? 4.356 84.868 -7.659 1.00 31.72 309 GLU A O 1
ATOM 2458 N N . GLN A 1 310 ? 2.467 85.714 -6.751 1.00 32.46 310 GLN A N 1
ATOM 2459 C CA . GLN A 1 310 ? 3.025 87.018 -6.423 1.00 32.86 310 GLN A CA 1
ATOM 2460 C C . GLN A 1 310 ? 2.782 87.335 -4.959 1.00 30.68 310 GLN A C 1
ATOM 2461 O O . GLN A 1 310 ? 1.822 86.886 -4.378 1.00 30.27 310 GLN A O 1
ATOM 2467 N N . ILE A 1 311 ? 3.682 88.095 -4.376 1.00 29.68 311 ILE A N 1
ATOM 2468 C CA . ILE A 1 311 ? 3.472 88.591 -3.050 1.00 28.72 311 ILE A CA 1
ATOM 2469 C C . ILE A 1 311 ? 3.091 90.068 -3.203 1.00 28.81 311 ILE A C 1
ATOM 2470 O O . ILE A 1 311 ? 3.841 90.887 -3.763 1.00 29.13 311 ILE A O 1
ATOM 2475 N N . VAL A 1 312 ? 1.892 90.380 -2.752 1.00 28.61 312 VAL A N 1
ATOM 2476 C CA . VAL A 1 312 ? 1.348 91.724 -2.879 1.00 28.71 312 VAL A CA 1
ATOM 2477 C C . VAL A 1 312 ? 1.504 92.453 -1.561 1.00 27.86 312 VAL A C 1
ATOM 2478 O O . VAL A 1 312 ? 1.014 91.975 -0.557 1.00 27.69 312 VAL A O 1
ATOM 2482 N N . THR A 1 313 ? 2.213 93.582 -1.574 1.00 28.40 313 THR A N 1
ATOM 2483 C CA . THR A 1 313 ? 2.429 94.376 -0.372 1.00 29.14 313 THR A CA 1
ATOM 2484 C C . THR A 1 313 ? 1.309 95.429 -0.341 1.00 29.73 313 THR A C 1
ATOM 2485 O O . THR A 1 313 ? 0.993 96.084 -1.360 1.00 30.45 313 THR A O 1
ATOM 2489 N N . VAL A 1 314 ? 0.664 95.524 0.805 1.00 30.14 314 VAL A N 1
ATOM 2490 C CA . VAL A 1 314 ? -0.457 96.425 1.017 1.00 31.24 314 VAL A CA 1
ATOM 2491 C C . VAL A 1 314 ? -0.139 97.335 2.204 1.00 31.92 314 VAL A C 1
ATOM 2492 O O . VAL A 1 314 ? 0.367 96.878 3.234 1.00 31.65 314 VAL A O 1
ATOM 2496 N N . SER A 1 315 ? -0.383 98.638 2.057 1.00 33.29 315 SER A N 1
ATOM 2497 C CA . SER A 1 315 ? -0.147 99.554 3.171 1.00 34.49 315 SER A CA 1
ATOM 2498 C C . SER A 1 315 ? -1.480 99.731 3.925 1.00 35.23 315 SER A C 1
ATOM 2499 O O . SER A 1 315 ? -2.557 99.893 3.318 1.00 35.24 315 SER A O 1
ATOM 2502 N N . VAL A 1 316 ? -1.407 99.656 5.237 1.00 36.71 316 VAL A N 1
ATOM 2503 C CA . VAL A 1 316 ? -2.593 99.737 6.080 1.00 37.84 316 VAL A CA 1
ATOM 2504 C C . VAL A 1 316 ? -2.284 100.824 7.068 1.00 40.38 316 VAL A C 1
ATOM 2505 O O . VAL A 1 316 ? -1.543 100.617 8.026 1.00 40.75 316 VAL A O 1
ATOM 2509 N N . ASN A 1 317 ? -2.807 102.006 6.777 1.00 42.99 317 ASN A N 1
ATOM 2510 C CA . ASN A 1 317 ? -2.331 103.250 7.385 1.00 45.29 317 ASN A CA 1
ATOM 2511 C C . ASN A 1 317 ? -0.803 103.303 7.616 1.00 45.73 317 ASN A C 1
ATOM 2512 O O . ASN A 1 317 ? -0.046 103.558 6.678 1.00 46.46 317 ASN A O 1
ATOM 2517 N N . ASP A 1 318 ? -0.343 103.038 8.834 1.00 46.47 318 ASP A N 1
ATOM 2518 C CA . ASP A 1 318 ? 1.087 103.116 9.142 1.00 45.97 318 ASP A CA 1
ATOM 2519 C C . ASP A 1 318 ? 1.835 101.861 8.637 1.00 45.94 318 ASP A C 1
ATOM 2520 O O . ASP A 1 318 ? 2.993 101.920 8.201 1.00 46.74 318 ASP A O 1
ATOM 2525 N N . SER A 1 319 ? 1.145 100.730 8.696 1.00 45.08 319 SER A N 1
ATOM 2526 C CA . SER A 1 319 ? 1.752 99.420 8.565 1.00 43.66 319 SER A CA 1
ATOM 2527 C C . SER A 1 319 ? 1.813 98.941 7.130 1.00 42.68 319 SER A C 1
ATOM 2528 O O . SER A 1 319 ? 1.123 99.466 6.242 1.00 43.15 319 SER A O 1
ATOM 2531 N N . ILE A 1 320 ? 2.646 97.927 6.921 1.00 40.40 320 ILE A N 1
ATOM 2532 C CA . ILE A 1 320 ? 2.760 97.280 5.638 1.00 39.10 320 ILE A CA 1
ATOM 2533 C C . ILE A 1 320 ? 2.562 95.771 5.851 1.00 36.95 320 ILE A C 1
ATOM 2534 O O . ILE A 1 320 ? 3.205 95.178 6.708 1.00 35.99 320 ILE A O 1
ATOM 2539 N N . VAL A 1 321 ? 1.649 95.174 5.100 1.00 34.36 321 VAL A N 1
ATOM 2540 C CA . VAL A 1 321 ? 1.491 93.719 5.116 1.00 32.79 321 VAL A CA 1
ATOM 2541 C C . VAL A 1 321 ? 1.608 93.116 3.721 1.00 31.46 321 VAL A C 1
ATOM 2542 O O . VAL A 1 321 ? 1.382 93.806 2.703 1.00 30.30 321 VAL A O 1
ATOM 2546 N N . LYS A 1 322 ? 1.899 91.811 3.699 1.00 30.07 322 LYS A N 1
ATOM 2547 C CA . LYS A 1 322 ? 2.107 91.058 2.465 1.00 29.10 322 LYS A CA 1
ATOM 2548 C C . LYS A 1 322 ? 1.175 89.871 2.425 1.00 28.16 322 LYS A C 1
ATOM 2549 O O . LYS A 1 322 ? 0.990 89.171 3.425 1.00 26.46 322 LYS A O 1
ATOM 2555 N N . VAL A 1 323 ? 0.553 89.665 1.270 1.00 26.59 323 VAL A N 1
ATOM 2556 C CA . VAL A 1 323 ? -0.437 88.635 1.087 1.00 27.33 323 VAL A CA 1
ATOM 2557 C C . VAL A 1 323 ? -0.260 88.041 -0.319 1.00 26.74 323 VAL A C 1
ATOM 2558 O O . VAL A 1 323 ? 0.028 88.748 -1.256 1.00 24.71 323 VAL A O 1
ATOM 2562 N N . PHE A 1 324 ? -0.357 86.724 -0.414 1.00 26.55 324 PHE A N 1
ATOM 2563 C CA . PHE A 1 324 ? -0.111 86.039 -1.658 1.00 28.19 324 PHE A CA 1
ATOM 2564 C C . PHE A 1 324 ? -1.307 86.217 -2.554 1.00 28.62 324 PHE A C 1
ATOM 2565 O O . PHE A 1 324 ? -2.449 86.169 -2.093 1.00 28.12 324 PHE A O 1
ATOM 2573 N N . ALA A 1 325 ? -1.041 86.361 -3.843 1.00 30.18 325 ALA A N 1
ATOM 2574 C CA . ALA A 1 325 ? -2.087 86.489 -4.828 1.00 32.06 325 ALA A CA 1
ATOM 2575 C C . ALA A 1 325 ? -1.687 85.670 -6.073 1.00 33.73 325 ALA A C 1
ATOM 2576 O O . ALA A 1 325 ? -0.505 85.454 -6.316 1.00 32.04 325 ALA A O 1
ATOM 2578 N N . PRO A 1 326 ? -2.678 85.173 -6.834 1.00 36.72 326 PRO A N 1
ATOM 2579 C CA . PRO A 1 326 ? -2.406 84.584 -8.150 1.00 38.27 326 PRO A CA 1
ATOM 2580 C C . PRO A 1 326 ? -1.513 85.450 -9.028 1.00 40.02 326 PRO A C 1
ATOM 2581 O O . PRO A 1 326 ? -1.637 86.677 -9.018 1.00 40.64 326 PRO A O 1
ATOM 2585 N N . GLU A 1 327 ? -0.620 84.812 -9.780 1.00 42.54 327 GLU A N 1
ATOM 2586 C CA . GLU A 1 327 ? 0.310 85.527 -10.664 1.00 43.44 327 GLU A CA 1
ATOM 2587 C C . GLU A 1 327 ? -0.436 86.363 -11.717 1.00 44.59 327 GLU A C 1
ATOM 2588 O O . GLU A 1 327 ? 0.040 87.446 -12.101 1.00 44.80 327 GLU A O 1
ATOM 2594 N N . GLY A 1 328 ? -1.601 85.867 -12.147 1.00 45.52 328 GLY A N 1
ATOM 2595 C CA . GLY A 1 328 ? -2.395 86.496 -13.199 1.00 46.28 328 GLY A CA 1
ATOM 2596 C C . GLY A 1 328 ? -3.010 87.852 -12.878 1.00 47.26 328 GLY A C 1
ATOM 2597 O O . GLY A 1 328 ? -3.289 88.631 -13.790 1.00 47.70 328 GLY A O 1
ATOM 2598 N N . GLU A 1 329 ? -3.224 88.149 -11.598 1.00 47.71 329 GLU A N 1
ATOM 2599 C CA . GLU A 1 329 ? -3.895 89.385 -11.220 1.00 48.08 329 GLU A CA 1
ATOM 2600 C C . GLU A 1 329 ? -2.942 90.566 -11.274 1.00 48.34 329 GLU A C 1
ATOM 2601 O O . GLU A 1 329 ? -1.751 90.427 -10.978 1.00 48.05 329 GLU A O 1
ATOM 2607 N N . HIS A 1 330 ? -3.472 91.729 -11.655 1.00 48.31 330 HIS A N 1
ATOM 2608 C CA . HIS A 1 330 ? -2.685 92.958 -11.686 1.00 48.53 330 HIS A CA 1
ATOM 2609 C C . HIS A 1 330 ? -3.178 93.848 -10.569 1.00 47.79 330 HIS A C 1
ATOM 2610 O O . HIS A 1 330 ? -4.352 94.183 -10.506 1.00 48.01 330 HIS A O 1
ATOM 2617 N N . PHE A 1 331 ? -2.289 94.208 -9.664 1.00 47.26 331 PHE A N 1
ATOM 2618 C CA . PHE A 1 331 ? -2.631 95.176 -8.653 1.00 46.98 331 PHE A CA 1
ATOM 2619 C C . PHE A 1 331 ? -1.850 96.433 -8.950 1.00 46.66 331 PHE A C 1
ATOM 2620 O O . PHE A 1 331 ? -0.625 96.403 -9.043 1.00 46.71 331 PHE A O 1
ATOM 2628 N N . SER A 1 332 ? -2.580 97.523 -9.134 1.00 46.21 332 SER A N 1
ATOM 2629 C CA . SER A 1 332 ? -1.976 98.807 -9.399 1.00 45.92 332 SER A CA 1
ATOM 2630 C C . SER A 1 332 ? -1.816 99.531 -8.099 1.00 45.47 332 SER A C 1
ATOM 2631 O O . SER A 1 332 ? -2.654 99.408 -7.216 1.00 45.31 332 SER A O 1
ATOM 2634 N N . PHE A 1 333 ? -0.742 100.304 -8.017 1.00 44.71 333 PHE A N 1
ATOM 2635 C CA . PHE A 1 333 ? -0.393 101.085 -6.845 1.00 44.55 333 PHE A CA 1
ATOM 2636 C C . PHE A 1 333 ? -1.529 101.982 -6.345 1.00 44.54 333 PHE A C 1
ATOM 2637 O O . PHE A 1 333 ? -2.236 102.601 -7.144 1.00 44.16 333 PHE A O 1
ATOM 2645 N N . GLY A 1 334 ? -1.688 102.058 -5.022 1.00 43.78 334 GLY A N 1
ATOM 2646 C CA . GLY A 1 334 ? -2.718 102.887 -4.405 1.00 43.04 334 GLY A CA 1
ATOM 2647 C C . GLY A 1 334 ? -4.130 102.368 -4.584 1.00 42.97 334 GLY A C 1
ATOM 2648 O O . GLY A 1 334 ? -5.078 102.961 -4.079 1.00 43.03 334 GLY A O 1
ATOM 2649 N N . GLU A 1 335 ? -4.284 101.260 -5.298 1.00 42.21 335 GLU A N 1
ATOM 2650 C CA . GLU A 1 335 ? -5.581 100.644 -5.488 1.00 41.98 335 GLU A CA 1
ATOM 2651 C C . GLU A 1 335 ? -6.122 100.197 -4.131 1.00 41.46 335 GLU A C 1
ATOM 2652 O O . GLU A 1 335 ? -5.356 99.731 -3.283 1.00 41.68 335 GLU A O 1
ATOM 2658 N N . LYS A 1 336 ? -7.426 100.374 -3.925 1.00 40.76 336 LYS A N 1
ATOM 2659 C CA . LYS A 1 336 ? -8.068 100.013 -2.667 1.00 39.68 336 LYS A CA 1
ATOM 2660 C C . LYS A 1 336 ? -8.457 98.542 -2.671 1.00 38.75 336 LYS A C 1
ATOM 2661 O O . LYS A 1 336 ? -9.129 98.043 -3.601 1.00 38.71 336 LYS A O 1
ATOM 2667 N N . VAL A 1 337 ? -8.035 97.844 -1.621 1.00 37.26 337 VAL A N 1
ATOM 2668 C CA . VAL A 1 337 ? -8.274 96.422 -1.478 1.00 35.83 337 VAL A CA 1
ATOM 2669 C C . VAL A 1 337 ? -8.651 96.102 -0.035 1.00 35.09 337 VAL A C 1
ATOM 2670 O O . VAL A 1 337 ? -8.322 96.844 0.876 1.00 35.02 337 VAL A O 1
ATOM 2674 N N . THR A 1 338 ? -9.305 94.968 0.155 1.00 34.22 338 THR A N 1
ATOM 2675 C CA . THR A 1 338 ? -9.672 94.486 1.460 1.00 34.16 338 THR A CA 1
ATOM 2676 C C . THR A 1 338 ? -8.958 93.165 1.667 1.00 33.11 338 THR A C 1
ATOM 2677 O O . THR A 1 338 ? -8.920 92.328 0.751 1.00 32.59 338 THR A O 1
ATOM 2681 N N . ILE A 1 339 ? -8.375 92.983 2.847 1.00 31.97 339 ILE A N 1
ATOM 2682 C CA . ILE A 1 339 ? -7.689 91.744 3.141 1.00 31.77 339 ILE A CA 1
ATOM 2683 C C . ILE A 1 339 ? -8.654 90.881 3.950 1.00 31.44 339 ILE A C 1
ATOM 2684 O O . ILE A 1 339 ? -9.095 91.277 5.023 1.00 30.49 339 ILE A O 1
ATOM 2689 N N . LYS A 1 340 ? -9.017 89.722 3.404 1.00 31.91 340 LYS A N 1
ATOM 2690 C CA . LYS A 1 340 ? -9.916 88.792 4.087 1.00 33.01 340 LYS A CA 1
ATOM 2691 C C . LYS A 1 340 ? -9.088 87.751 4.816 1.00 32.49 340 LYS A C 1
ATOM 2692 O O . LYS A 1 340 ? -8.325 87.024 4.210 1.00 32.17 340 LYS A O 1
ATOM 2698 N N . VAL A 1 341 ? -9.242 87.703 6.129 1.00 32.54 341 VAL A N 1
ATOM 2699 C CA . VAL A 1 341 ? -8.593 86.707 6.958 1.00 33.50 341 VAL A CA 1
ATOM 2700 C C . VAL A 1 341 ? -9.668 85.936 7.742 1.00 33.95 341 VAL A C 1
ATOM 2701 O O . VAL A 1 341 ? -10.528 86.544 8.368 1.00 34.89 341 VAL A O 1
ATOM 2705 N N . LYS A 1 342 ? -9.665 84.604 7.677 1.00 34.87 342 LYS A N 1
ATOM 2706 C CA . LYS A 1 342 ? -10.566 83.823 8.555 1.00 34.86 342 LYS A CA 1
ATOM 2707 C C . LYS A 1 342 ? -10.093 83.944 9.980 1.00 34.16 342 LYS A C 1
ATOM 2708 O O . LYS A 1 342 ? -8.921 83.729 10.260 1.00 33.81 342 LYS A O 1
ATOM 2714 N N . GLU A 1 343 ? -11.009 84.287 10.884 1.00 34.33 343 GLU A N 1
ATOM 2715 C CA . GLU A 1 343 ? -10.631 84.591 12.259 1.00 34.03 343 GLU A CA 1
ATOM 2716 C C . GLU A 1 343 ? -9.893 83.466 12.932 1.00 33.27 343 GLU A C 1
ATOM 2717 O O . GLU A 1 343 ? -9.127 83.741 13.863 1.00 31.48 343 GLU A O 1
ATOM 2723 N N . GLU A 1 344 ? -10.154 82.208 12.525 1.00 32.10 344 GLU A N 1
ATOM 2724 C CA . GLU A 1 344 ? -9.463 81.073 13.139 1.00 31.96 344 GLU A CA 1
ATOM 2725 C C . GLU A 1 344 ? -7.922 81.179 12.974 1.00 31.88 344 GLU A C 1
ATOM 2726 O O . GLU A 1 344 ? -7.179 80.703 13.826 1.00 30.25 344 GLU A O 1
ATOM 2732 N N . LEU A 1 345 ? -7.469 81.839 11.909 1.00 31.36 345 LEU A N 1
ATOM 2733 C CA . LEU A 1 345 ? -6.041 82.024 11.623 1.00 32.00 345 LEU A CA 1
ATOM 2734 C C . LEU A 1 345 ? -5.531 83.439 11.993 1.00 32.54 345 LEU A C 1
ATOM 2735 O O . LEU A 1 345 ? -4.582 83.943 11.411 1.00 34.52 345 LEU A O 1
ATOM 2740 N N . LEU A 1 346 ? -6.171 84.071 12.958 1.00 32.60 346 LEU A N 1
ATOM 2741 C CA . LEU A 1 346 ? -5.822 85.398 13.423 1.00 32.17 346 LEU A CA 1
ATOM 2742 C C . LEU A 1 346 ? -5.196 85.191 14.804 1.00 32.28 346 LEU A C 1
ATOM 2743 O O . LEU A 1 346 ? -5.818 84.581 15.666 1.00 33.24 346 LEU A O 1
ATOM 2748 N N . VAL A 1 347 ? -3.962 85.634 15.014 1.00 31.34 347 VAL A N 1
ATOM 2749 C CA . VAL A 1 347 ? -3.413 85.638 16.384 1.00 30.80 347 VAL A CA 1
ATOM 2750 C C . VAL A 1 347 ? -3.472 87.052 16.958 1.00 30.10 347 VAL A C 1
ATOM 2751 O O . VAL A 1 347 ? -3.153 88.001 16.273 1.00 30.53 347 VAL A O 1
ATOM 2755 N N . LEU A 1 348 ? -3.880 87.197 18.219 1.00 28.46 348 LEU A N 1
ATOM 2756 C CA . LEU A 1 348 ? -3.943 88.514 18.823 1.00 27.20 348 LEU A CA 1
ATOM 2757 C C . LEU A 1 348 ? -2.872 88.578 19.896 1.00 26.44 348 LEU A C 1
ATOM 2758 O O . LEU A 1 348 ? -2.673 87.612 20.619 1.00 24.54 348 LEU A O 1
ATOM 2763 N N . PHE A 1 349 ? -2.174 89.708 19.948 1.00 25.48 349 PHE A N 1
ATOM 2764 C CA . PHE A 1 349 ? -1.099 89.940 20.898 1.00 25.78 349 PHE A CA 1
ATOM 2765 C C . PHE A 1 349 ? -1.393 91.241 21.632 1.00 25.98 349 PHE A C 1
ATOM 2766 O O . PHE A 1 349 ? -1.984 92.145 21.084 1.00 25.11 349 PHE A O 1
ATOM 2774 N N . ASP A 1 350 ? -1.031 91.291 22.910 1.00 26.60 350 ASP A N 1
ATOM 2775 C CA . ASP A 1 350 ? -1.030 92.544 23.657 1.00 26.89 350 ASP A CA 1
ATOM 2776 C C . ASP A 1 350 ? 0.049 93.457 23.068 1.00 27.18 350 ASP A C 1
ATOM 2777 O O . ASP A 1 350 ? 1.198 93.034 22.902 1.00 27.35 350 ASP A O 1
ATOM 2782 N N . LYS A 1 351 ? -0.287 94.709 22.755 1.00 27.90 351 LYS A N 1
ATOM 2783 C CA . LYS A 1 351 ? 0.699 95.620 22.165 1.00 28.29 351 LYS A CA 1
ATOM 2784 C C . LYS A 1 351 ? 1.882 95.839 23.104 1.00 28.58 351 LYS A C 1
ATOM 2785 O O . LYS A 1 351 ? 3.039 95.743 22.707 1.00 27.50 351 LYS A O 1
ATOM 2791 N N . LYS A 1 352 ? 1.582 96.156 24.353 1.00 28.99 352 LYS A N 1
ATOM 2792 C CA . LYS A 1 352 ? 2.642 96.528 25.290 1.00 29.89 352 LYS A CA 1
ATOM 2793 C C . LYS A 1 352 ? 3.649 95.394 25.466 1.00 29.66 352 LYS A C 1
ATOM 2794 O O . LYS A 1 352 ? 4.866 95.598 25.351 1.00 31.76 352 LYS A O 1
ATOM 2800 N N . THR A 1 353 ? 3.146 94.202 25.750 1.00 29.02 353 THR A N 1
ATOM 2801 C CA . THR A 1 353 ? 4.008 93.052 26.127 1.00 28.64 353 THR A CA 1
ATOM 2802 C C . THR A 1 353 ? 4.264 92.076 24.965 1.00 28.50 353 THR A C 1
ATOM 2803 O O . THR A 1 353 ? 5.180 91.263 25.005 1.00 28.08 353 THR A O 1
ATOM 2807 N N . GLU A 1 354 ? 3.450 92.181 23.918 1.00 28.23 354 GLU A N 1
ATOM 2808 C CA . GLU A 1 354 ? 3.580 91.336 22.730 1.00 27.55 354 GLU A CA 1
ATOM 2809 C C . GLU A 1 354 ? 3.278 89.878 23.011 1.00 27.69 354 GLU A C 1
ATOM 2810 O O . GLU A 1 354 ? 3.615 89.006 22.215 1.00 27.00 354 GLU A O 1
ATOM 2816 N N . LYS A 1 355 ? 2.584 89.616 24.113 1.00 28.80 355 LYS A N 1
ATOM 2817 C CA . LYS A 1 355 ? 2.209 88.249 24.459 1.00 29.49 355 LYS A CA 1
ATOM 2818 C C . LYS A 1 355 ? 0.959 87.856 23.694 1.00 29.07 355 LYS A C 1
ATOM 2819 O O . LYS A 1 355 ? 0.054 88.655 23.561 1.00 28.12 355 LYS A O 1
ATOM 2825 N N . ALA A 1 356 ? 0.937 86.632 23.179 1.00 30.09 356 ALA A N 1
ATOM 2826 C CA . ALA A 1 356 ? -0.219 86.101 22.476 1.00 31.37 356 ALA A CA 1
ATOM 2827 C C . ALA A 1 356 ? -1.356 85.962 23.472 1.00 32.63 356 ALA A C 1
ATOM 2828 O O . ALA A 1 356 ? -1.127 85.597 24.643 1.00 30.55 356 ALA A O 1
ATOM 2830 N N . LEU A 1 357 ? -2.570 86.292 23.039 1.00 33.99 357 LEU A N 1
ATOM 2831 C CA . LEU A 1 357 ? -3.755 86.003 23.831 1.00 37.44 357 LEU A CA 1
ATOM 2832 C C . LEU A 1 357 ? -4.225 84.584 23.500 1.00 40.24 357 LEU A C 1
ATOM 2833 O O . LEU A 1 357 ? -4.436 84.233 22.315 1.00 41.58 357 LEU A O 1
ATOM 2838 N N . GLU A 1 358 ? -4.361 83.751 24.526 1.00 43.98 358 GLU A N 1
ATOM 2839 C CA . GLU A 1 358 ? -4.801 82.367 24.319 1.00 46.06 358 GLU A CA 1
ATOM 2840 C C . GLU A 1 358 ? -6.042 82.068 25.124 1.00 48.36 358 GLU A C 1
ATOM 2841 O O . GLU A 1 358 ? -6.063 82.233 26.342 1.00 49.07 358 GLU A O 1
ATOM 2847 N N . PHE A 1 359 ? -7.084 81.630 24.432 1.00 50.66 359 PHE A N 1
ATOM 2848 C CA . PHE A 1 359 ? -8.302 81.211 25.097 1.00 52.34 359 PHE A CA 1
ATOM 2849 C C . PHE A 1 359 ? -8.176 79.780 25.630 1.00 53.98 359 PHE A C 1
ATOM 2850 O O . PHE A 1 359 ? -7.210 79.056 25.335 1.00 54.37 359 PHE A O 1
ATOM 2858 N N . SER A 1 360 ? -9.162 79.397 26.430 1.00 55.52 360 SER A N 1
ATOM 2859 C CA . SER A 1 360 ? -9.237 78.066 27.015 1.00 56.41 360 SER A CA 1
ATOM 2860 C C . SER A 1 360 ? -9.173 76.993 25.933 1.00 57.36 360 SER A C 1
ATOM 2861 O O . SER A 1 360 ? -10.017 76.945 25.039 1.00 57.73 360 SER A O 1
ATOM 2864 N N . LYS A 1 361 ? -8.163 76.139 26.027 1.00 58.07 361 LYS A N 1
ATOM 2865 C CA . LYS A 1 361 ? -7.890 75.143 24.994 1.00 58.65 361 LYS A CA 1
ATOM 2866 C C . LYS A 1 361 ? -8.987 74.086 24.923 1.00 58.75 361 LYS A C 1
ATOM 2867 O O . LYS A 1 361 ? -9.484 73.616 25.937 1.00 58.33 361 LYS A O 1
ATOM 2873 N N . LEU A 1 362 ? -9.360 73.736 23.700 1.00 59.02 362 LEU A N 1
ATOM 2874 C CA . LEU A 1 362 ? -10.427 72.780 23.455 1.00 59.31 362 LEU A CA 1
ATOM 2875 C C . LEU A 1 362 ? -9.908 71.349 23.615 1.00 59.47 362 LEU A C 1
ATOM 2876 O O . LEU A 1 362 ? -10.668 70.390 23.785 1.00 59.63 362 LEU A O 1
ATOM 2882 N N . VAL B 1 2 ? 16.722 24.522 8.227 1.00 41.75 2 VAL B N 1
ATOM 2883 C CA . VAL B 1 2 ? 16.565 23.179 8.842 1.00 40.74 2 VAL B CA 1
ATOM 2884 C C . VAL B 1 2 ? 15.273 23.102 9.635 1.00 40.34 2 VAL B C 1
ATOM 2885 O O . VAL B 1 2 ? 14.903 24.062 10.331 1.00 39.87 2 VAL B O 1
ATOM 2889 N N . GLU B 1 3 ? 14.595 21.957 9.525 1.00 39.80 3 GLU B N 1
ATOM 2890 C CA . GLU B 1 3 ? 13.469 21.622 10.378 1.00 39.34 3 GLU B CA 1
ATOM 2891 C C . GLU B 1 3 ? 14.026 20.753 11.490 1.00 38.00 3 GLU B C 1
ATOM 2892 O O . GLU B 1 3 ? 14.751 19.798 11.234 1.00 36.73 3 GLU B O 1
ATOM 2898 N N . ILE B 1 4 ? 13.697 21.092 12.726 1.00 37.30 4 ILE B N 1
ATOM 2899 C CA . ILE B 1 4 ? 14.283 20.418 13.882 1.00 37.39 4 ILE B CA 1
ATOM 2900 C C . ILE B 1 4 ? 13.200 19.626 14.600 1.00 36.95 4 ILE B C 1
ATOM 2901 O O . ILE B 1 4 ? 12.165 20.167 14.974 1.00 36.73 4 ILE B O 1
ATOM 2906 N N . LYS B 1 5 ? 13.449 18.339 14.802 1.00 37.27 5 LYS B N 1
ATOM 2907 C CA . LYS B 1 5 ? 12.536 17.512 15.566 1.00 37.22 5 LYS B CA 1
ATOM 2908 C C . LYS B 1 5 ? 13.213 17.020 16.850 1.00 36.45 5 LYS B C 1
ATOM 2909 O O . LYS B 1 5 ? 14.234 16.349 16.808 1.00 36.01 5 LYS B O 1
ATOM 2915 N N . LEU B 1 6 ? 12.641 17.391 17.985 1.00 36.09 6 LEU B N 1
ATOM 2916 C CA . LEU B 1 6 ? 13.090 16.903 19.285 1.00 36.73 6 LEU B CA 1
ATOM 2917 C C . LEU B 1 6 ? 12.161 15.777 19.698 1.00 36.47 6 LEU B C 1
ATOM 2918 O O . LEU B 1 6 ? 10.946 15.956 19.719 1.00 36.44 6 LEU B O 1
ATOM 2923 N N . GLU B 1 7 ? 12.739 14.627 20.020 1.00 37.28 7 GLU B N 1
ATOM 2924 C CA . GLU B 1 7 ? 11.984 13.385 20.172 1.00 37.84 7 GLU B CA 1
ATOM 2925 C C . GLU B 1 7 ? 12.245 12.774 21.539 1.00 37.52 7 GLU B C 1
ATOM 2926 O O . GLU B 1 7 ? 13.307 12.234 21.787 1.00 38.36 7 GLU B O 1
ATOM 2932 N N . ASN B 1 8 ? 11.259 12.886 22.423 1.00 37.84 8 ASN B N 1
ATOM 2933 C CA . ASN B 1 8 ? 11.311 12.278 23.738 1.00 37.97 8 ASN B CA 1
ATOM 2934 C C . ASN B 1 8 ? 12.548 12.710 24.526 1.00 37.58 8 ASN B C 1
ATOM 2935 O O . ASN B 1 8 ? 13.190 11.908 25.212 1.00 37.73 8 ASN B O 1
ATOM 2940 N N . ILE B 1 9 ? 12.857 14.005 24.471 1.00 36.82 9 ILE B N 1
ATOM 2941 C CA . ILE B 1 9 ? 14.091 14.497 25.079 1.00 36.93 9 ILE B CA 1
ATOM 2942 C C . ILE B 1 9 ? 13.981 14.533 26.595 1.00 36.53 9 ILE B C 1
ATOM 2943 O O . ILE B 1 9 ? 13.048 15.115 27.151 1.00 37.01 9 ILE B O 1
ATOM 2948 N N . VAL B 1 10 ? 14.936 13.891 27.248 1.00 36.76 10 VAL B N 1
ATOM 2949 C CA . VAL B 1 10 ? 15.028 13.902 28.695 1.00 36.87 10 VAL B CA 1
ATOM 2950 C C . VAL B 1 10 ? 16.445 14.333 28.988 1.00 37.08 10 VAL B C 1
ATOM 2951 O O . VAL B 1 10 ? 17.379 13.937 28.280 1.00 36.57 10 VAL B O 1
ATOM 2955 N N . LYS B 1 11 ? 16.600 15.182 29.999 1.00 37.37 11 LYS B N 1
ATOM 2956 C CA . LYS B 1 11 ? 17.915 15.566 30.443 1.00 38.25 11 LYS B CA 1
ATOM 2957 C C . LYS B 1 11 ? 17.952 15.535 31.944 1.00 38.38 11 LYS B C 1
ATOM 2958 O O . LYS B 1 11 ? 17.196 16.238 32.593 1.00 37.98 11 LYS B O 1
ATOM 2964 N N . LYS B 1 12 ? 18.846 14.714 32.474 1.00 39.76 12 LYS B N 1
ATOM 2965 C CA . LYS B 1 12 ? 18.982 14.545 33.901 1.00 41.19 12 LYS B CA 1
ATOM 2966 C C . LYS B 1 12 ? 20.404 14.878 34.289 1.00 41.91 12 LYS B C 1
ATOM 2967 O O . LYS B 1 12 ? 21.356 14.511 33.596 1.00 42.39 12 LYS B O 1
ATOM 2973 N N . PHE B 1 13 ? 20.541 15.583 35.400 1.00 43.08 13 PHE B N 1
ATOM 2974 C CA . PHE B 1 13 ? 21.837 15.783 36.005 1.00 44.09 13 PHE B CA 1
ATOM 2975 C C . PHE B 1 13 ? 21.841 14.983 37.283 1.00 45.04 13 PHE B C 1
ATOM 2976 O O . PHE B 1 13 ? 21.805 15.535 38.386 1.00 45.89 13 PHE B O 1
ATOM 2984 N N . GLY B 1 14 ? 21.862 13.661 37.110 1.00 45.85 14 GLY B N 1
ATOM 2985 C CA . GLY B 1 14 ? 21.795 12.733 38.234 1.00 46.07 14 GLY B CA 1
ATOM 2986 C C . GLY B 1 14 ? 20.377 12.596 38.747 1.00 46.72 14 GLY B C 1
ATOM 2987 O O . GLY B 1 14 ? 19.548 11.904 38.144 1.00 46.29 14 GLY B O 1
ATOM 2988 N N . ASN B 1 15 ? 20.088 13.283 39.845 1.00 46.87 15 ASN B N 1
ATOM 2989 C CA . ASN B 1 15 ? 18.788 13.178 40.508 1.00 46.94 15 ASN B CA 1
ATOM 2990 C C . ASN B 1 15 ? 17.805 14.256 40.060 1.00 46.75 15 ASN B C 1
ATOM 2991 O O . ASN B 1 15 ? 16.608 14.171 40.311 1.00 47.40 15 ASN B O 1
ATOM 2996 N N . PHE B 1 16 ? 18.321 15.278 39.399 1.00 46.04 16 PHE B N 1
ATOM 2997 C CA . PHE B 1 16 ? 17.509 16.389 38.937 1.00 44.94 16 PHE B CA 1
ATOM 2998 C C . PHE B 1 16 ? 17.145 16.161 37.479 1.00 43.72 16 PHE B C 1
ATOM 2999 O O . PHE B 1 16 ? 18.012 15.866 36.669 1.00 43.57 16 PHE B O 1
ATOM 3007 N N . THR B 1 17 ? 15.857 16.280 37.173 1.00 42.57 17 THR B N 1
ATOM 3008 C CA . THR B 1 17 ? 15.336 16.163 35.810 1.00 41.82 17 THR B CA 1
ATOM 3009 C C . THR B 1 17 ? 15.173 17.570 35.248 1.00 40.83 17 THR B C 1
ATOM 3010 O O . THR B 1 17 ? 14.216 18.264 35.572 1.00 40.48 17 THR B O 1
ATOM 3014 N N . ALA B 1 18 ? 16.125 17.991 34.420 1.00 39.57 18 ALA B N 1
ATOM 3015 C CA . ALA B 1 18 ? 16.121 19.336 33.861 1.00 39.00 18 ALA B CA 1
ATOM 3016 C C . ALA B 1 18 ? 15.096 19.472 32.725 1.00 38.51 18 ALA B C 1
ATOM 3017 O O . ALA B 1 18 ? 14.486 20.528 32.540 1.00 37.70 18 ALA B O 1
ATOM 3019 N N . LEU B 1 19 ? 14.955 18.399 31.948 1.00 37.69 19 LEU B N 1
ATOM 3020 C CA . LEU B 1 19 ? 13.993 18.323 30.850 1.00 37.53 19 LEU B CA 1
ATOM 3021 C C . LEU B 1 19 ? 13.270 16.988 30.926 1.00 37.44 19 LEU B C 1
ATOM 3022 O O . LEU B 1 19 ? 13.916 15.963 30.979 1.00 37.13 19 LEU B O 1
ATOM 3027 N N . ASN B 1 20 ? 11.940 17.006 30.919 1.00 38.49 20 ASN B N 1
ATOM 3028 C CA . ASN B 1 20 ? 11.157 15.789 31.169 1.00 39.16 20 ASN B CA 1
ATOM 3029 C C . ASN B 1 20 ? 10.256 15.439 29.996 1.00 39.69 20 ASN B C 1
ATOM 3030 O O . ASN B 1 20 ? 9.095 15.831 29.967 1.00 40.01 20 ASN B O 1
ATOM 3035 N N . ASN B 1 21 ? 10.816 14.702 29.038 1.00 40.52 21 ASN B N 1
ATOM 3036 C CA . ASN B 1 21 ? 10.065 14.141 27.897 1.00 40.03 21 ASN B CA 1
ATOM 3037 C C . ASN B 1 21 ? 9.588 15.225 26.930 1.00 39.69 21 ASN B C 1
ATOM 3038 O O . ASN B 1 21 ? 8.402 15.418 26.724 1.00 40.03 21 ASN B O 1
ATOM 3043 N N . ILE B 1 22 ? 10.542 15.939 26.349 1.00 38.99 22 ILE B N 1
ATOM 3044 C CA . ILE B 1 22 ? 10.245 17.041 25.452 1.00 38.83 22 ILE B CA 1
ATOM 3045 C C . ILE B 1 22 ? 10.043 16.514 24.029 1.00 38.29 22 ILE B C 1
ATOM 3046 O O . ILE B 1 22 ? 10.859 15.767 23.515 1.00 38.18 22 ILE B O 1
ATOM 3051 N N . ASN B 1 23 ? 8.930 16.895 23.419 1.00 38.26 23 ASN B N 1
ATOM 3052 C CA . ASN B 1 23 ? 8.669 16.616 22.012 1.00 38.50 23 ASN B CA 1
ATOM 3053 C C . ASN B 1 23 ? 8.323 17.935 21.369 1.00 38.30 23 ASN B C 1
ATOM 3054 O O . ASN B 1 23 ? 7.329 18.566 21.741 1.00 38.39 23 ASN B O 1
ATOM 3059 N N . LEU B 1 24 ? 9.139 18.355 20.407 1.00 37.89 24 LEU B N 1
ATOM 3060 C CA . LEU B 1 24 ? 8.982 19.657 19.775 1.00 37.99 24 LEU B CA 1
ATOM 3061 C C . LEU B 1 24 ? 9.430 19.613 18.302 1.00 38.05 24 LEU B C 1
ATOM 3062 O O . LEU B 1 24 ? 10.523 19.130 17.998 1.00 37.29 24 LEU B O 1
ATOM 3067 N N . LYS B 1 25 ? 8.584 20.111 17.402 1.00 37.87 25 LYS B N 1
ATOM 3068 C CA . LYS B 1 25 ? 8.965 20.303 16.007 1.00 37.71 25 LYS B CA 1
ATOM 3069 C C . LYS B 1 25 ? 9.123 21.806 15.755 1.00 37.08 25 LYS B C 1
ATOM 3070 O O . LYS B 1 25 ? 8.168 22.545 15.906 1.00 38.07 25 LYS B O 1
ATOM 3076 N N . ILE B 1 26 ? 10.324 22.244 15.385 1.00 36.46 26 ILE B N 1
ATOM 3077 C CA . ILE B 1 26 ? 10.592 23.635 15.016 1.00 36.53 26 ILE B CA 1
ATOM 3078 C C . ILE B 1 26 ? 10.721 23.672 13.501 1.00 36.80 26 ILE B C 1
ATOM 3079 O O . ILE B 1 26 ? 11.623 23.065 12.945 1.00 36.28 26 ILE B O 1
ATOM 3084 N N . LYS B 1 27 ? 9.824 24.386 12.838 1.00 37.70 27 LYS B N 1
ATOM 3085 C CA . LYS B 1 27 ? 9.696 24.277 11.384 1.00 38.72 27 LYS B CA 1
ATOM 3086 C C . LYS B 1 27 ? 10.836 24.991 10.686 1.00 39.23 27 LYS B C 1
ATOM 3087 O O . LYS B 1 27 ? 11.486 25.843 11.281 1.00 38.84 27 LYS B O 1
ATOM 3093 N N . ASP B 1 28 ? 11.082 24.644 9.423 1.00 39.58 28 ASP B N 1
ATOM 3094 C CA . ASP B 1 28 ? 12.082 25.347 8.619 1.00 39.00 28 ASP B CA 1
ATOM 3095 C C . ASP B 1 28 ? 11.720 26.838 8.533 1.00 38.07 28 ASP B C 1
ATOM 3096 O O . ASP B 1 28 ? 10.608 27.183 8.151 1.00 38.01 28 ASP B O 1
ATOM 3101 N N . GLY B 1 29 ? 12.650 27.712 8.905 1.00 36.85 29 GLY B N 1
ATOM 3102 C CA . GLY B 1 29 ? 12.471 29.155 8.719 1.00 35.65 29 GLY B CA 1
ATOM 3103 C C . GLY B 1 29 ? 11.660 29.887 9.767 1.00 34.52 29 GLY B C 1
ATOM 3104 O O . GLY B 1 29 ? 11.503 31.106 9.708 1.00 34.34 29 GLY B O 1
ATOM 3105 N N . GLU B 1 30 ? 11.180 29.163 10.763 1.00 33.82 30 GLU B N 1
ATOM 3106 C CA . GLU B 1 30 ? 10.292 29.718 11.779 1.00 33.06 30 GLU B CA 1
ATOM 3107 C C . GLU B 1 30 ? 11.081 30.353 12.945 1.00 32.35 30 GLU B C 1
ATOM 3108 O O . GLU B 1 30 ? 12.209 29.929 13.224 1.00 32.75 30 GLU B O 1
ATOM 3114 N N . PHE B 1 31 ? 10.470 31.352 13.593 1.00 31.04 31 PHE B N 1
ATOM 3115 C CA . PHE B 1 31 ? 10.978 31.998 14.820 1.00 30.63 31 PHE B CA 1
ATOM 3116 C C . PHE B 1 31 ? 10.210 31.386 15.993 1.00 29.66 31 PHE B C 1
ATOM 3117 O O . PHE B 1 31 ? 9.049 31.722 16.226 1.00 29.65 31 PHE B O 1
ATOM 3125 N N . MET B 1 32 ? 10.875 30.505 16.734 1.00 29.09 32 MET B N 1
ATOM 3126 C CA . MET B 1 32 ? 10.271 29.843 17.872 1.00 28.69 32 MET B CA 1
ATOM 3127 C C . MET B 1 32 ? 10.793 30.472 19.169 1.00 28.22 32 MET B C 1
ATOM 3128 O O . MET B 1 32 ? 11.985 30.458 19.406 1.00 27.35 32 MET B O 1
ATOM 3133 N N . ALA B 1 33 ? 9.904 31.048 19.984 1.00 27.41 33 ALA B N 1
ATOM 3134 C CA . ALA B 1 33 ? 10.276 31.503 21.326 1.00 27.85 33 ALA B CA 1
ATOM 3135 C C . ALA B 1 33 ? 10.150 30.353 22.333 1.00 27.90 33 ALA B C 1
ATOM 3136 O O . ALA B 1 33 ? 9.149 29.634 22.348 1.00 27.16 33 ALA B O 1
ATOM 3138 N N . LEU B 1 34 ? 11.156 30.197 23.191 1.00 28.04 34 LEU B N 1
ATOM 3139 C CA . LEU B 1 34 ? 11.030 29.325 24.362 1.00 27.94 34 LEU B CA 1
ATOM 3140 C C . LEU B 1 34 ? 10.813 30.246 25.559 1.00 27.81 34 LEU B C 1
ATOM 3141 O O . LEU B 1 34 ? 11.731 30.954 25.972 1.00 27.00 34 LEU B O 1
ATOM 3146 N N . LEU B 1 35 ? 9.593 30.224 26.099 1.00 27.69 35 LEU B N 1
ATOM 3147 C CA . LEU B 1 35 ? 9.132 31.200 27.085 1.00 27.70 35 LEU B CA 1
ATOM 3148 C C . LEU B 1 35 ? 8.876 30.556 28.440 1.00 28.02 35 LEU B C 1
ATOM 3149 O O . LEU B 1 35 ? 8.080 29.646 28.558 1.00 28.44 35 LEU B O 1
ATOM 3154 N N . GLY B 1 36 ? 9.547 31.046 29.477 1.00 28.24 36 GLY B N 1
ATOM 3155 C CA . GLY B 1 36 ? 9.335 30.512 30.820 1.00 28.37 36 GLY B CA 1
ATOM 3156 C C . GLY B 1 36 ? 10.166 31.262 31.833 1.00 28.30 36 GLY B C 1
ATOM 3157 O O . GLY B 1 36 ? 10.977 32.104 31.464 1.00 27.48 36 GLY B O 1
ATOM 3158 N N . PRO B 1 37 ? 9.942 30.988 33.123 1.00 29.50 37 PRO B N 1
ATOM 3159 C CA . PRO B 1 37 ? 10.654 31.738 34.149 1.00 30.37 37 PRO B CA 1
ATOM 3160 C C . PRO B 1 37 ? 12.079 31.215 34.349 1.00 30.67 37 PRO B C 1
ATOM 3161 O O . PRO B 1 37 ? 12.502 30.251 33.719 1.00 29.65 37 PRO B O 1
ATOM 3165 N N . SER B 1 38 ? 12.844 31.879 35.198 1.00 32.62 38 SER B N 1
ATOM 3166 C CA . SER B 1 38 ? 14.191 31.393 35.498 1.00 32.65 38 SER B CA 1
ATOM 3167 C C . SER B 1 38 ? 14.080 30.004 36.063 1.00 32.24 38 SER B C 1
ATOM 3168 O O . SER B 1 38 ? 13.115 29.689 36.761 1.00 32.61 38 SER B O 1
ATOM 3171 N N . GLY B 1 39 ? 15.061 29.171 35.759 1.00 32.32 39 GLY B N 1
ATOM 3172 C CA . GLY B 1 39 ? 15.074 27.801 36.252 1.00 32.44 39 GLY B CA 1
ATOM 3173 C C . GLY B 1 39 ? 14.062 26.855 35.633 1.00 32.71 39 GLY B C 1
ATOM 3174 O O . GLY B 1 39 ? 13.934 25.731 36.101 1.00 34.27 39 GLY B O 1
ATOM 3175 N N . SER B 1 40 ? 13.374 27.269 34.559 1.00 32.30 40 SER B N 1
ATOM 3176 C CA . SER B 1 40 ? 12.316 26.442 33.948 1.00 30.96 40 SER B CA 1
ATOM 3177 C C . SER B 1 40 ? 12.808 25.307 33.067 1.00 30.42 40 SER B C 1
ATOM 3178 O O . SER B 1 40 ? 12.022 24.424 32.723 1.00 28.78 40 SER B O 1
ATOM 3181 N N . GLY B 1 41 ? 14.095 25.333 32.708 1.00 29.30 41 GLY B N 1
ATOM 3182 C CA . GLY B 1 41 ? 14.645 24.420 31.723 1.00 29.38 41 GLY B CA 1
ATOM 3183 C C . GLY B 1 41 ? 14.741 25.037 30.324 1.00 28.61 41 GLY B C 1
ATOM 3184 O O . GLY B 1 41 ? 15.361 24.470 29.458 1.00 29.06 41 GLY B O 1
ATOM 3185 N N . LYS B 1 42 ? 14.210 26.235 30.112 1.00 28.60 42 LYS B N 1
ATOM 3186 C CA . LYS B 1 42 ? 14.197 26.819 28.751 1.00 27.92 42 LYS B CA 1
ATOM 3187 C C . LYS B 1 42 ? 15.600 26.959 28.119 1.00 27.81 42 LYS B C 1
ATOM 3188 O O . LYS B 1 42 ? 15.769 26.701 26.907 1.00 27.87 42 LYS B O 1
ATOM 3194 N N . SER B 1 43 ? 16.598 27.365 28.911 1.00 26.90 43 SER B N 1
ATOM 3195 C CA . SER B 1 43 ? 17.988 27.485 28.441 1.00 27.21 43 SER B CA 1
ATOM 3196 C C . SER B 1 43 ? 18.641 26.120 28.256 1.00 26.41 43 SER B C 1
ATOM 3197 O O . SER B 1 43 ? 19.354 25.891 27.298 1.00 26.06 43 SER B O 1
ATOM 3200 N N . THR B 1 44 ? 18.406 25.222 29.196 1.00 26.56 44 THR B N 1
ATOM 3201 C CA . THR B 1 44 ? 18.863 23.842 29.053 1.00 26.82 44 THR B CA 1
ATOM 3202 C C . THR B 1 44 ? 18.392 23.210 27.739 1.00 25.91 44 THR B C 1
ATOM 3203 O O . THR B 1 44 ? 19.164 22.514 27.071 1.00 26.13 44 THR B O 1
ATOM 3207 N N . LEU B 1 45 ? 17.151 23.494 27.362 1.00 26.10 45 LEU B N 1
ATOM 3208 C CA . LEU B 1 45 ? 16.603 23.058 26.072 1.00 26.64 45 LEU B CA 1
ATOM 3209 C C . LEU B 1 45 ? 17.322 23.682 24.884 1.00 26.54 45 LEU B C 1
ATOM 3210 O O . LEU B 1 45 ? 17.633 22.999 23.883 1.00 26.67 45 LEU B O 1
ATOM 3215 N N . LEU B 1 46 ? 17.557 24.987 24.952 1.00 26.06 46 LEU B N 1
ATOM 3216 C CA . LEU B 1 46 ? 18.276 25.646 23.893 1.00 25.95 46 LEU B CA 1
ATOM 3217 C C . LEU B 1 46 ? 19.660 25.031 23.758 1.00 25.97 46 LEU B C 1
ATOM 3218 O O . LEU B 1 46 ? 20.116 24.730 22.648 1.00 24.95 46 LEU B O 1
ATOM 3223 N N . TYR B 1 47 ? 20.355 24.845 24.879 1.00 25.71 47 TYR B N 1
ATOM 3224 C CA . TYR B 1 47 ? 21.665 24.210 24.825 1.00 25.49 47 TYR B CA 1
ATOM 3225 C C . TYR B 1 47 ? 21.663 22.754 24.336 1.00 24.37 47 TYR B C 1
ATOM 3226 O O . TYR B 1 47 ? 22.676 22.267 23.836 1.00 23.43 47 TYR B O 1
ATOM 3235 N N . THR B 1 48 ? 20.549 22.068 24.510 1.00 24.22 48 THR B N 1
ATOM 3236 C CA . THR B 1 48 ? 20.397 20.687 24.026 1.00 24.27 48 THR B CA 1
ATOM 3237 C C . THR B 1 48 ? 20.171 20.673 22.516 1.00 24.71 48 THR B C 1
ATOM 3238 O O . THR B 1 48 ? 20.692 19.795 21.844 1.00 27.27 48 THR B O 1
ATOM 3242 N N . ILE B 1 49 ? 19.457 21.667 21.991 1.00 24.49 49 ILE B N 1
ATOM 3243 C CA . ILE B 1 49 ? 19.260 21.860 20.526 1.00 24.45 49 ILE B CA 1
ATOM 3244 C C . ILE B 1 49 ? 20.602 22.200 19.873 1.00 25.36 49 ILE B C 1
ATOM 3245 O O . ILE B 1 49 ? 20.926 21.677 18.809 1.00 25.76 49 ILE B O 1
ATOM 3250 N N . ALA B 1 50 ? 21.401 23.032 20.548 1.00 25.62 50 ALA B N 1
ATOM 3251 C CA . ALA B 1 50 ? 22.747 23.393 20.086 1.00 25.73 50 ALA B CA 1
ATOM 3252 C C . ALA B 1 50 ? 23.732 22.210 20.023 1.00 25.92 50 ALA B C 1
ATOM 3253 O O . ALA B 1 50 ? 24.596 22.175 19.145 1.00 24.75 50 ALA B O 1
ATOM 3255 N N . GLY B 1 51 ? 23.642 21.279 20.979 1.00 25.69 51 GLY B N 1
ATOM 3256 C CA . GLY B 1 51 ? 24.622 20.184 21.095 1.00 26.72 51 GLY B CA 1
ATOM 3257 C C . GLY B 1 51 ? 25.680 20.356 22.165 1.00 27.37 51 GLY B C 1
ATOM 3258 O O . GLY B 1 51 ? 26.565 19.500 22.318 1.00 26.50 51 GLY B O 1
ATOM 3259 N N . ILE B 1 52 ? 25.632 21.475 22.883 1.00 27.58 52 ILE B N 1
ATOM 3260 C CA . ILE B 1 52 ? 26.526 21.646 23.992 1.00 27.93 52 ILE B CA 1
ATOM 3261 C C . ILE B 1 52 ? 26.124 20.659 25.083 1.00 28.20 52 ILE B C 1
ATOM 3262 O O . ILE B 1 52 ? 26.994 20.034 25.662 1.00 27.70 52 ILE B O 1
ATOM 3267 N N . TYR B 1 53 ? 24.821 20.500 25.324 1.00 28.04 53 TYR B N 1
ATOM 3268 C CA . TYR B 1 53 ? 24.336 19.415 26.171 1.00 28.78 53 TYR B CA 1
ATOM 3269 C C . TYR B 1 53 ? 23.868 18.276 25.305 1.00 28.97 53 TYR B C 1
ATOM 3270 O O . TYR B 1 53 ? 23.293 18.511 24.224 1.00 27.92 53 TYR B O 1
ATOM 3279 N N . LYS B 1 54 ? 24.107 17.051 25.778 1.00 29.82 54 LYS B N 1
ATOM 3280 C CA . LYS B 1 54 ? 23.527 15.851 25.134 1.00 30.30 54 LYS B CA 1
ATOM 3281 C C . LYS B 1 54 ? 22.343 15.298 25.940 1.00 30.39 54 LYS B C 1
ATOM 3282 O O . LYS B 1 54 ? 22.353 15.332 27.168 1.00 29.70 54 LYS B O 1
ATOM 3288 N N . PRO B 1 55 ? 21.302 14.795 25.254 1.00 31.10 55 PRO B N 1
ATOM 3289 C CA . PRO B 1 55 ? 20.158 14.249 25.992 1.00 32.05 55 PRO B CA 1
ATOM 3290 C C . PRO B 1 55 ? 20.573 13.026 26.832 1.00 32.69 55 PRO B C 1
ATOM 3291 O O . PRO B 1 55 ? 21.534 12.338 26.473 1.00 32.82 55 PRO B O 1
ATOM 3295 N N . THR B 1 56 ? 19.918 12.823 27.972 1.00 34.27 56 THR B N 1
ATOM 3296 C CA . THR B 1 56 ? 20.146 11.623 28.798 1.00 34.99 56 THR B CA 1
ATOM 3297 C C . THR B 1 56 ? 19.561 10.463 28.015 1.00 35.32 56 THR B C 1
ATOM 3298 O O . THR B 1 56 ? 20.143 9.385 27.961 1.00 36.57 56 THR B O 1
ATOM 3302 N N . SER B 1 57 ? 18.419 10.740 27.389 1.00 35.87 57 SER B N 1
ATOM 3303 C CA . SER B 1 57 ? 17.782 9.854 26.442 1.00 36.25 57 SER B CA 1
ATOM 3304 C C . SER B 1 57 ? 16.976 10.705 25.445 1.00 36.00 57 SER B C 1
ATOM 3305 O O . SER B 1 57 ? 16.536 11.806 25.773 1.00 36.47 57 SER B O 1
ATOM 3308 N N . GLY B 1 58 ? 16.828 10.226 24.213 1.00 36.08 58 GLY B N 1
ATOM 3309 C CA . GLY B 1 58 ? 16.004 10.919 23.217 1.00 35.71 58 GLY B CA 1
ATOM 3310 C C . GLY B 1 58 ? 16.832 11.351 22.038 1.00 35.68 58 GLY B C 1
ATOM 3311 O O . GLY B 1 58 ? 18.051 11.240 22.071 1.00 37.49 58 GLY B O 1
ATOM 3312 N N . LYS B 1 59 ? 16.182 11.851 20.988 1.00 35.59 59 LYS B N 1
ATOM 3313 C CA . LYS B 1 59 ? 16.889 12.150 19.743 1.00 35.27 59 LYS B CA 1
ATOM 3314 C C . LYS B 1 59 ? 16.603 13.553 19.219 1.00 35.01 59 LYS B C 1
ATOM 3315 O O . LYS B 1 59 ? 15.536 14.128 19.501 1.00 34.38 59 LYS B O 1
ATOM 3321 N N . ILE B 1 60 ? 17.572 14.090 18.462 1.00 34.66 60 ILE B N 1
ATOM 3322 C CA . ILE B 1 60 ? 17.413 15.370 17.744 1.00 34.52 60 ILE B CA 1
ATOM 3323 C C . ILE B 1 60 ? 17.710 15.151 16.260 1.00 34.00 60 ILE B C 1
ATOM 3324 O O . ILE B 1 60 ? 18.735 14.581 15.909 1.00 33.68 60 ILE B O 1
ATOM 3329 N N . TYR B 1 61 ? 16.786 15.570 15.402 1.00 34.95 61 TYR B N 1
ATOM 3330 C CA . TYR B 1 61 ? 16.956 15.470 13.951 1.00 35.28 61 TYR B CA 1
ATOM 3331 C C . TYR B 1 61 ? 16.950 16.860 13.348 1.00 34.98 61 TYR B C 1
ATOM 3332 O O . TYR B 1 61 ? 16.091 17.662 13.680 1.00 34.64 61 TYR B O 1
ATOM 3341 N N . PHE B 1 62 ? 17.929 17.136 12.494 1.00 35.35 62 PHE B N 1
ATOM 3342 C CA . PHE B 1 62 ? 17.943 18.333 11.658 1.00 36.39 62 PHE B CA 1
ATOM 3343 C C . PHE B 1 62 ? 17.627 17.850 10.251 1.00 37.16 62 PHE B C 1
ATOM 3344 O O . PHE B 1 62 ? 18.396 17.100 9.654 1.00 37.13 62 PHE B O 1
ATOM 3352 N N . ASP B 1 63 ? 16.498 18.310 9.739 1.00 38.02 63 ASP B N 1
ATOM 3353 C CA . ASP B 1 63 ? 15.842 17.734 8.572 1.00 38.95 63 ASP B CA 1
ATOM 3354 C C . ASP B 1 63 ? 15.517 16.262 8.797 1.00 39.45 63 ASP B C 1
ATOM 3355 O O . ASP B 1 63 ? 14.488 15.965 9.386 1.00 40.80 63 ASP B O 1
ATOM 3360 N N . GLU B 1 64 ? 16.342 15.334 8.350 1.00 40.01 64 GLU B N 1
ATOM 3361 C CA . GLU B 1 64 ? 16.073 13.924 8.687 1.00 40.30 64 GLU B CA 1
ATOM 3362 C C . GLU B 1 64 ? 17.264 13.271 9.347 1.00 39.49 64 GLU B C 1
ATOM 3363 O O . GLU B 1 64 ? 17.212 12.089 9.714 1.00 39.66 64 GLU B O 1
ATOM 3369 N N . LYS B 1 65 ? 18.333 14.046 9.504 1.00 38.51 65 LYS B N 1
ATOM 3370 C CA . LYS B 1 65 ? 19.581 13.540 10.024 1.00 38.37 65 LYS B CA 1
ATOM 3371 C C . LYS B 1 65 ? 19.517 13.520 11.544 1.00 37.83 65 LYS B C 1
ATOM 3372 O O . LYS B 1 65 ? 19.136 14.503 12.172 1.00 37.24 65 LYS B O 1
ATOM 3378 N N . ASP B 1 66 ? 19.849 12.369 12.122 1.00 37.57 66 ASP B N 1
ATOM 3379 C CA . ASP B 1 66 ? 20.037 12.252 13.552 1.00 37.00 66 ASP B CA 1
ATOM 3380 C C . ASP B 1 66 ? 21.364 12.952 13.844 1.00 36.02 66 ASP B C 1
ATOM 3381 O O . ASP B 1 66 ? 22.427 12.486 13.433 1.00 35.93 66 ASP B O 1
ATOM 3386 N N . VAL B 1 67 ? 21.287 14.098 14.513 1.00 34.94 67 VAL B N 1
ATOM 3387 C CA . VAL B 1 67 ? 22.473 14.885 14.846 1.00 34.61 67 VAL B CA 1
ATOM 3388 C C . VAL B 1 67 ? 22.763 14.835 16.369 1.00 34.89 67 VAL B C 1
ATOM 3389 O O . VAL B 1 67 ? 23.558 15.624 16.882 1.00 35.30 67 VAL B O 1
ATOM 3393 N N . THR B 1 68 ? 22.123 13.901 17.061 1.00 34.37 68 THR B N 1
ATOM 3394 C CA . THR B 1 68 ? 22.126 13.823 18.506 1.00 34.48 68 THR B CA 1
ATOM 3395 C C . THR B 1 68 ? 23.514 13.826 19.118 1.00 34.75 68 THR B C 1
ATOM 3396 O O . THR B 1 68 ? 23.762 14.511 20.118 1.00 35.18 68 THR B O 1
ATOM 3400 N N . GLU B 1 69 ? 24.416 13.059 18.511 1.00 35.02 69 GLU B N 1
ATOM 3401 C CA . GLU B 1 69 ? 25.753 12.842 19.044 1.00 34.60 69 GLU B CA 1
ATOM 3402 C C . GLU B 1 69 ? 26.757 13.885 18.555 1.00 33.42 69 GLU B C 1
ATOM 3403 O O . GLU B 1 69 ? 27.870 13.935 19.047 1.00 31.80 69 GLU B O 1
ATOM 3409 N N . LEU B 1 70 ? 26.344 14.734 17.606 1.00 32.02 70 LEU B N 1
ATOM 3410 C CA . LEU B 1 70 ? 27.222 15.723 17.005 1.00 31.44 70 LEU B CA 1
ATOM 3411 C C . LEU B 1 70 ? 27.341 17.041 17.803 1.00 30.35 70 LEU B C 1
ATOM 3412 O O . LEU B 1 70 ? 26.381 17.507 18.414 1.00 30.08 70 LEU B O 1
ATOM 3417 N N . PRO B 1 71 ? 28.539 17.634 17.804 1.00 29.54 71 PRO B N 1
ATOM 3418 C CA . PRO B 1 71 ? 28.688 18.920 18.466 1.00 29.10 71 PRO B CA 1
ATOM 3419 C C . PRO B 1 71 ? 28.040 20.051 17.686 1.00 28.55 71 PRO B C 1
ATOM 3420 O O . PRO B 1 71 ? 27.681 19.871 16.502 1.00 28.07 71 PRO B O 1
ATOM 3424 N N . PRO B 1 72 ? 27.912 21.224 18.323 1.00 28.03 72 PRO B N 1
ATOM 3425 C CA . PRO B 1 72 ? 27.325 22.397 17.682 1.00 28.88 72 PRO B CA 1
ATOM 3426 C C . PRO B 1 72 ? 27.888 22.706 16.289 1.00 29.11 72 PRO B C 1
ATOM 3427 O O . PRO B 1 72 ? 27.133 22.945 15.350 1.00 29.55 72 PRO B O 1
ATOM 3431 N N . LYS B 1 73 ? 29.209 22.691 16.166 1.00 30.48 73 LYS B N 1
ATOM 3432 C CA . LYS B 1 73 ? 29.885 23.065 14.920 1.00 30.96 73 LYS B CA 1
ATOM 3433 C C . LYS B 1 73 ? 29.424 22.191 13.780 1.00 30.86 73 LYS B C 1
ATOM 3434 O O . LYS B 1 73 ? 29.230 22.659 12.662 1.00 31.35 73 LYS B O 1
ATOM 3440 N N . ASP B 1 74 ? 29.250 20.909 14.083 1.00 31.11 74 ASP B N 1
ATOM 3441 C CA . ASP B 1 74 ? 28.901 19.913 13.087 1.00 30.93 74 ASP B CA 1
ATOM 3442 C C . ASP B 1 74 ? 27.393 19.912 12.795 1.00 31.02 74 ASP B C 1
ATOM 3443 O O . ASP B 1 74 ? 26.975 19.356 11.792 1.00 30.43 74 ASP B O 1
ATOM 3448 N N . ARG B 1 75 ? 26.597 20.527 13.675 1.00 29.84 75 ARG B N 1
ATOM 3449 C CA . ARG B 1 75 ? 25.163 20.715 13.434 1.00 29.47 75 ARG B CA 1
ATOM 3450 C C . ARG B 1 75 ? 24.899 21.997 12.655 1.00 28.89 75 ARG B C 1
ATOM 3451 O O . ARG B 1 75 ? 23.771 22.273 12.251 1.00 27.94 75 ARG B O 1
ATOM 3459 N N . ASN B 1 76 ? 25.947 22.778 12.468 1.00 28.63 76 ASN B N 1
ATOM 3460 C CA . ASN B 1 76 ? 25.841 24.090 11.860 1.00 29.25 76 ASN B CA 1
ATOM 3461 C C . ASN B 1 76 ? 24.914 24.983 12.650 1.00 28.50 76 ASN B C 1
ATOM 3462 O O . ASN B 1 76 ? 24.054 25.631 12.073 1.00 28.68 76 ASN B O 1
ATOM 3467 N N . VAL B 1 77 ? 25.069 25.016 13.973 1.00 27.80 77 VAL B N 1
ATOM 3468 C CA . VAL B 1 77 ? 24.312 25.970 14.764 1.00 27.77 77 VAL B CA 1
ATOM 3469 C C . VAL B 1 77 ? 25.125 27.269 14.961 1.00 27.27 77 VAL B C 1
ATOM 3470 O O . VAL B 1 77 ? 26.364 27.252 14.997 1.00 27.98 77 VAL B O 1
ATOM 3474 N N . GLY B 1 78 ? 24.389 28.368 15.034 1.00 26.91 78 GLY B N 1
ATOM 3475 C CA . GLY B 1 78 ? 24.890 29.672 15.433 1.00 27.11 78 GLY B CA 1
ATOM 3476 C C . GLY B 1 78 ? 24.250 29.922 16.766 1.00 27.31 78 GLY B C 1
ATOM 3477 O O . GLY B 1 78 ? 23.033 30.022 16.841 1.00 27.51 78 GLY B O 1
ATOM 3478 N N . LEU B 1 79 ? 25.062 29.950 17.835 1.00 27.69 79 LEU B N 1
ATOM 3479 C CA . LEU B 1 79 ? 24.578 30.135 19.209 1.00 27.69 79 LEU B CA 1
ATOM 3480 C C . LEU B 1 79 ? 25.057 31.461 19.797 1.00 27.78 79 LEU B C 1
ATOM 3481 O O . LEU B 1 79 ? 26.253 31.738 19.782 1.00 29.13 79 LEU B O 1
ATOM 3486 N N . VAL B 1 80 ? 24.133 32.256 20.328 1.00 26.90 80 VAL B N 1
ATOM 3487 C CA . VAL B 1 80 ? 24.470 33.471 21.079 1.00 27.41 80 VAL B CA 1
ATOM 3488 C C . VAL B 1 80 ? 24.095 33.260 22.576 1.00 26.34 80 VAL B C 1
ATOM 3489 O O . VAL B 1 80 ? 22.935 33.135 22.934 1.00 25.42 80 VAL B O 1
ATOM 3493 N N . PHE B 1 81 ? 25.104 33.235 23.433 1.00 27.43 81 PHE B N 1
ATOM 3494 C CA . PHE B 1 81 ? 24.912 33.035 24.875 1.00 27.66 81 PHE B CA 1
ATOM 3495 C C . PHE B 1 81 ? 24.168 34.210 25.484 1.00 28.12 81 PHE B C 1
ATOM 3496 O O . PHE B 1 81 ? 24.211 35.306 24.960 1.00 27.55 81 PHE B O 1
ATOM 3504 N N . GLN B 1 82 ? 23.552 34.008 26.645 1.00 29.11 82 GLN B N 1
ATOM 3505 C CA . GLN B 1 82 ? 22.894 35.104 27.339 1.00 29.27 82 GLN B CA 1
ATOM 3506 C C . GLN B 1 82 ? 23.925 36.122 27.799 1.00 29.22 82 GLN B C 1
ATOM 3507 O O . GLN B 1 82 ? 23.732 37.320 27.646 1.00 28.57 82 GLN B O 1
ATOM 3513 N N . ASN B 1 83 ? 25.011 35.627 28.379 1.00 28.84 83 ASN B N 1
ATOM 3514 C CA . ASN B 1 83 ? 26.111 36.490 28.796 1.00 28.95 83 ASN B CA 1
ATOM 3515 C C . ASN B 1 83 ? 27.234 36.383 27.789 1.00 27.67 83 ASN B C 1
ATOM 3516 O O . ASN B 1 83 ? 28.364 36.049 28.097 1.00 27.49 83 ASN B O 1
ATOM 3521 N N . TRP B 1 84 ? 26.854 36.658 26.539 1.00 27.63 84 TRP B N 1
ATOM 3522 C CA . TRP B 1 84 ? 27.778 36.864 25.447 1.00 26.95 84 TRP B CA 1
ATOM 3523 C C . TRP B 1 84 ? 28.634 38.091 25.688 1.00 26.82 84 TRP B C 1
ATOM 3524 O O . TRP B 1 84 ? 28.229 39.022 26.410 1.00 26.45 84 TRP B O 1
ATOM 3535 N N . ALA B 1 85 ? 29.802 38.109 25.058 1.00 25.72 85 ALA B N 1
ATOM 3536 C CA . ALA B 1 85 ? 30.742 39.225 25.192 1.00 26.50 85 ALA B CA 1
ATOM 3537 C C . ALA B 1 85 ? 31.685 39.224 24.021 1.00 26.47 85 ALA B C 1
ATOM 3538 O O . ALA B 1 85 ? 31.914 38.189 23.380 1.00 26.13 85 ALA B O 1
ATOM 3540 N N . LEU B 1 86 ? 32.208 40.398 23.702 1.00 26.09 86 LEU B N 1
ATOM 3541 C CA . LEU B 1 86 ? 33.195 40.524 22.655 1.00 25.53 86 LEU B CA 1
ATOM 3542 C C . LEU B 1 86 ? 34.533 40.584 23.348 1.00 25.67 86 LEU B C 1
ATOM 3543 O O . LEU B 1 86 ? 34.594 41.059 24.476 1.00 25.77 86 LEU B O 1
ATOM 3548 N N . TYR B 1 87 ? 35.597 40.101 22.704 1.00 24.93 87 TYR B N 1
ATOM 3549 C CA . TYR B 1 87 ? 36.938 40.300 23.238 1.00 26.14 87 TYR B CA 1
ATOM 3550 C C . TYR B 1 87 ? 37.325 41.787 23.126 1.00 26.01 87 TYR B C 1
ATOM 3551 O O . TYR B 1 87 ? 37.260 42.374 22.020 1.00 26.60 87 TYR B O 1
ATOM 3560 N N . PRO B 1 88 ? 37.723 42.403 24.252 1.00 26.07 88 PRO B N 1
ATOM 3561 C CA . PRO B 1 88 ? 37.906 43.847 24.259 1.00 26.23 88 PRO B CA 1
ATOM 3562 C C . PRO B 1 88 ? 39.142 44.353 23.520 1.00 25.60 88 PRO B C 1
ATOM 3563 O O . PRO B 1 88 ? 39.155 45.507 23.113 1.00 26.49 88 PRO B O 1
ATOM 3567 N N . HIS B 1 89 ? 40.155 43.516 23.328 1.00 26.57 89 HIS B N 1
ATOM 3568 C CA . HIS B 1 89 ? 41.350 43.905 22.592 1.00 27.64 89 HIS B CA 1
ATOM 3569 C C . HIS B 1 89 ? 41.207 43.638 21.089 1.00 28.08 89 HIS B C 1
ATOM 3570 O O . HIS B 1 89 ? 42.128 43.960 20.318 1.00 28.19 89 HIS B O 1
ATOM 3577 N N . MET B 1 90 ? 40.108 42.995 20.684 1.00 26.87 90 MET B N 1
ATOM 3578 C CA . MET B 1 90 ? 39.859 42.695 19.259 1.00 26.33 90 MET B CA 1
ATOM 3579 C C . MET B 1 90 ? 38.933 43.732 18.663 1.00 25.27 90 MET B C 1
ATOM 3580 O O . MET B 1 90 ? 37.943 44.124 19.280 1.00 24.66 90 MET B O 1
ATOM 3585 N N . THR B 1 91 ? 39.246 44.190 17.441 1.00 25.42 91 THR B N 1
ATOM 3586 C CA . THR B 1 91 ? 38.370 45.075 16.718 1.00 24.95 91 THR B CA 1
ATOM 3587 C C . THR B 1 91 ? 37.071 44.357 16.459 1.00 24.46 91 THR B C 1
ATOM 3588 O O . THR B 1 91 ? 36.963 43.141 16.665 1.00 23.50 91 THR B O 1
ATOM 3592 N N . VAL B 1 92 ? 36.068 45.106 16.051 1.00 23.98 92 VAL B N 1
ATOM 3593 C CA . VAL B 1 92 ? 34.821 44.484 15.662 1.00 24.40 92 VAL B CA 1
ATOM 3594 C C . VAL B 1 92 ? 35.114 43.471 14.538 1.00 23.98 92 VAL B C 1
ATOM 3595 O O . VAL B 1 92 ? 34.605 42.318 14.572 1.00 23.48 92 VAL B O 1
ATOM 3599 N N . TYR B 1 93 ? 35.965 43.868 13.588 1.00 23.71 93 TYR B N 1
ATOM 3600 C CA . TYR B 1 93 ? 36.341 42.978 12.456 1.00 23.54 93 TYR B CA 1
ATOM 3601 C C . TYR B 1 93 ? 36.934 41.645 12.954 1.00 23.89 93 TYR B C 1
ATOM 3602 O O . TYR B 1 93 ? 36.482 40.549 12.605 1.00 22.01 93 TYR B O 1
ATOM 3611 N N . LYS B 1 94 ? 37.939 41.745 13.822 1.00 23.71 94 LYS B N 1
ATOM 3612 C CA . LYS B 1 94 ? 38.613 40.560 14.340 1.00 23.79 94 LYS B CA 1
ATOM 3613 C C . LYS B 1 94 ? 37.638 39.711 15.129 1.00 23.05 94 LYS B C 1
ATOM 3614 O O . LYS B 1 94 ? 37.701 38.489 15.030 1.00 22.79 94 LYS B O 1
ATOM 3620 N N . ASN B 1 95 ? 36.760 40.348 15.916 1.00 22.75 95 ASN B N 1
ATOM 3621 C CA . ASN B 1 95 ? 35.798 39.619 16.792 1.00 22.67 95 ASN B CA 1
ATOM 3622 C C . ASN B 1 95 ? 34.914 38.724 15.926 1.00 22.68 95 ASN B C 1
ATOM 3623 O O . ASN B 1 95 ? 34.581 37.570 16.260 1.00 22.19 95 ASN B O 1
ATOM 3628 N N . ILE B 1 96 ? 34.495 39.302 14.818 1.00 22.17 96 ILE B N 1
ATOM 3629 C CA . ILE B 1 96 ? 33.706 38.558 13.857 1.00 23.01 96 ILE B CA 1
ATOM 3630 C C . ILE B 1 96 ? 34.554 37.502 13.143 1.00 23.44 96 ILE B C 1
ATOM 3631 O O . ILE B 1 96 ? 34.078 36.387 12.945 1.00 24.07 96 ILE B O 1
ATOM 3636 N N . ALA B 1 97 ? 35.783 37.851 12.757 1.00 23.42 97 ALA B N 1
ATOM 3637 C CA . ALA B 1 97 ? 36.713 36.940 12.087 1.00 25.01 97 ALA B CA 1
ATOM 3638 C C . ALA B 1 97 ? 37.123 35.712 12.899 1.00 25.57 97 ALA B C 1
ATOM 3639 O O . ALA B 1 97 ? 37.284 34.619 12.356 1.00 24.89 97 ALA B O 1
ATOM 3641 N N . PHE B 1 98 ? 37.236 35.887 14.210 1.00 26.55 98 PHE B N 1
ATOM 3642 C CA . PHE B 1 98 ? 37.900 34.914 15.081 1.00 27.54 98 PHE B CA 1
ATOM 3643 C C . PHE B 1 98 ? 37.413 33.453 14.933 1.00 28.29 98 PHE B C 1
ATOM 3644 O O . PHE B 1 98 ? 38.243 32.546 14.822 1.00 29.05 98 PHE B O 1
ATOM 3652 N N . PRO B 1 99 ? 36.093 33.208 14.917 1.00 28.76 99 PRO B N 1
ATOM 3653 C CA . PRO B 1 99 ? 35.655 31.812 14.707 1.00 29.42 99 PRO B CA 1
ATOM 3654 C C . PRO B 1 99 ? 36.137 31.216 13.381 1.00 30.25 99 PRO B C 1
ATOM 3655 O O . PRO B 1 99 ? 36.418 30.002 13.295 1.00 30.23 99 PRO B O 1
ATOM 3659 N N . LEU B 1 100 ? 36.277 32.075 12.375 1.00 30.27 100 LEU B N 1
ATOM 3660 C CA . LEU B 1 100 ? 36.789 31.652 11.060 1.00 31.14 100 LEU B CA 1
ATOM 3661 C C . LEU B 1 100 ? 38.300 31.443 11.082 1.00 31.84 100 LEU B C 1
ATOM 3662 O O . LEU B 1 100 ? 38.816 30.515 10.471 1.00 31.67 100 LEU B O 1
ATOM 3667 N N . GLU B 1 101 ? 39.014 32.304 11.803 1.00 32.45 101 GLU B N 1
ATOM 3668 C CA . GLU B 1 101 ? 40.438 32.145 11.977 1.00 33.65 101 GLU B CA 1
ATOM 3669 C C . GLU B 1 101 ? 40.775 30.886 12.762 1.00 34.54 101 GLU B C 1
ATOM 3670 O O . GLU B 1 101 ? 41.804 30.274 12.517 1.00 34.48 101 GLU B O 1
ATOM 3676 N N . LEU B 1 102 ? 39.937 30.526 13.728 1.00 35.99 102 LEU B N 1
ATOM 3677 C CA . LEU B 1 102 ? 40.144 29.281 14.489 1.00 37.34 102 LEU B CA 1
ATOM 3678 C C . LEU B 1 102 ? 39.885 28.017 13.645 1.00 38.80 102 LEU B C 1
ATOM 3679 O O . LEU B 1 102 ? 40.402 26.945 13.941 1.00 39.92 102 LEU B O 1
ATOM 3684 N N . ARG B 1 103 ? 39.087 28.162 12.596 1.00 40.32 103 ARG B N 1
ATOM 3685 C CA . ARG B 1 103 ? 38.738 27.082 11.664 1.00 40.93 103 ARG B CA 1
ATOM 3686 C C . ARG B 1 103 ? 39.732 27.007 10.488 1.00 41.73 103 ARG B C 1
ATOM 3687 O O . ARG B 1 103 ? 39.495 26.292 9.506 1.00 42.05 103 ARG B O 1
ATOM 3695 N N . LYS B 1 104 ? 40.827 27.761 10.595 1.00 42.36 104 LYS B N 1
ATOM 3696 C CA . LYS B 1 104 ? 41.876 27.845 9.576 1.00 42.12 104 LYS B CA 1
ATOM 3697 C C . LYS B 1 104 ? 41.342 28.305 8.204 1.00 41.63 104 LYS B C 1
ATOM 3698 O O . LYS B 1 104 ? 41.793 27.822 7.172 1.00 41.63 104 LYS B O 1
ATOM 3704 N N . ALA B 1 105 ? 40.406 29.249 8.199 1.00 40.52 105 ALA B N 1
ATOM 3705 C CA . ALA B 1 105 ? 39.822 29.749 6.943 1.00 40.05 105 ALA B CA 1
ATOM 3706 C C . ALA B 1 105 ? 40.801 30.680 6.200 1.00 39.38 105 ALA B C 1
ATOM 3707 O O . ALA B 1 105 ? 41.533 31.434 6.831 1.00 39.12 105 ALA B O 1
ATOM 3709 N N . PRO B 1 106 ? 40.812 30.636 4.853 1.00 38.74 106 PRO B N 1
ATOM 3710 C CA . PRO B 1 106 ? 41.701 31.497 4.078 1.00 38.69 106 PRO B CA 1
ATOM 3711 C C . PRO B 1 106 ? 41.295 32.963 4.127 1.00 38.26 106 PRO B C 1
ATOM 3712 O O . PRO B 1 106 ? 40.145 33.266 4.381 1.00 38.64 106 PRO B O 1
ATOM 3716 N N . ARG B 1 107 ? 42.252 33.844 3.872 1.00 38.34 107 ARG B N 1
ATOM 3717 C CA . ARG B 1 107 ? 42.070 35.303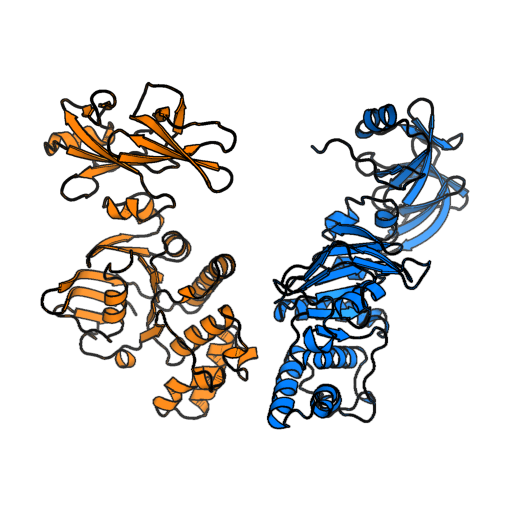 3.882 1.00 38.07 107 ARG B CA 1
ATOM 3718 C C . ARG B 1 107 ? 40.813 35.794 3.161 1.00 37.60 107 ARG B C 1
ATOM 3719 O O . ARG B 1 107 ? 40.035 36.597 3.696 1.00 36.58 107 ARG B O 1
ATOM 3727 N N . GLU B 1 108 ? 40.642 35.343 1.925 1.00 37.09 108 GLU B N 1
ATOM 3728 C CA . GLU B 1 108 ? 39.503 35.785 1.109 1.00 36.65 108 GLU B CA 1
ATOM 3729 C C . GLU B 1 108 ? 38.147 35.387 1.706 1.00 35.19 108 GLU B C 1
ATOM 3730 O O . GLU B 1 108 ? 37.185 36.153 1.655 1.00 34.26 108 GLU B O 1
ATOM 3736 N N . GLU B 1 109 ? 38.064 34.181 2.258 1.00 33.88 109 GLU B N 1
ATOM 3737 C CA . GLU B 1 109 ? 36.848 33.758 2.930 1.00 32.92 109 GLU B CA 1
ATOM 3738 C C . GLU B 1 109 ? 36.610 34.640 4.169 1.00 31.48 109 GLU B C 1
ATOM 3739 O O . GLU B 1 109 ? 35.531 35.160 4.365 1.00 31.69 109 GLU B O 1
ATOM 3745 N N . ILE B 1 110 ? 37.622 34.824 5.003 1.00 30.97 110 ILE B N 1
ATOM 3746 C CA . ILE B 1 110 ? 37.440 35.626 6.225 1.00 30.04 110 ILE B CA 1
ATOM 3747 C C . ILE B 1 110 ? 36.898 36.997 5.874 1.00 29.24 110 ILE B C 1
ATOM 3748 O O . ILE B 1 110 ? 35.826 37.394 6.333 1.00 28.68 110 ILE B O 1
ATOM 3753 N N . ASP B 1 111 ? 37.592 37.705 5.002 1.00 28.95 111 ASP B N 1
ATOM 3754 C CA . ASP B 1 111 ? 37.218 39.089 4.689 1.00 28.80 111 ASP B CA 1
ATOM 3755 C C . ASP B 1 111 ? 35.829 39.207 4.060 1.00 28.54 111 ASP B C 1
ATOM 3756 O O . ASP B 1 111 ? 35.045 40.073 4.425 1.00 27.05 111 ASP B O 1
ATOM 3761 N N . LYS B 1 112 ? 35.522 38.324 3.123 1.00 29.80 112 LYS B N 1
ATOM 3762 C CA . LYS B 1 112 ? 34.216 38.345 2.456 1.00 30.31 112 LYS B CA 1
ATOM 3763 C C . LYS B 1 112 ? 33.077 38.105 3.441 1.00 30.12 112 LYS B C 1
ATOM 3764 O O . LYS B 1 112 ? 32.118 38.866 3.474 1.00 29.81 112 LYS B O 1
ATOM 3770 N N . LYS B 1 113 ? 33.198 37.075 4.282 1.00 29.81 113 LYS B N 1
ATOM 3771 C CA . LYS B 1 113 ? 32.143 36.766 5.238 1.00 30.04 113 LYS B CA 1
ATOM 3772 C C . LYS B 1 113 ? 31.988 37.875 6.288 1.00 29.96 113 LYS B C 1
ATOM 3773 O O . LYS B 1 113 ? 30.873 38.326 6.562 1.00 29.75 113 LYS B O 1
ATOM 3779 N N . VAL B 1 114 ? 33.103 38.369 6.815 1.00 29.39 114 VAL B N 1
ATOM 3780 C CA . VAL B 1 114 ? 33.049 39.407 7.842 1.00 29.35 114 VAL B CA 1
ATOM 3781 C C . VAL B 1 114 ? 32.400 40.678 7.340 1.00 29.68 114 VAL B C 1
ATOM 3782 O O . VAL B 1 114 ? 31.506 41.210 7.981 1.00 29.59 114 VAL B O 1
ATOM 3786 N N . ARG B 1 115 ? 32.836 41.164 6.182 1.00 31.12 115 ARG B N 1
ATOM 3787 C CA . ARG B 1 115 ? 32.252 42.376 5.588 1.00 31.34 115 ARG B CA 1
ATOM 3788 C C . ARG B 1 115 ? 30.802 42.235 5.153 1.00 32.27 115 ARG B C 1
ATOM 3789 O O . ARG B 1 115 ? 30.011 43.166 5.347 1.00 31.26 115 ARG B O 1
ATOM 3797 N N . GLU B 1 116 ? 30.446 41.073 4.607 1.00 33.53 116 GLU B N 1
ATOM 3798 C CA . GLU B 1 116 ? 29.057 40.758 4.257 1.00 34.70 116 GLU B CA 1
ATOM 3799 C C . GLU B 1 116 ? 28.127 40.675 5.469 1.00 34.28 116 GLU B C 1
ATOM 3800 O O . GLU B 1 116 ? 27.030 41.228 5.445 1.00 33.89 116 GLU B O 1
ATOM 3806 N N . VAL B 1 117 ? 28.517 39.951 6.515 1.00 33.78 117 VAL B N 1
ATOM 3807 C CA . VAL B 1 117 ? 27.645 39.886 7.703 1.00 33.28 117 VAL B CA 1
ATOM 3808 C C . VAL B 1 117 ? 27.533 41.258 8.363 1.00 33.42 117 VAL B C 1
ATOM 3809 O O . VAL B 1 117 ? 26.488 41.591 8.930 1.00 32.22 117 VAL B O 1
ATOM 3813 N N . ALA B 1 118 ? 28.591 42.067 8.245 1.00 33.85 118 ALA B N 1
ATOM 3814 C CA . ALA B 1 118 ? 28.623 43.392 8.838 1.00 34.56 118 ALA B CA 1
ATOM 3815 C C . ALA B 1 118 ? 27.580 44.315 8.189 1.00 35.26 118 ALA B C 1
ATOM 3816 O O . ALA B 1 118 ? 26.832 44.993 8.885 1.00 34.38 118 ALA B O 1
ATOM 3818 N N . LYS B 1 119 ? 27.533 44.321 6.857 1.00 36.29 119 LYS B N 1
ATOM 3819 C CA . LYS B 1 119 ? 26.483 45.023 6.088 1.00 37.25 119 LYS B CA 1
ATOM 3820 C C . LYS B 1 119 ? 25.079 44.591 6.506 1.00 37.03 119 LYS B C 1
ATOM 3821 O O . LYS B 1 119 ? 24.227 45.410 6.805 1.00 36.57 119 LYS B O 1
ATOM 3827 N N . MET B 1 120 ? 24.868 43.285 6.561 1.00 37.84 120 MET B N 1
ATOM 3828 C CA . MET B 1 120 ? 23.563 42.706 6.907 1.00 38.35 120 MET B CA 1
ATOM 3829 C C . MET B 1 120 ? 23.113 43.087 8.318 1.00 37.20 120 MET B C 1
ATOM 3830 O O . MET B 1 120 ? 21.922 43.291 8.573 1.00 35.60 120 MET B O 1
ATOM 3835 N N . LEU B 1 121 ? 24.072 43.199 9.235 1.00 36.31 121 LEU B N 1
ATOM 3836 C CA . LEU B 1 121 ? 23.770 43.644 10.595 1.00 36.06 121 LEU B CA 1
ATOM 3837 C C . LEU B 1 121 ? 23.913 45.154 10.814 1.00 35.78 121 LEU B C 1
ATOM 3838 O O . LEU B 1 121 ? 23.787 45.625 11.953 1.00 35.73 121 LEU B O 1
ATOM 3843 N N . HIS B 1 122 ? 24.156 45.895 9.730 1.00 35.28 122 HIS B N 1
ATOM 3844 C CA . HIS B 1 122 ? 24.324 47.361 9.743 1.00 35.37 122 HIS B CA 1
ATOM 3845 C C . HIS B 1 122 ? 25.438 47.824 10.683 1.00 34.82 122 HIS B C 1
ATOM 3846 O O . HIS B 1 122 ? 25.279 48.803 11.425 1.00 35.01 122 HIS B O 1
ATOM 3853 N N . ILE B 1 123 ? 26.555 47.102 10.665 1.00 33.90 123 ILE B N 1
ATOM 3854 C CA . ILE B 1 123 ? 27.694 47.393 11.545 1.00 33.01 123 ILE B CA 1
ATOM 3855 C C . ILE B 1 123 ? 28.977 47.596 10.730 1.00 33.10 123 ILE B C 1
ATOM 3856 O O . ILE B 1 123 ? 30.067 47.724 11.273 1.00 32.15 123 ILE B O 1
ATOM 3861 N N . ASP B 1 124 ? 28.835 47.687 9.415 1.00 33.05 124 ASP B N 1
ATOM 3862 C CA . ASP B 1 124 ? 30.002 47.770 8.550 1.00 33.80 124 ASP B CA 1
ATOM 3863 C C . ASP B 1 124 ? 30.845 49.049 8.756 1.00 33.56 124 ASP B C 1
ATOM 3864 O O . ASP B 1 124 ? 32.026 49.080 8.409 1.00 33.45 124 ASP B O 1
ATOM 3869 N N . LYS B 1 125 ? 30.253 50.086 9.340 1.00 33.04 125 LYS B N 1
ATOM 3870 C CA . LYS B 1 125 ? 30.980 51.319 9.588 1.00 33.42 125 LYS B CA 1
ATOM 3871 C C . LYS B 1 125 ? 31.751 51.261 10.910 1.00 32.42 125 LYS B C 1
ATOM 3872 O O . LYS B 1 125 ? 32.477 52.178 11.242 1.00 31.18 125 LYS B O 1
ATOM 3878 N N . LEU B 1 126 ? 31.597 50.149 11.637 1.00 31.17 126 LEU B N 1
ATOM 3879 C CA . LEU B 1 126 ? 32.142 49.982 12.968 1.00 30.58 126 LEU B CA 1
ATOM 3880 C C . LEU B 1 126 ? 33.295 48.992 12.994 1.00 29.41 126 LEU B C 1
ATOM 3881 O O . LEU B 1 126 ? 33.792 48.672 14.051 1.00 29.67 126 LEU B O 1
ATOM 3886 N N . LEU B 1 127 ? 33.733 48.517 11.832 1.00 28.90 127 LEU B N 1
ATOM 3887 C CA . LEU B 1 127 ? 34.648 47.369 11.762 1.00 28.99 127 LEU B CA 1
ATOM 3888 C C . LEU B 1 127 ? 36.020 47.570 12.439 1.00 28.95 127 LEU B C 1
ATOM 3889 O O . LEU B 1 127 ? 36.632 46.607 12.906 1.00 29.55 127 LEU B O 1
ATOM 3894 N N . ASN B 1 128 ? 36.492 48.814 12.506 1.00 28.38 128 ASN B N 1
ATOM 3895 C CA . ASN B 1 128 ? 37.803 49.113 13.061 1.00 28.73 128 ASN B CA 1
ATOM 3896 C C . ASN B 1 128 ? 37.736 49.615 14.499 1.00 28.77 128 ASN B C 1
ATOM 3897 O O . ASN B 1 128 ? 38.772 49.826 15.114 1.00 28.38 128 ASN B O 1
ATOM 3902 N N . ARG B 1 129 ? 36.533 49.789 15.030 1.00 29.19 129 ARG B N 1
ATOM 3903 C CA . ARG B 1 129 ? 36.357 50.197 16.418 1.00 30.33 129 ARG B CA 1
ATOM 3904 C C . ARG B 1 129 ? 36.477 49.023 17.379 1.00 29.89 129 ARG B C 1
ATOM 3905 O O . ARG B 1 129 ? 36.280 47.852 17.006 1.00 27.61 129 ARG B O 1
ATOM 3913 N N . TYR B 1 130 ? 36.773 49.355 18.636 1.00 29.89 130 TYR B N 1
ATOM 3914 C CA . TYR B 1 130 ? 36.842 48.352 19.682 1.00 29.52 130 TYR B CA 1
ATOM 3915 C C . TYR B 1 130 ? 35.514 48.318 20.426 1.00 29.16 130 TYR B C 1
ATOM 3916 O O . TYR B 1 130 ? 34.751 49.306 20.422 1.00 28.85 130 TYR B O 1
ATOM 3925 N N . PRO B 1 131 ? 35.203 47.169 21.050 1.00 28.82 131 PRO B N 1
ATOM 3926 C CA . PRO B 1 131 ? 33.951 47.020 21.809 1.00 29.87 131 PRO B CA 1
ATOM 3927 C C . PRO B 1 131 ? 33.634 48.166 22.784 1.00 30.39 131 PRO B C 1
ATOM 3928 O O . PRO B 1 131 ? 32.488 48.547 22.917 1.00 30.88 131 PRO B O 1
ATOM 3932 N N . TRP B 1 132 ? 34.638 48.684 23.480 1.00 32.77 132 TRP B N 1
ATOM 3933 C CA . TRP B 1 132 ? 34.432 49.809 24.404 1.00 33.38 132 TRP B CA 1
ATOM 3934 C C . TRP B 1 132 ? 33.894 51.068 23.713 1.00 34.33 132 TRP B C 1
ATOM 3935 O O . TRP B 1 132 ? 33.299 51.912 24.363 1.00 35.42 132 TRP B O 1
ATOM 3946 N N . GLN B 1 133 ? 34.051 51.167 22.395 1.00 33.97 133 GLN B N 1
ATOM 3947 C CA . GLN B 1 133 ? 33.568 52.321 21.634 1.00 33.62 133 GLN B CA 1
ATOM 3948 C C . GLN B 1 133 ? 32.150 52.158 21.123 1.00 34.11 133 GLN B C 1
ATOM 3949 O O . GLN B 1 133 ? 31.571 53.106 20.601 1.00 34.53 133 GLN B O 1
ATOM 3955 N N . LEU B 1 134 ? 31.563 50.969 21.277 1.00 34.15 134 LEU B N 1
ATOM 3956 C CA . LEU B 1 134 ? 30.228 50.738 20.746 1.00 34.24 134 LEU B CA 1
ATOM 3957 C C . LEU B 1 134 ? 29.193 50.916 21.827 1.00 34.84 134 LEU B C 1
ATOM 3958 O O . LEU B 1 134 ? 29.491 50.790 23.003 1.00 35.61 134 LEU B O 1
ATOM 3963 N N . SER B 1 135 ? 27.970 51.227 21.424 1.00 35.60 135 SER B N 1
ATOM 3964 C CA . SER B 1 135 ? 26.842 51.173 22.319 1.00 35.94 135 SER B CA 1
ATOM 3965 C C . SER B 1 135 ? 26.466 49.710 22.533 1.00 36.44 135 SER B C 1
ATOM 3966 O O . SER B 1 135 ? 26.964 48.808 21.825 1.00 35.86 135 SER B O 1
ATOM 3969 N N . GLY B 1 136 ? 25.557 49.483 23.474 1.00 35.97 136 GLY B N 1
ATOM 3970 C CA . GLY B 1 136 ? 25.071 48.143 23.768 1.00 35.84 136 GLY B CA 1
ATOM 3971 C C . GLY B 1 136 ? 24.365 47.540 22.581 1.00 35.87 136 GLY B C 1
ATOM 3972 O O . GLY B 1 136 ? 24.578 46.373 22.261 1.00 36.71 136 GLY B O 1
ATOM 3973 N N . GLY B 1 137 ? 23.522 48.344 21.942 1.00 35.30 137 GLY B N 1
ATOM 3974 C CA . GLY B 1 137 ? 22.836 47.960 20.720 1.00 35.35 137 GLY B CA 1
ATOM 3975 C C . GLY B 1 137 ? 23.798 47.515 19.646 1.00 34.83 137 GLY B C 1
ATOM 3976 O O . GLY B 1 137 ? 23.605 46.472 19.036 1.00 36.65 137 GLY B O 1
ATOM 3977 N N . GLN B 1 138 ? 24.844 48.300 19.425 1.00 34.33 138 GLN B N 1
ATOM 3978 C CA . GLN B 1 138 ? 25.819 48.002 18.378 1.00 33.94 138 GLN B CA 1
ATOM 3979 C C . GLN B 1 138 ? 26.574 46.730 18.714 1.00 33.44 138 GLN B C 1
ATOM 3980 O O . GLN B 1 138 ? 26.809 45.886 17.854 1.00 33.69 138 GLN B O 1
ATOM 3986 N N . GLN B 1 139 ? 26.945 46.582 19.982 1.00 32.93 139 GLN B N 1
ATOM 3987 C CA . GLN B 1 139 ? 27.633 45.382 20.423 1.00 33.78 139 GLN B CA 1
ATOM 3988 C C . GLN B 1 139 ? 26.786 44.112 20.258 1.00 33.42 139 GLN B C 1
ATOM 3989 O O . GLN B 1 139 ? 27.349 43.038 19.973 1.00 32.58 139 GLN B O 1
ATOM 3995 N N . GLN B 1 140 ? 25.471 44.232 20.470 1.00 33.58 140 GLN B N 1
ATOM 3996 C CA . GLN B 1 140 ? 24.537 43.111 20.265 1.00 33.76 140 GLN B CA 1
ATOM 3997 C C . GLN B 1 140 ? 24.465 42.688 18.796 1.00 32.98 140 GLN B C 1
ATOM 3998 O O . GLN B 1 140 ? 24.351 41.501 18.464 1.00 32.86 140 GLN B O 1
ATOM 4004 N N . ARG B 1 141 ? 24.524 43.664 17.913 1.00 32.58 141 ARG B N 1
ATOM 4005 C CA . ARG B 1 141 ? 24.546 43.353 16.480 1.00 32.38 141 ARG B CA 1
ATOM 4006 C C . ARG B 1 141 ? 25.852 42.635 16.095 1.00 30.72 141 ARG B C 1
ATOM 4007 O O . ARG B 1 141 ? 25.839 41.719 15.268 1.00 30.93 141 ARG B O 1
ATOM 4015 N N . VAL B 1 142 ? 26.969 43.017 16.711 1.00 29.26 142 VAL B N 1
ATOM 4016 C CA . VAL B 1 142 ? 28.232 42.348 16.435 1.00 28.64 142 VAL B CA 1
ATOM 4017 C C . VAL B 1 142 ? 28.073 40.888 16.853 1.00 28.17 142 VAL B C 1
ATOM 4018 O O . VAL B 1 142 ? 28.486 39.992 16.135 1.00 26.46 142 VAL B O 1
ATOM 4022 N N . ALA B 1 143 ? 27.460 40.658 18.014 1.00 28.40 143 ALA B N 1
ATOM 4023 C CA . ALA B 1 143 ? 27.242 39.283 18.506 1.00 28.34 143 ALA B CA 1
ATOM 4024 C C . ALA B 1 143 ? 26.435 38.424 17.529 1.00 28.45 143 ALA B C 1
ATOM 4025 O O . ALA B 1 143 ? 26.760 37.254 17.302 1.00 29.01 143 ALA B O 1
ATOM 4027 N N . ILE B 1 144 ? 25.380 38.981 16.961 1.00 28.11 144 ILE B N 1
ATOM 4028 C CA . ILE B 1 144 ? 24.579 38.226 16.002 1.00 28.13 144 ILE B CA 1
ATOM 4029 C C . ILE B 1 144 ? 25.391 37.940 14.751 1.00 27.06 144 ILE B C 1
ATOM 4030 O O . ILE B 1 144 ? 25.450 36.792 14.300 1.00 26.80 144 ILE B O 1
ATOM 4035 N N . ALA B 1 145 ? 26.050 38.978 14.213 1.00 27.28 145 ALA B N 1
ATOM 4036 C CA . ALA B 1 145 ? 26.952 38.849 13.058 1.00 26.46 145 ALA B CA 1
ATOM 4037 C C . ALA B 1 145 ? 27.955 37.730 13.218 1.00 26.68 145 ALA B C 1
ATOM 4038 O O . ALA B 1 145 ? 28.165 36.919 12.310 1.00 25.28 145 ALA B O 1
ATOM 4040 N N . ARG B 1 146 ? 28.598 37.694 14.388 1.00 25.41 146 ARG B N 1
ATOM 4041 C CA . ARG B 1 146 ? 29.596 36.669 14.703 1.00 26.32 146 ARG B CA 1
ATOM 4042 C C . ARG B 1 146 ? 28.999 35.258 14.716 1.00 25.69 146 ARG B C 1
ATOM 4043 O O . ARG B 1 146 ? 29.693 34.282 14.392 1.00 24.89 146 ARG B O 1
ATOM 4051 N N . ALA B 1 147 ? 27.725 35.140 15.090 1.00 25.87 147 ALA B N 1
ATOM 4052 C CA . ALA B 1 147 ? 27.018 33.844 15.012 1.00 27.30 147 ALA B CA 1
ATOM 4053 C C . ALA B 1 147 ? 26.648 33.423 13.590 1.00 28.16 147 ALA B C 1
ATOM 4054 O O . ALA B 1 147 ? 26.358 32.261 13.351 1.00 29.20 147 ALA B O 1
ATOM 4056 N N . LEU B 1 148 ? 26.620 34.358 12.663 1.00 28.93 148 LEU B N 1
ATOM 4057 C CA . LEU B 1 148 ? 26.182 34.057 11.304 1.00 30.36 148 LEU B CA 1
ATOM 4058 C C . LEU B 1 148 ? 27.328 33.798 10.321 1.00 31.64 148 LEU B C 1
ATOM 4059 O O . LEU B 1 148 ? 27.092 33.428 9.164 1.00 31.37 148 LEU B O 1
ATOM 4064 N N . VAL B 1 149 ? 28.555 33.940 10.798 1.00 32.65 149 VAL B N 1
ATOM 4065 C CA . VAL B 1 149 ? 29.721 33.987 9.933 1.00 33.92 149 VAL B CA 1
ATOM 4066 C C . VAL B 1 149 ? 30.180 32.598 9.489 1.00 34.46 149 VAL B C 1
ATOM 4067 O O . VAL B 1 149 ? 31.001 32.489 8.597 1.00 34.46 149 VAL B O 1
ATOM 4071 N N . LYS B 1 150 ? 29.648 31.539 10.100 1.00 35.59 150 LYS B N 1
ATOM 4072 C CA . LYS B 1 150 ? 29.919 30.178 9.654 1.00 36.64 150 LYS B CA 1
ATOM 4073 C C . LYS B 1 150 ? 28.702 29.555 8.979 1.00 36.90 150 LYS B C 1
ATOM 4074 O O . LYS B 1 150 ? 28.537 28.345 8.989 1.00 37.28 150 LYS B O 1
ATOM 4080 N N . GLU B 1 151 ? 27.875 30.387 8.356 1.00 37.57 151 GLU B N 1
ATOM 4081 C CA . GLU B 1 151 ? 26.693 29.921 7.610 1.00 37.16 151 GLU B CA 1
ATOM 4082 C C . GLU B 1 151 ? 25.872 28.863 8.391 1.00 36.30 151 GLU B C 1
ATOM 4083 O O . GLU B 1 151 ? 25.822 27.685 8.027 1.00 35.00 151 GLU B O 1
ATOM 4089 N N . PRO B 1 152 ? 25.235 29.300 9.492 1.00 35.24 152 PRO B N 1
ATOM 4090 C CA . PRO B 1 152 ? 24.463 28.374 10.290 1.00 34.90 152 PRO B CA 1
ATOM 4091 C C . PRO B 1 152 ? 23.165 28.009 9.606 1.00 34.67 152 PRO B C 1
ATOM 4092 O O . PRO B 1 152 ? 22.660 28.783 8.761 1.00 34.16 152 PRO B O 1
ATOM 4096 N N . GLU B 1 153 ? 22.646 26.827 9.949 1.00 33.73 153 GLU B N 1
ATOM 4097 C CA . GLU B 1 153 ? 21.341 26.383 9.477 1.00 33.48 153 GLU B CA 1
ATOM 4098 C C . GLU B 1 153 ? 20.242 26.676 10.492 1.00 32.39 153 GLU B C 1
ATOM 4099 O O . GLU B 1 153 ? 19.062 26.651 10.169 1.00 31.17 153 GLU B O 1
ATOM 4105 N N . VAL B 1 154 ? 20.653 26.967 11.723 1.00 31.45 154 VAL B N 1
ATOM 4106 C CA . VAL B 1 154 ? 19.753 27.344 12.802 1.00 30.69 154 VAL B CA 1
ATOM 4107 C C . VAL B 1 154 ? 20.469 28.395 13.668 1.00 29.38 154 VAL B C 1
ATOM 4108 O O . VAL B 1 154 ? 21.664 28.278 13.921 1.00 28.58 154 VAL B O 1
ATOM 4112 N N . LEU B 1 155 ? 19.723 29.419 14.071 1.00 28.80 155 LEU B N 1
ATOM 4113 C CA . LEU B 1 155 ? 20.194 30.487 14.931 1.00 28.29 155 LEU B CA 1
ATOM 4114 C C . LEU B 1 155 ? 19.556 30.309 16.306 1.00 27.18 155 LEU B C 1
ATOM 4115 O O . LEU B 1 155 ? 18.342 30.272 16.435 1.00 27.55 155 LEU B O 1
ATOM 4120 N N . LEU B 1 156 ? 20.383 30.198 17.332 1.00 26.25 156 LEU B N 1
ATOM 4121 C CA . LEU B 1 156 ? 19.911 29.920 18.668 1.00 25.86 156 LEU B CA 1
ATOM 4122 C C . LEU B 1 156 ? 20.347 31.062 19.579 1.00 25.79 156 LEU B C 1
ATOM 4123 O O . LEU B 1 156 ? 21.531 31.337 19.677 1.00 25.87 156 LEU B O 1
ATOM 4128 N N . LEU B 1 157 ? 19.384 31.706 20.232 1.00 25.55 157 LEU B N 1
ATOM 4129 C CA . LEU B 1 157 ? 19.597 32.964 20.952 1.00 26.35 157 LEU B CA 1
ATOM 4130 C C . LEU B 1 157 ? 19.046 32.840 22.353 1.00 26.08 157 LEU B C 1
ATOM 4131 O O . LEU B 1 157 ? 17.841 32.709 22.560 1.00 22.92 157 LEU B O 1
ATOM 4136 N N . ASP B 1 158 ? 19.950 32.831 23.323 1.00 27.17 158 ASP B N 1
ATOM 4137 C CA . ASP B 1 158 ? 19.561 32.728 24.725 1.00 28.99 158 ASP B CA 1
ATOM 4138 C C . ASP B 1 158 ? 19.399 34.128 25.360 1.00 30.35 158 ASP B C 1
ATOM 4139 O O . ASP B 1 158 ? 20.364 34.688 25.882 1.00 30.36 158 ASP B O 1
ATOM 4144 N N . GLU B 1 159 ? 18.188 34.679 25.320 1.00 32.44 159 GLU B N 1
ATOM 4145 C CA . GLU B 1 159 ? 17.900 35.975 25.967 1.00 33.67 159 GLU B CA 1
ATOM 4146 C C . GLU B 1 159 ? 19.055 36.959 25.785 1.00 35.09 159 GLU B C 1
ATOM 4147 O O . GLU B 1 159 ? 19.600 37.493 26.760 1.00 35.62 159 GLU B O 1
ATOM 4153 N N . PRO B 1 160 ? 19.419 37.225 24.533 1.00 36.85 160 PRO B N 1
ATOM 4154 C CA . PRO B 1 160 ? 20.609 38.014 24.306 1.00 38.40 160 PRO B CA 1
ATOM 4155 C C . PRO B 1 160 ? 20.371 39.474 24.698 1.00 40.75 160 PRO B C 1
ATOM 4156 O O . PRO B 1 160 ? 21.242 40.088 25.350 1.00 41.22 160 PRO B O 1
ATOM 4160 N N . LEU B 1 161 ? 19.180 39.993 24.372 1.00 41.99 161 LEU B N 1
ATOM 4161 C CA . LEU B 1 161 ? 18.857 41.417 24.580 1.00 43.12 161 LEU B CA 1
ATOM 4162 C C . LEU B 1 161 ? 18.847 41.824 26.072 1.00 44.46 161 LEU B C 1
ATOM 4163 O O . LEU B 1 161 ? 18.570 42.978 26.405 1.00 44.45 161 LEU B O 1
ATOM 4168 N N . SER B 1 162 ? 19.155 40.873 26.958 1.00 45.73 162 SER B N 1
ATOM 4169 C CA . SER B 1 162 ? 19.325 41.131 28.382 1.00 47.11 162 SER B CA 1
ATOM 4170 C C . SER B 1 162 ? 20.039 42.452 28.727 1.00 48.10 162 SER B C 1
ATOM 4171 O O . SER B 1 162 ? 19.739 43.061 29.745 1.00 47.88 162 SER B O 1
ATOM 4174 N N . ASN B 1 163 ? 20.981 42.872 27.882 1.00 49.49 163 ASN B N 1
ATOM 4175 C CA . ASN B 1 163 ? 21.798 44.063 28.129 1.00 50.53 163 ASN B CA 1
ATOM 4176 C C . ASN B 1 163 ? 21.105 45.404 27.800 1.00 51.37 163 ASN B C 1
ATOM 4177 O O . ASN B 1 163 ? 21.479 46.443 28.345 1.00 51.28 163 ASN B O 1
ATOM 4182 N N . LEU B 1 164 ? 20.109 45.381 26.915 1.00 52.35 164 LEU B N 1
ATOM 4183 C CA . LEU B 1 164 ? 19.532 46.617 26.370 1.00 53.22 164 LEU B CA 1
ATOM 4184 C C . LEU B 1 164 ? 18.503 47.272 27.287 1.00 54.06 164 LEU B C 1
ATOM 4185 O O . LEU B 1 164 ? 17.789 46.598 28.032 1.00 53.77 164 LEU B O 1
ATOM 4190 N N . ASP B 1 165 ? 18.427 48.599 27.196 1.00 55.10 165 ASP B N 1
ATOM 4191 C CA . ASP B 1 165 ? 17.459 49.375 27.965 1.00 56.09 165 ASP B CA 1
ATOM 4192 C C . ASP B 1 165 ? 16.038 49.172 27.417 1.00 56.53 165 ASP B C 1
ATOM 4193 O O . ASP B 1 165 ? 15.851 48.870 26.226 1.00 56.60 165 ASP B O 1
ATOM 4198 N N . ALA B 1 166 ? 15.054 49.325 28.298 1.00 57.10 166 ALA B N 1
ATOM 4199 C CA . ALA B 1 166 ? 13.635 49.170 27.964 1.00 57.92 166 ALA B CA 1
ATOM 4200 C C . ALA B 1 166 ? 13.273 49.643 26.558 1.00 58.67 166 ALA B C 1
ATOM 4201 O O . ALA B 1 166 ? 12.857 48.843 25.727 1.00 58.66 166 ALA B O 1
ATOM 4203 N N . LEU B 1 167 ? 13.432 50.941 26.303 1.00 59.72 167 LEU B N 1
ATOM 4204 C CA . LEU B 1 167 ? 12.976 51.546 25.039 1.00 60.11 167 LEU B CA 1
ATOM 4205 C C . LEU B 1 167 ? 13.735 51.016 23.820 1.00 60.68 167 LEU B C 1
ATOM 4206 O O . LEU B 1 167 ? 13.111 50.667 22.807 1.00 60.76 167 LEU B O 1
ATOM 4211 N N . LEU B 1 168 ? 15.066 50.955 23.919 1.00 61.01 168 LEU B N 1
ATOM 4212 C CA . LEU B 1 168 ? 15.903 50.458 22.819 1.00 61.04 168 LEU B CA 1
ATOM 4213 C C . LEU B 1 168 ? 15.536 49.026 22.429 1.00 61.44 168 LEU B C 1
ATOM 4214 O O . LEU B 1 168 ? 15.548 48.664 21.247 1.00 61.95 168 LEU B O 1
ATOM 4219 N N . ARG B 1 169 ? 15.199 48.223 23.430 1.00 61.30 169 ARG B N 1
ATOM 4220 C CA . ARG B 1 169 ? 14.901 46.814 23.228 1.00 61.28 169 ARG B CA 1
ATOM 4221 C C . ARG B 1 169 ? 13.594 46.612 22.461 1.00 61.56 169 ARG B C 1
ATOM 4222 O O . ARG B 1 169 ? 13.496 45.697 21.639 1.00 61.65 169 ARG B O 1
ATOM 4230 N N . LEU B 1 170 ? 12.606 47.477 22.716 1.00 61.81 170 LEU B N 1
ATOM 4231 C CA . LEU B 1 170 ? 11.272 47.338 22.116 1.00 61.73 170 LEU B CA 1
ATOM 4232 C C . LEU B 1 170 ? 11.316 47.483 20.597 1.00 61.73 170 LEU B C 1
ATOM 4233 O O . LEU B 1 170 ? 10.456 46.963 19.883 1.00 61.74 170 LEU B O 1
ATOM 4238 N N . GLU B 1 171 ? 12.318 48.197 20.103 1.00 61.52 171 GLU B N 1
ATOM 4239 C CA . GLU B 1 171 ? 12.476 48.372 18.670 1.00 61.48 171 GLU B CA 1
ATOM 4240 C C . GLU B 1 171 ? 13.524 47.433 18.080 1.00 61.01 171 GLU B C 1
ATOM 4241 O O . GLU B 1 171 ? 13.388 46.997 16.930 1.00 61.03 171 GLU B O 1
ATOM 4247 N N . VAL B 1 172 ? 14.547 47.106 18.866 1.00 60.35 172 VAL B N 1
ATOM 4248 C CA . VAL B 1 172 ? 15.598 46.191 18.412 1.00 60.12 172 VAL B CA 1
ATOM 4249 C C . VAL B 1 172 ? 15.095 44.749 18.295 1.00 59.68 172 VAL B C 1
ATOM 4250 O O . VAL B 1 172 ? 15.677 43.945 17.569 1.00 60.12 172 VAL B O 1
ATOM 4254 N N . ARG B 1 173 ? 14.018 44.421 18.998 1.00 59.08 173 ARG B N 1
ATOM 4255 C CA . ARG B 1 173 ? 13.373 43.128 18.806 1.00 58.72 173 ARG B CA 1
ATOM 4256 C C . ARG B 1 173 ? 12.723 43.071 17.413 1.00 58.28 173 ARG B C 1
ATOM 4257 O O . ARG B 1 173 ? 12.881 42.086 16.681 1.00 58.38 173 ARG B O 1
ATOM 4265 N N . ALA B 1 174 ? 12.024 44.146 17.041 1.00 57.56 174 ALA B N 1
ATOM 4266 C CA . ALA B 1 174 ? 11.390 44.256 15.726 1.00 56.67 174 ALA B CA 1
ATOM 4267 C C . ALA B 1 174 ? 12.437 44.074 14.638 1.00 55.85 174 ALA B C 1
ATOM 4268 O O . ALA B 1 174 ? 12.258 43.265 13.724 1.00 56.12 174 ALA B O 1
ATOM 4270 N N . GLU B 1 175 ? 13.534 44.813 14.772 1.00 54.73 175 GLU B N 1
ATOM 4271 C CA . GLU B 1 175 ? 14.713 44.672 13.915 1.00 54.21 175 GLU B CA 1
ATOM 4272 C C . GLU B 1 175 ? 15.211 43.234 13.762 1.00 53.52 175 GLU B C 1
ATOM 4273 O O . GLU B 1 175 ? 15.442 42.759 12.640 1.00 53.00 175 GLU B O 1
ATOM 4279 N N . LEU B 1 176 ? 15.425 42.559 14.893 1.00 52.64 176 LEU B N 1
ATOM 4280 C CA . LEU B 1 176 ? 15.889 41.165 14.890 1.00 52.14 176 LEU B CA 1
ATOM 4281 C C . LEU B 1 176 ? 14.900 40.298 14.110 1.00 51.36 176 LEU B C 1
ATOM 4282 O O . LEU B 1 176 ? 15.293 39.410 13.347 1.00 50.49 176 LEU B O 1
ATOM 4287 N N . LYS B 1 177 ? 13.614 40.571 14.307 1.00 51.22 177 LYS B N 1
ATOM 4288 C CA . LYS B 1 177 ? 12.559 39.828 13.618 1.00 51.47 177 LYS B CA 1
ATOM 4289 C C . LYS B 1 177 ? 12.629 40.058 12.098 1.00 50.95 177 LYS B C 1
ATOM 4290 O O . LYS B 1 177 ? 12.394 39.136 11.326 1.00 50.66 177 LYS B O 1
ATOM 4296 N N . ARG B 1 178 ? 12.964 41.273 11.671 1.00 50.74 178 ARG B N 1
ATOM 4297 C CA . ARG B 1 178 ? 13.095 41.552 10.234 1.00 50.87 178 ARG B CA 1
ATOM 4298 C C . ARG B 1 178 ? 14.269 40.785 9.644 1.00 50.34 178 ARG B C 1
ATOM 4299 O O . ARG B 1 178 ? 14.127 40.136 8.613 1.00 51.01 178 ARG B O 1
ATOM 4307 N N . LEU B 1 179 ? 15.418 40.856 10.306 1.00 49.18 179 LEU B N 1
ATOM 4308 C CA . LEU B 1 179 ? 16.604 40.096 9.910 1.00 48.62 179 LEU B CA 1
ATOM 4309 C C . LEU B 1 179 ? 16.333 38.593 9.789 1.00 47.88 179 LEU B C 1
ATOM 4310 O O . LEU B 1 179 ? 16.794 37.942 8.848 1.00 47.39 179 LEU B O 1
ATOM 4315 N N . GLN B 1 180 ? 15.583 38.042 10.740 1.00 47.24 180 GLN B N 1
ATOM 4316 C CA . GLN B 1 180 ? 15.284 36.613 10.751 1.00 47.27 180 GLN B CA 1
ATOM 4317 C C . GLN B 1 180 ? 14.436 36.223 9.539 1.00 47.22 180 GLN B C 1
ATOM 4318 O O . GLN B 1 180 ? 14.625 35.171 8.945 1.00 46.27 180 GLN B O 1
ATOM 4324 N N . LYS B 1 181 ? 13.501 37.095 9.192 1.00 47.57 181 LYS B N 1
ATOM 4325 C CA . LYS B 1 181 ? 12.606 36.883 8.067 1.00 47.75 181 LYS B CA 1
ATOM 4326 C C . LYS B 1 181 ? 13.335 37.155 6.751 1.00 47.45 181 LYS B C 1
ATOM 4327 O O . LYS B 1 181 ? 13.093 36.483 5.757 1.00 48.13 181 LYS B O 1
ATOM 4333 N N . GLU B 1 182 ? 14.219 38.147 6.767 1.00 47.28 182 GLU B N 1
ATOM 4334 C CA . GLU B 1 182 ? 15.134 38.481 5.657 1.00 46.66 182 GLU B CA 1
ATOM 4335 C C . GLU B 1 182 ? 16.035 37.298 5.247 1.00 45.71 182 GLU B C 1
ATOM 4336 O O . GLU B 1 182 ? 16.215 37.021 4.055 1.00 45.56 182 GLU B O 1
ATOM 4342 N N . LEU B 1 183 ? 16.602 36.611 6.242 1.00 43.76 183 LEU B N 1
ATOM 4343 C CA . LEU B 1 183 ? 17.455 35.434 6.019 1.00 42.61 183 LEU B CA 1
ATOM 4344 C C . LEU B 1 183 ? 16.706 34.104 5.897 1.00 41.25 183 LEU B C 1
ATOM 4345 O O . LEU B 1 183 ? 17.251 33.130 5.358 1.00 41.18 183 LEU B O 1
ATOM 4350 N N . GLY B 1 184 ? 15.491 34.042 6.440 1.00 39.37 184 GLY B N 1
ATOM 4351 C CA . GLY B 1 184 ? 14.731 32.804 6.471 1.00 38.35 184 GLY B CA 1
ATOM 4352 C C . GLY B 1 184 ? 15.419 31.716 7.268 1.00 37.26 184 GLY B C 1
ATOM 4353 O O . GLY B 1 184 ? 15.239 30.537 6.989 1.00 36.94 184 GLY B O 1
ATOM 4354 N N . ILE B 1 185 ? 16.210 32.111 8.263 1.00 35.44 185 ILE B N 1
ATOM 4355 C CA . ILE B 1 185 ? 16.940 31.146 9.086 1.00 34.94 185 ILE B CA 1
ATOM 4356 C C . ILE B 1 185 ? 16.054 30.682 10.243 1.00 33.74 185 ILE B C 1
ATOM 4357 O O . ILE B 1 185 ? 15.426 31.510 10.892 1.00 33.81 185 ILE B O 1
ATOM 4362 N N . THR B 1 186 ? 15.980 29.362 10.460 1.00 32.42 186 THR B N 1
ATOM 4363 C CA . THR B 1 186 ? 15.290 28.782 11.624 1.00 32.10 186 THR B CA 1
ATOM 4364 C C . THR B 1 186 ? 15.922 29.393 12.869 1.00 31.11 186 THR B C 1
ATOM 4365 O O . THR B 1 186 ? 17.127 29.398 12.973 1.00 30.93 186 THR B O 1
ATOM 4369 N N . THR B 1 187 ? 15.107 29.966 13.751 1.00 30.59 187 THR B N 1
ATOM 4370 C CA . THR B 1 187 ? 15.602 30.718 14.910 1.00 30.22 187 THR B CA 1
ATOM 4371 C C . THR B 1 187 ? 14.856 30.266 16.156 1.00 29.72 187 THR B C 1
ATOM 4372 O O . THR B 1 187 ? 13.630 30.186 16.147 1.00 30.05 187 THR B O 1
ATOM 4376 N N . VAL B 1 188 ? 15.607 29.913 17.205 1.00 28.65 188 VAL B N 1
ATOM 4377 C CA . VAL B 1 188 ? 15.034 29.567 18.491 1.00 27.99 188 VAL B CA 1
ATOM 4378 C C . VAL B 1 188 ? 15.562 30.592 19.504 1.00 27.49 188 VAL B C 1
ATOM 4379 O O . VAL B 1 188 ? 16.771 30.794 19.628 1.00 25.68 188 VAL B O 1
ATOM 4383 N N . TYR B 1 189 ? 14.629 31.223 20.208 1.00 27.18 189 TYR B N 1
ATOM 4384 C CA . TYR B 1 189 ? 14.878 32.396 21.039 1.00 27.47 189 TYR B CA 1
ATOM 4385 C C . TYR B 1 189 ? 14.367 32.157 22.463 1.00 27.32 189 TYR B C 1
ATOM 4386 O O . TYR B 1 189 ? 13.161 32.099 22.679 1.00 26.68 189 TYR B O 1
ATOM 4395 N N . VAL B 1 190 ? 15.279 31.993 23.418 1.00 26.87 190 VAL B N 1
ATOM 4396 C CA . VAL B 1 190 ? 14.913 31.901 24.841 1.00 27.11 190 VAL B CA 1
ATOM 4397 C C . VAL B 1 190 ? 14.584 33.307 25.401 1.00 27.48 190 VAL B C 1
ATOM 4398 O O . VAL B 1 190 ? 15.349 34.251 25.206 1.00 27.51 190 VAL B O 1
ATOM 4402 N N . THR B 1 191 ? 13.447 33.438 26.074 1.00 27.53 191 THR B N 1
ATOM 4403 C CA . THR B 1 191 ? 13.149 34.644 26.878 1.00 28.00 191 THR B CA 1
ATOM 4404 C C . THR B 1 191 ? 12.250 34.339 28.065 1.00 28.05 191 THR B C 1
ATOM 4405 O O . THR B 1 191 ? 11.449 33.399 28.037 1.00 27.43 191 THR B O 1
ATOM 4409 N N . HIS B 1 192 ? 12.412 35.110 29.134 1.00 28.94 192 HIS B N 1
ATOM 4410 C CA . HIS B 1 192 ? 11.457 35.080 30.243 1.00 29.37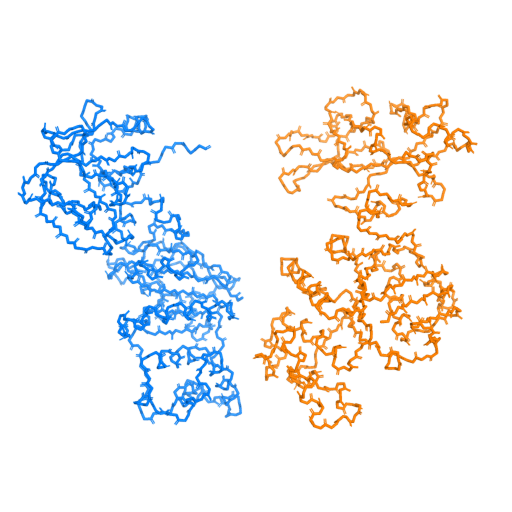 192 HIS B CA 1
ATOM 4411 C C . HIS B 1 192 ? 10.430 36.191 30.053 1.00 29.19 192 HIS B C 1
ATOM 4412 O O . HIS B 1 192 ? 9.473 36.281 30.815 1.00 29.10 192 HIS B O 1
ATOM 4419 N N . ASP B 1 193 ? 10.614 37.004 29.016 1.00 29.39 193 ASP B N 1
ATOM 4420 C CA . ASP B 1 193 ? 9.748 38.147 28.732 1.00 29.45 193 ASP B CA 1
ATOM 4421 C C . ASP B 1 193 ? 8.526 37.831 27.847 1.00 29.33 193 ASP B C 1
ATOM 4422 O O . ASP B 1 193 ? 8.595 37.812 26.616 1.00 28.41 193 ASP B O 1
ATOM 4427 N N . GLN B 1 194 ? 7.407 37.659 28.537 1.00 28.96 194 GLN B N 1
ATOM 4428 C CA . GLN B 1 194 ? 6.067 37.457 28.025 1.00 30.00 194 GLN B CA 1
ATOM 4429 C C . GLN B 1 194 ? 5.699 38.348 26.819 1.00 29.94 194 GLN B C 1
ATOM 4430 O O . GLN B 1 194 ? 5.328 37.844 25.743 1.00 29.93 194 GLN B O 1
ATOM 4436 N N . ALA B 1 195 ? 5.865 39.659 26.984 1.00 30.15 195 ALA B N 1
ATOM 4437 C CA . ALA B 1 195 ? 5.549 40.665 25.937 1.00 30.80 195 ALA B CA 1
ATOM 4438 C C . ALA B 1 195 ? 6.445 40.574 24.708 1.00 30.95 195 ALA B C 1
ATOM 4439 O O . ALA B 1 195 ? 5.992 40.695 23.580 1.00 30.99 195 ALA B O 1
ATOM 4441 N N . GLU B 1 196 ? 7.733 40.386 24.942 1.00 30.86 196 GLU B N 1
ATOM 4442 C CA . GLU B 1 196 ? 8.675 40.191 23.881 1.00 31.21 196 GLU B CA 1
ATOM 4443 C C . GLU B 1 196 ? 8.337 38.951 23.054 1.00 30.38 196 GLU B C 1
ATOM 4444 O O . GLU B 1 196 ? 8.323 39.018 21.824 1.00 29.92 196 GLU B O 1
ATOM 4450 N N . ALA B 1 197 ? 8.087 37.826 23.720 1.00 29.92 197 ALA B N 1
ATOM 4451 C CA . ALA B 1 197 ? 7.810 36.584 23.015 1.00 29.68 197 ALA B CA 1
ATOM 4452 C C . ALA B 1 197 ? 6.554 36.773 22.157 1.00 29.24 197 ALA B C 1
ATOM 4453 O O . ALA B 1 197 ? 6.532 36.359 21.024 1.00 29.07 197 ALA B O 1
ATOM 4455 N N . LEU B 1 198 ? 5.521 37.388 22.712 1.00 28.87 198 LEU B N 1
ATOM 4456 C CA . LEU B 1 198 ? 4.280 37.616 21.959 1.00 29.23 198 LEU B CA 1
ATOM 4457 C C . LEU B 1 198 ? 4.477 38.569 20.755 1.00 29.91 198 LEU B C 1
ATOM 4458 O O . LEU B 1 198 ? 3.836 38.389 19.719 1.00 30.21 198 LEU B O 1
ATOM 4463 N N . ALA B 1 199 ? 5.360 39.557 20.877 1.00 30.61 199 ALA B N 1
ATOM 4464 C CA . ALA B 1 199 ? 5.609 40.509 19.762 1.00 30.84 199 ALA B CA 1
ATOM 4465 C C . ALA B 1 199 ? 6.457 39.920 18.640 1.00 31.52 199 ALA B C 1
ATOM 4466 O O . ALA B 1 199 ? 6.318 40.313 17.476 1.00 32.10 199 ALA B O 1
ATOM 4468 N N . MET B 1 200 ? 7.344 38.987 18.970 1.00 31.34 200 MET B N 1
ATOM 4469 C CA . MET B 1 200 ? 8.354 38.534 18.014 1.00 31.87 200 MET B CA 1
ATOM 4470 C C . MET B 1 200 ? 8.098 37.179 17.402 1.00 30.00 200 MET B C 1
ATOM 4471 O O . MET B 1 200 ? 8.530 36.949 16.297 1.00 30.75 200 MET B O 1
ATOM 4476 N N . ALA B 1 201 ? 7.503 36.244 18.129 1.00 28.67 201 ALA B N 1
ATOM 4477 C CA . ALA B 1 201 ? 7.610 34.863 17.704 1.00 28.22 201 ALA B CA 1
ATOM 4478 C C . ALA B 1 201 ? 6.490 34.487 16.746 1.00 27.35 201 ALA B C 1
ATOM 4479 O O . ALA B 1 201 ? 5.383 35.000 16.857 1.00 28.02 201 ALA B O 1
ATOM 4481 N N . ASP B 1 202 ? 6.795 33.569 15.835 1.00 28.27 202 ASP B N 1
ATOM 4482 C CA . ASP B 1 202 ? 5.761 32.827 15.046 1.00 28.15 202 ASP B CA 1
ATOM 4483 C C . ASP B 1 202 ? 4.965 31.831 15.901 1.00 28.53 202 ASP B C 1
ATOM 4484 O O . ASP B 1 202 ? 3.740 31.727 15.773 1.00 29.4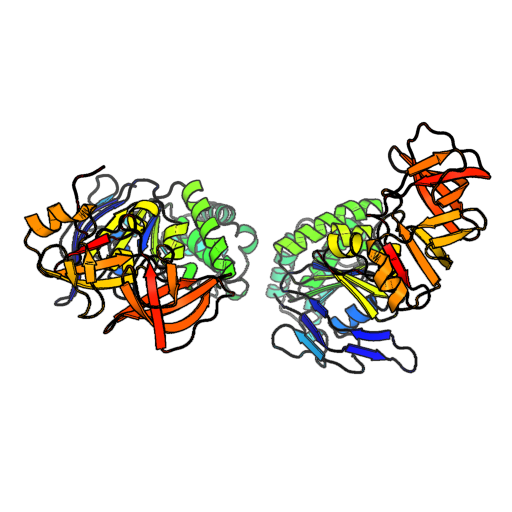6 202 ASP B O 1
ATOM 4489 N N . ARG B 1 203 ? 5.673 31.108 16.770 1.00 28.03 203 ARG B N 1
ATOM 4490 C CA . ARG B 1 203 ? 5.067 30.231 17.782 1.00 27.46 203 ARG B CA 1
ATOM 4491 C C . ARG B 1 203 ? 5.865 30.337 19.075 1.00 27.00 203 ARG B C 1
ATOM 4492 O O . ARG B 1 203 ? 7.057 30.637 19.032 1.00 26.69 203 ARG B O 1
ATOM 4500 N N . ILE B 1 204 ? 5.198 30.094 20.202 1.00 27.23 204 ILE B N 1
ATOM 4501 C CA . ILE B 1 204 ? 5.797 30.146 21.545 1.00 27.49 204 ILE B CA 1
ATOM 4502 C C . ILE B 1 204 ? 5.562 28.811 22.217 1.00 27.73 204 ILE B C 1
ATOM 4503 O O . ILE B 1 204 ? 4.413 28.340 22.268 1.00 29.71 204 ILE B O 1
ATOM 4508 N N . ALA B 1 205 ? 6.642 28.189 22.665 1.00 27.80 205 ALA B N 1
ATOM 4509 C CA . ALA B 1 205 ? 6.606 27.043 23.569 1.00 28.11 205 ALA B CA 1
ATOM 4510 C C . ALA B 1 205 ? 6.736 27.561 24.996 1.00 28.59 205 ALA B C 1
ATOM 4511 O O . ALA B 1 205 ? 7.759 28.163 25.355 1.00 29.13 205 ALA B O 1
ATOM 4513 N N . VAL B 1 206 ? 5.718 27.303 25.813 1.00 29.15 206 VAL B N 1
ATOM 4514 C CA . VAL B 1 206 ? 5.727 27.740 27.206 1.00 29.80 206 VAL B CA 1
ATOM 4515 C C . VAL B 1 206 ? 6.313 26.623 28.056 1.00 30.32 206 VAL B C 1
ATOM 4516 O O . VAL B 1 206 ? 5.806 25.494 28.015 1.00 30.46 206 VAL B O 1
ATOM 4520 N N . ILE B 1 207 ? 7.379 26.940 28.797 1.00 30.90 207 ILE B N 1
ATOM 4521 C CA . ILE B 1 207 ? 8.157 25.958 29.535 1.00 31.36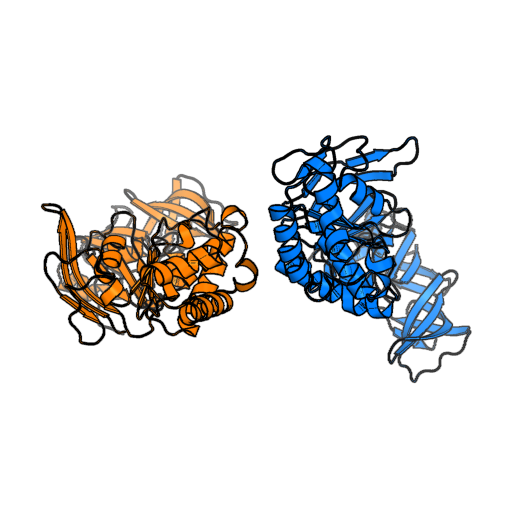 207 ILE B CA 1
ATOM 4522 C C . ILE B 1 207 ? 8.001 26.181 31.051 1.00 31.75 207 ILE B C 1
ATOM 4523 O O . ILE B 1 207 ? 8.143 27.286 31.551 1.00 31.26 207 ILE B O 1
ATOM 4528 N N . ARG B 1 208 ? 7.679 25.123 31.773 1.00 32.79 208 ARG B N 1
ATOM 4529 C CA . ARG B 1 208 ? 7.660 25.176 33.226 1.00 33.73 208 ARG B CA 1
ATOM 4530 C C . ARG B 1 208 ? 8.195 23.854 33.746 1.00 33.90 208 ARG B C 1
ATOM 4531 O O . ARG B 1 208 ? 7.811 22.796 33.258 1.00 33.06 208 ARG B O 1
ATOM 4539 N N . GLU B 1 209 ? 9.101 23.916 34.713 1.00 34.29 209 GLU B N 1
ATOM 4540 C CA . GLU B 1 209 ? 9.636 22.724 35.342 1.00 34.67 209 GLU B CA 1
ATOM 4541 C C . GLU B 1 209 ? 10.055 21.628 34.336 1.00 34.27 209 GLU B C 1
ATOM 4542 O O . GLU B 1 209 ? 9.670 20.462 34.449 1.00 33.75 209 GLU B O 1
ATOM 4548 N N . GLY B 1 210 ? 10.830 22.020 33.334 1.00 33.75 210 GLY B N 1
ATOM 4549 C CA . GLY B 1 210 ? 11.361 21.069 32.352 1.00 33.46 210 GLY B CA 1
ATOM 4550 C C . GLY B 1 210 ? 10.408 20.500 31.311 1.00 32.94 210 GLY B C 1
ATOM 4551 O O . GLY B 1 210 ? 10.814 19.659 30.504 1.00 33.60 210 GLY B O 1
ATOM 4552 N N . GLU B 1 211 ? 9.152 20.941 31.312 1.00 32.52 211 GLU B N 1
ATOM 4553 C CA . GLU B 1 211 ? 8.160 20.461 30.331 1.00 32.78 211 GLU B CA 1
ATOM 4554 C C . GLU B 1 211 ? 7.637 21.576 29.459 1.00 32.13 211 GLU B C 1
ATOM 4555 O O . GLU B 1 211 ? 7.570 22.719 29.882 1.00 32.31 211 GLU B O 1
ATOM 4561 N N . ILE B 1 212 ? 7.269 21.252 28.224 1.00 30.92 212 ILE B N 1
ATOM 4562 C CA . ILE B 1 212 ? 6.534 22.196 27.393 1.00 31.10 212 ILE B CA 1
ATOM 4563 C C . ILE B 1 212 ? 5.068 21.977 27.732 1.00 30.47 212 ILE B C 1
ATOM 4564 O O . ILE B 1 212 ? 4.565 20.864 27.615 1.00 30.25 212 ILE B O 1
ATOM 4569 N N . LEU B 1 213 ? 4.396 23.023 28.183 1.00 30.12 213 LEU B N 1
ATOM 4570 C CA . LEU B 1 213 ? 2.984 22.946 28.511 1.00 30.04 213 LEU B CA 1
ATOM 4571 C C . LEU B 1 213 ? 2.113 23.166 27.274 1.00 30.47 213 LEU B C 1
ATOM 4572 O O . LEU B 1 213 ? 1.036 22.572 27.114 1.00 30.77 213 LEU B O 1
ATOM 4577 N N . GLN B 1 214 ? 2.570 24.060 26.420 1.00 30.04 214 GLN B N 1
ATOM 4578 C CA . GLN B 1 214 ? 1.840 24.406 25.205 1.00 28.99 214 GLN B CA 1
ATOM 4579 C C . GLN B 1 214 ? 2.779 24.982 24.170 1.00 28.65 214 GLN B C 1
ATOM 4580 O O . GLN B 1 214 ? 3.688 25.702 24.506 1.00 26.63 214 GLN B O 1
ATOM 4586 N N . VAL B 1 215 ? 2.513 24.661 22.897 1.00 28.66 215 VAL B N 1
ATOM 4587 C CA . VAL B 1 215 ? 3.166 25.279 21.763 1.00 28.05 215 VAL B CA 1
ATOM 4588 C C . VAL B 1 215 ? 2.065 25.822 20.884 1.00 27.54 215 VAL B C 1
ATOM 4589 O O . VAL B 1 215 ? 1.143 25.094 20.551 1.00 26.19 215 VAL B O 1
ATOM 4593 N N . GLY B 1 216 ? 2.142 27.097 20.547 1.00 26.74 216 GLY B N 1
ATOM 4594 C CA . GLY B 1 216 ? 1.182 27.705 19.647 1.00 27.65 216 GLY B CA 1
ATOM 4595 C C . GLY B 1 216 ? 1.576 29.106 19.253 1.00 27.52 216 GLY B C 1
ATOM 4596 O O . GLY B 1 216 ? 2.607 29.631 19.711 1.00 27.43 216 GLY B O 1
ATOM 4597 N N . THR B 1 217 ? 0.774 29.694 18.377 1.00 27.37 217 THR B N 1
ATOM 4598 C CA . THR B 1 217 ? 0.891 31.085 18.010 1.00 27.05 217 THR B CA 1
ATOM 4599 C C . THR B 1 217 ? 0.630 31.976 19.237 1.00 27.60 217 THR B C 1
ATOM 4600 O O . THR B 1 217 ? 0.067 31.517 20.220 1.00 29.23 217 THR B O 1
ATOM 4604 N N . PRO B 1 218 ? 1.026 33.254 19.179 1.00 27.89 218 PRO B N 1
ATOM 4605 C CA . PRO B 1 218 ? 0.676 34.204 20.229 1.00 27.08 218 PRO B CA 1
ATOM 4606 C C . PRO B 1 218 ? -0.824 34.209 20.580 1.00 27.42 218 PRO B C 1
ATOM 4607 O O . PRO B 1 218 ? -1.185 34.172 21.774 1.00 26.92 218 PRO B O 1
ATOM 4611 N N . ASP B 1 219 ? -1.691 34.219 19.565 1.00 26.32 219 ASP B N 1
ATOM 4612 C CA . ASP B 1 219 ? -3.150 34.117 19.775 1.00 26.79 219 ASP B CA 1
ATOM 4613 C C . ASP B 1 219 ? -3.558 32.812 20.448 1.00 26.32 219 ASP B C 1
ATOM 4614 O O . ASP B 1 219 ? -4.426 32.811 21.323 1.00 27.20 219 ASP B O 1
ATOM 4619 N N . GLU B 1 220 ? -2.990 31.697 20.027 1.00 27.21 220 GLU B N 1
ATOM 4620 C CA . GLU B 1 220 ? -3.322 30.410 20.639 1.00 27.39 220 GLU B CA 1
ATOM 4621 C C . GLU B 1 220 ? -2.956 30.344 22.127 1.00 27.21 220 GLU B C 1
ATOM 4622 O O . GLU B 1 220 ? -3.791 29.944 22.948 1.00 26.89 220 GLU B O 1
ATOM 4628 N N . VAL B 1 221 ? -1.707 30.645 22.471 1.00 27.41 221 VAL B N 1
ATOM 4629 C CA . VAL B 1 221 ? -1.297 30.566 23.901 1.00 26.84 221 VAL B CA 1
ATOM 4630 C C . VAL B 1 221 ? -1.951 31.602 24.775 1.00 26.62 221 VAL B C 1
ATOM 4631 O O . VAL B 1 221 ? -2.145 31.369 25.977 1.00 27.11 221 VAL B O 1
ATOM 4635 N N . TYR B 1 222 ? -2.259 32.764 24.215 1.00 26.19 222 TYR B N 1
ATOM 4636 C CA . TYR B 1 222 ? -2.898 33.838 24.986 1.00 26.38 222 TYR B CA 1
ATOM 4637 C C . TYR B 1 222 ? -4.396 33.656 25.178 1.00 26.76 222 TYR B C 1
ATOM 4638 O O . TYR B 1 222 ? -4.917 33.792 26.281 1.00 26.65 222 TYR B O 1
ATOM 4647 N N . TYR B 1 223 ? -5.099 33.423 24.075 1.00 26.60 223 TYR B N 1
ATOM 4648 C CA . TYR B 1 223 ? -6.543 33.344 24.100 1.00 26.52 223 TYR B CA 1
ATOM 4649 C C . TYR B 1 223 ? -7.051 31.946 24.448 1.00 25.73 223 TYR B C 1
ATOM 4650 O O . TYR B 1 223 ? -8.142 31.803 24.964 1.00 27.42 223 TYR B O 1
ATOM 4659 N N . LYS B 1 224 ? -6.264 30.910 24.171 1.00 27.34 224 LYS B N 1
ATOM 4660 C CA . LYS B 1 224 ? -6.668 29.525 24.398 1.00 26.53 224 LYS B CA 1
ATOM 4661 C C . LYS B 1 224 ? -5.598 28.748 25.214 1.00 26.84 224 LYS B C 1
ATOM 4662 O O . LYS B 1 224 ? -5.097 27.717 24.794 1.00 25.18 224 LYS B O 1
ATOM 4668 N N . PRO B 1 225 ? -5.262 29.248 26.417 1.00 26.30 225 PRO B N 1
ATOM 4669 C CA . PRO B 1 225 ? -4.272 28.592 27.251 1.00 27.12 225 PRO B CA 1
ATOM 4670 C C . PRO B 1 225 ? -4.733 27.208 27.683 1.00 27.42 225 PRO B C 1
ATOM 4671 O O . PRO B 1 225 ? -5.909 27.034 28.096 1.00 26.74 225 PRO B O 1
ATOM 4675 N N . LYS B 1 226 ? -3.817 26.245 27.598 1.00 28.18 226 LYS B N 1
ATOM 4676 C CA . LYS B 1 226 ? -4.108 24.848 27.888 1.00 29.51 226 LYS B CA 1
ATOM 4677 C C . LYS B 1 226 ? -3.860 24.491 29.351 1.00 29.71 226 LYS B C 1
ATOM 4678 O O . LYS B 1 226 ? -4.342 23.475 29.816 1.00 29.76 226 LYS B O 1
ATOM 4684 N N . TYR B 1 227 ? -3.058 25.291 30.045 1.00 30.18 227 TYR B N 1
ATOM 4685 C CA . TYR B 1 227 ? -2.765 25.060 31.472 1.00 29.83 227 TYR B CA 1
ATOM 4686 C C . TYR B 1 227 ? -2.863 26.386 32.242 1.00 29.37 227 TYR B C 1
ATOM 4687 O O . TYR B 1 227 ? -2.649 27.482 31.693 1.00 28.83 227 TYR B O 1
ATOM 4696 N N . LYS B 1 228 ? -3.167 26.282 33.531 1.00 29.15 228 LYS B N 1
ATOM 4697 C CA . LYS B 1 228 ? -3.164 27.445 34.386 1.00 28.93 228 LYS B CA 1
ATOM 4698 C C . LYS B 1 228 ? -1.889 28.252 34.196 1.00 28.13 228 LYS B C 1
ATOM 4699 O O . LYS B 1 228 ? -1.952 29.465 34.010 1.00 27.67 228 LYS B O 1
ATOM 4705 N N . PHE B 1 229 ? -0.737 27.594 34.258 1.00 28.40 229 PHE B N 1
ATOM 4706 C CA . PHE B 1 229 ? 0.545 28.304 34.218 1.00 28.15 229 PHE B CA 1
ATOM 4707 C C . PHE B 1 229 ? 0.704 29.128 32.949 1.00 27.48 229 PHE B C 1
ATOM 4708 O O . PHE B 1 229 ? 1.259 30.220 32.972 1.00 27.04 229 PHE B O 1
ATOM 4716 N N . VAL B 1 230 ? 0.242 28.580 31.836 1.00 26.54 230 VAL B N 1
ATOM 4717 C CA . VAL B 1 230 ? 0.258 29.335 30.555 1.00 26.16 230 VAL B CA 1
ATOM 4718 C C . VAL B 1 230 ? -0.480 30.650 30.699 1.00 25.68 230 VAL B C 1
ATOM 4719 O O . VAL B 1 230 ? 0.054 31.720 30.370 1.00 26.76 230 VAL B O 1
ATOM 4723 N N . GLY B 1 231 ? -1.700 30.612 31.215 1.00 25.74 231 GLY B N 1
ATOM 4724 C CA . GLY B 1 231 ? -2.467 31.829 31.393 1.00 26.28 231 GLY B CA 1
ATOM 4725 C C . GLY B 1 231 ? -1.829 32.753 32.396 1.00 26.85 231 GLY B C 1
ATOM 4726 O O . GLY B 1 231 ? -1.861 33.974 32.241 1.00 26.83 231 GLY B O 1
ATOM 4727 N N . GLY B 1 232 ? -1.253 32.143 33.427 1.00 26.57 232 GLY B N 1
ATOM 4728 C CA . GLY B 1 232 ? -0.545 32.877 34.480 1.00 26.97 232 GLY B CA 1
ATOM 4729 C C . GLY B 1 232 ? 0.778 33.478 34.042 1.00 26.76 232 GLY B C 1
ATOM 4730 O O . GLY B 1 232 ? 1.313 34.312 34.744 1.00 27.52 232 GLY B O 1
ATOM 4731 N N . PHE B 1 233 ? 1.315 33.082 32.882 1.00 26.73 233 PHE B N 1
ATOM 4732 C CA . PHE B 1 233 ? 2.618 33.588 32.498 1.00 26.60 233 PHE B CA 1
ATOM 4733 C C . PHE B 1 233 ? 2.581 34.629 31.373 1.00 27.26 233 PHE B C 1
ATOM 4734 O O . PHE B 1 233 ? 3.543 35.390 31.234 1.00 27.58 233 PHE B O 1
ATOM 4742 N N . LEU B 1 234 ? 1.486 34.681 30.598 1.00 27.93 234 LEU B N 1
ATOM 4743 C CA . LEU B 1 234 ? 1.305 35.731 29.589 1.00 27.74 234 LEU B CA 1
ATOM 4744 C C . LEU B 1 234 ? 0.328 36.809 30.044 1.00 27.35 234 LEU B C 1
ATOM 4745 O O . LEU B 1 234 ? -0.612 36.559 30.813 1.00 25.72 234 LEU B O 1
ATOM 4750 N N . GLY B 1 235 ? 0.539 38.014 29.523 1.00 27.12 235 GLY B N 1
ATOM 4751 C CA . GLY B 1 235 ? -0.206 39.176 29.911 1.00 28.35 235 GLY B CA 1
ATOM 4752 C C . GLY B 1 235 ? 0.493 39.874 31.058 1.00 29.25 235 GLY B C 1
ATOM 4753 O O . GLY B 1 235 ? 1.241 39.244 31.815 1.00 29.80 235 GLY B O 1
ATOM 4754 N N . ASN B 1 236 ? 0.270 41.179 31.169 1.00 30.31 236 ASN B N 1
ATOM 4755 C CA . ASN B 1 236 ? 0.761 41.962 32.298 1.00 30.85 236 ASN B CA 1
ATOM 4756 C C . ASN B 1 236 ? -0.310 42.956 32.779 1.00 30.63 236 ASN B C 1
ATOM 4757 O O . ASN B 1 236 ? -0.530 43.967 32.148 1.00 31.82 236 ASN B O 1
ATOM 4762 N N . PRO B 1 237 ? -0.996 42.633 33.886 1.00 29.82 237 PRO B N 1
ATOM 4763 C CA . PRO B 1 237 ? -0.813 41.393 34.612 1.00 28.90 237 PRO B CA 1
ATOM 4764 C C . PRO B 1 237 ? -1.397 40.182 33.873 1.00 28.58 237 PRO B C 1
ATOM 4765 O O . PRO B 1 237 ? -2.178 40.330 32.916 1.00 28.79 237 PRO B O 1
ATOM 4769 N N . PRO B 1 238 ? -0.979 38.991 34.273 1.00 27.57 238 PRO B N 1
ATOM 4770 C CA . PRO B 1 238 ? -1.498 37.797 33.649 1.00 27.51 238 PRO B CA 1
ATOM 4771 C C . PRO B 1 238 ? -2.911 37.411 34.097 1.00 26.14 238 PRO B C 1
ATOM 4772 O O . PRO B 1 238 ? -3.583 38.164 34.787 1.00 25.34 238 PRO B O 1
ATOM 4776 N N . MET B 1 239 ? -3.334 36.210 33.721 1.00 25.70 239 MET B N 1
ATOM 4777 C CA . MET B 1 239 ? -4.659 35.735 34.050 1.00 26.10 239 MET B CA 1
ATOM 4778 C C . MET B 1 239 ? -4.820 35.592 35.549 1.00 26.12 239 MET B C 1
ATOM 4779 O O . MET B 1 239 ? -3.907 35.112 36.228 1.00 25.84 239 MET B O 1
ATOM 4784 N N . ASN B 1 240 ? -6.006 35.959 36.017 1.00 26.81 240 ASN B N 1
ATOM 4785 C CA . ASN B 1 240 ? -6.429 35.777 37.380 1.00 27.19 240 ASN B CA 1
ATOM 4786 C C . ASN B 1 240 ? -6.937 34.369 37.572 1.00 27.78 240 ASN B C 1
ATOM 4787 O O . ASN B 1 240 ? -7.552 33.788 36.658 1.00 25.91 240 ASN B O 1
ATOM 4792 N N . PHE B 1 241 ? -6.705 33.820 38.766 1.00 27.31 241 PHE B N 1
ATOM 4793 C CA . PHE B 1 241 ? -7.233 32.514 39.130 1.00 27.89 241 PHE B CA 1
ATOM 4794 C C . PHE B 1 241 ? -7.907 32.560 40.494 1.00 28.93 241 PHE B C 1
ATOM 4795 O O . PHE B 1 241 ? -7.379 33.163 41.430 1.00 28.08 241 PHE B O 1
ATOM 4803 N N . VAL B 1 242 ? -9.112 31.998 40.548 1.00 29.90 242 VAL B N 1
ATOM 4804 C CA . VAL B 1 242 ? -9.915 31.879 41.771 1.00 31.19 242 VAL B CA 1
ATOM 4805 C C . VAL B 1 242 ? -10.343 30.399 41.837 1.00 32.34 242 VAL B C 1
ATOM 4806 O O . VAL B 1 242 ? -10.964 29.871 40.909 1.00 32.66 242 VAL B O 1
ATOM 4810 N N . GLU B 1 243 ? -9.997 29.731 42.929 1.00 33.40 243 GLU B N 1
ATOM 4811 C CA . GLU B 1 243 ? -10.400 28.347 43.152 1.00 34.10 243 GLU B CA 1
ATOM 4812 C C . GLU B 1 243 ? -11.840 28.256 43.646 1.00 34.01 243 GLU B C 1
ATOM 4813 O O . GLU B 1 243 ? -12.308 29.101 44.395 1.00 33.82 243 GLU B O 1
ATOM 4819 N N . ALA B 1 244 ? -12.553 27.226 43.204 1.00 34.37 244 ALA B N 1
ATOM 4820 C CA . ALA B 1 244 ? -13.978 27.087 43.515 1.00 35.16 244 ALA B CA 1
ATOM 4821 C C . ALA B 1 244 ? -14.361 25.617 43.694 1.00 35.46 244 ALA B C 1
ATOM 4822 O O . ALA B 1 244 ? -13.759 24.722 43.089 1.00 35.10 244 ALA B O 1
ATOM 4824 N N . LYS B 1 245 ? -15.364 25.392 44.534 1.00 36.28 245 LYS B N 1
ATOM 4825 C CA . LYS B 1 245 ? -15.934 24.074 44.749 1.00 37.32 245 LYS B CA 1
ATOM 4826 C C . LYS B 1 245 ? -17.217 23.954 43.953 1.00 37.29 245 LYS B C 1
ATOM 4827 O O . LYS B 1 245 ? -18.033 24.846 44.018 1.00 36.96 245 LYS B O 1
ATOM 4833 N N . VAL B 1 246 ? -17.390 22.847 43.235 1.00 37.96 246 VAL B N 1
ATOM 4834 C CA . VAL B 1 246 ? -18.608 22.597 42.473 1.00 38.56 246 VAL B CA 1
ATOM 4835 C C . VAL B 1 246 ? -19.656 21.959 43.384 1.00 39.58 246 VAL B C 1
ATOM 4836 O O . VAL B 1 246 ? -19.449 20.844 43.878 1.00 39.31 246 VAL B O 1
ATOM 4840 N N . GLU B 1 247 ? -20.761 22.673 43.609 1.00 40.32 247 GLU B N 1
ATOM 4841 C CA . GLU B 1 247 ? -21.883 22.186 44.409 1.00 41.57 247 GLU B CA 1
ATOM 4842 C C . GLU B 1 247 ? -23.213 22.520 43.756 1.00 42.26 247 GLU B C 1
ATOM 4843 O O . GLU B 1 247 ? -23.565 23.701 43.647 1.00 42.61 247 GLU B O 1
ATOM 4849 N N . ASP B 1 248 ? -23.932 21.485 43.318 1.00 43.02 248 ASP B N 1
ATOM 4850 C CA . ASP B 1 248 ? -25.267 21.607 42.681 1.00 43.03 248 ASP B CA 1
ATOM 4851 C C . ASP B 1 248 ? -25.386 22.629 41.541 1.00 42.76 248 ASP B C 1
ATOM 4852 O O . ASP B 1 248 ? -26.273 23.503 41.560 1.00 43.72 248 ASP B O 1
ATOM 4857 N N . GLY B 1 249 ? -24.518 22.522 40.555 1.00 41.43 249 GLY B N 1
ATOM 4858 C CA . GLY B 1 249 ? -24.514 23.513 39.458 1.00 40.91 249 GLY B CA 1
ATOM 4859 C C . GLY B 1 249 ? -23.980 24.908 39.813 1.00 39.95 249 GLY B C 1
ATOM 4860 O O . GLY B 1 249 ? -24.001 25.813 38.970 1.00 39.22 249 GLY B O 1
ATOM 4861 N N . LYS B 1 250 ? -23.510 25.094 41.048 1.00 38.70 250 LYS B N 1
ATOM 4862 C CA . LYS B 1 250 ? -22.878 26.347 41.466 1.00 38.75 250 LYS B CA 1
ATOM 4863 C C . LYS B 1 250 ? -21.372 26.124 41.608 1.00 37.80 250 LYS B C 1
ATOM 4864 O O . LYS B 1 250 ? -20.936 25.024 41.942 1.00 37.22 250 LYS B O 1
ATOM 4870 N N . LEU B 1 251 ? -20.583 27.167 41.353 1.00 36.70 251 LEU B N 1
ATOM 4871 C CA . LEU B 1 251 ? -19.182 27.188 41.726 1.00 36.97 251 LEU B CA 1
ATOM 4872 C C . LEU B 1 251 ? -19.065 28.036 42.992 1.00 36.93 251 LEU B C 1
ATOM 4873 O O . LEU B 1 251 ? -19.402 29.221 42.986 1.00 37.03 251 LEU B O 1
ATOM 4878 N N . VAL B 1 252 ? -18.606 27.431 44.082 1.00 37.58 252 VAL B N 1
ATOM 4879 C CA . VAL B 1 252 ? -18.546 28.122 45.378 1.00 37.83 252 VAL B CA 1
ATOM 4880 C C . VAL B 1 252 ? -17.133 28.584 45.721 1.00 38.25 252 VAL B C 1
ATOM 4881 O O . VAL B 1 252 ? -16.225 27.765 45.921 1.00 36.29 252 VAL B O 1
ATOM 4885 N N . ILE B 1 253 ? -16.959 29.902 45.801 1.00 39.40 253 ILE B N 1
ATOM 4886 C CA . ILE B 1 253 ? -15.674 30.510 46.120 1.00 41.06 253 ILE B CA 1
ATOM 4887 C C . ILE B 1 253 ? -15.632 30.733 47.641 1.00 42.54 253 ILE B C 1
ATOM 4888 O O . ILE B 1 253 ? -14.717 30.270 48.336 1.00 42.53 253 ILE B O 1
ATOM 4893 N N . THR B 1 254 ? -16.643 31.434 48.141 1.00 43.91 254 THR B N 1
ATOM 4894 C CA . THR B 1 254 ? -16.860 31.595 49.572 1.00 45.25 254 THR B CA 1
ATOM 4895 C C . THR B 1 254 ? -18.353 31.492 49.832 1.00 46.62 254 THR B C 1
ATOM 4896 O O . THR B 1 254 ? -19.139 31.376 48.888 1.00 46.82 254 THR B O 1
ATOM 4900 N N . GLU B 1 255 ? -18.740 31.515 51.110 1.00 47.97 255 GLU B N 1
ATOM 4901 C CA . GLU B 1 255 ? -20.144 31.587 51.501 1.00 48.65 255 GLU B CA 1
ATOM 4902 C C . GLU B 1 255 ? -20.821 32.800 50.839 1.00 49.22 255 GLU B C 1
ATOM 4903 O O . GLU B 1 255 ? -21.988 32.724 50.440 1.00 49.95 255 GLU B O 1
ATOM 4909 N N . LYS B 1 256 ? -20.068 33.892 50.679 1.00 49.31 256 LYS B N 1
ATOM 4910 C CA . LYS B 1 256 ? -20.564 35.130 50.050 1.00 48.83 256 LYS B CA 1
ATOM 4911 C C . LYS B 1 256 ? -20.562 35.024 48.530 1.00 48.60 256 LYS B C 1
ATOM 4912 O O . LYS B 1 256 ? -21.554 35.357 47.881 1.00 49.29 256 LYS B O 1
ATOM 4918 N N . SER B 1 257 ? -19.446 34.550 47.965 1.00 47.75 257 SER B N 1
ATOM 4919 C CA . SER B 1 257 ? -19.268 34.454 46.506 1.00 46.51 257 SER B CA 1
ATOM 4920 C C . SER B 1 257 ? -19.603 33.070 45.926 1.00 45.52 257 SER B C 1
ATOM 4921 O O . SER B 1 257 ? -18.949 32.059 46.211 1.00 44.57 257 SER B O 1
ATOM 4924 N N . LYS B 1 258 ? -20.603 33.071 45.060 1.00 44.39 258 LYS B N 1
ATOM 4925 C CA . LYS B 1 258 ? -21.051 31.886 44.381 1.00 43.43 258 LYS B CA 1
ATOM 4926 C C . LYS B 1 258 ? -21.443 32.351 42.994 1.00 42.22 258 LYS B C 1
ATOM 4927 O O . LYS B 1 258 ? -21.865 33.486 42.809 1.00 41.41 258 LYS B O 1
ATOM 4933 N N . LEU B 1 259 ? -21.273 31.486 42.011 1.00 40.75 259 LEU B N 1
ATOM 4934 C CA . LEU B 1 259 ? -21.729 31.814 40.675 1.00 40.05 259 LEU B CA 1
ATOM 4935 C C . LEU B 1 259 ? -22.153 30.546 39.986 1.00 38.08 259 LEU B C 1
ATOM 4936 O O . LEU B 1 259 ? -21.686 29.455 40.343 1.00 37.95 259 LEU B O 1
ATOM 4941 N N . PRO B 1 260 ? -23.060 30.669 39.005 1.00 35.70 260 PRO B N 1
ATOM 4942 C CA . PRO B 1 260 ? -23.375 29.453 38.304 1.00 34.42 260 PRO B CA 1
ATOM 4943 C C . PRO B 1 260 ? -22.153 28.939 37.581 1.00 32.65 260 PRO B C 1
ATOM 4944 O O . PRO B 1 260 ? -21.270 29.723 37.203 1.00 32.89 260 PRO B O 1
ATOM 4948 N N . ILE B 1 261 ? -22.104 27.628 37.376 1.00 30.92 261 ILE B N 1
ATOM 4949 C CA . ILE B 1 261 ? -21.116 27.049 36.516 1.00 30.11 261 ILE B CA 1
ATOM 4950 C C . ILE B 1 261 ? -21.354 27.710 35.175 1.00 30.33 261 ILE B C 1
ATOM 4951 O O . ILE B 1 261 ? -22.491 27.663 34.681 1.00 28.65 261 ILE B O 1
ATOM 4956 N N . PRO B 1 262 ? -20.323 28.368 34.605 1.00 30.29 262 PRO B N 1
ATOM 4957 C CA . PRO B 1 262 ? -20.542 28.989 33.314 1.00 30.72 262 PRO B CA 1
ATOM 4958 C C . PRO B 1 262 ? -21.164 28.036 32.334 1.00 31.17 262 PRO B C 1
ATOM 4959 O O . PRO B 1 262 ? -20.693 26.901 32.179 1.00 31.89 262 PRO B O 1
ATOM 4963 N N . LYS B 1 263 ? -22.197 28.507 31.659 1.00 31.38 263 LYS B N 1
ATOM 4964 C CA . LYS B 1 263 ? -23.098 27.612 30.918 1.00 32.18 263 LYS B CA 1
ATOM 4965 C C . LYS B 1 263 ? -22.354 26.699 29.957 1.00 31.54 263 LYS B C 1
ATOM 4966 O O . LYS B 1 263 ? -22.698 25.521 29.858 1.00 32.96 263 LYS B O 1
ATOM 4972 N N . GLN B 1 264 ? -21.294 27.196 29.319 1.00 31.14 264 GLN B N 1
ATOM 4973 C CA . GLN B 1 264 ? -20.503 26.401 28.351 1.00 30.81 264 GLN B CA 1
ATOM 4974 C C . GLN B 1 264 ? -19.844 25.167 28.974 1.00 29.98 264 GLN B C 1
ATOM 4975 O O . GLN B 1 264 ? -19.515 24.203 28.260 1.00 29.50 264 GLN B O 1
ATOM 4981 N N . TYR B 1 265 ? -19.597 25.238 30.284 1.00 28.94 265 TYR B N 1
ATOM 4982 C CA . TYR B 1 265 ? -18.817 24.234 30.982 1.00 29.37 265 TYR B CA 1
ATOM 4983 C C . TYR B 1 265 ? -19.653 23.227 31.793 1.00 29.81 265 TYR B C 1
ATOM 4984 O O . TYR B 1 265 ? -19.080 22.332 32.425 1.00 29.56 265 TYR B O 1
ATOM 4993 N N . VAL B 1 266 ? -20.984 23.369 31.797 1.00 30.17 266 VAL B N 1
ATOM 4994 C CA . VAL B 1 266 ? -21.837 22.569 32.690 1.00 30.88 266 VAL B CA 1
ATOM 4995 C C . VAL B 1 266 ? -21.677 21.085 32.403 1.00 31.38 266 VAL B C 1
ATOM 4996 O O . VAL B 1 266 ? -21.544 20.261 33.304 1.00 31.39 266 VAL B O 1
ATOM 5000 N N . GLU B 1 267 ? -21.631 20.784 31.121 1.00 31.82 267 GLU B N 1
ATOM 5001 C CA . GLU B 1 267 ? -21.567 19.431 30.591 1.00 32.75 267 GLU B CA 1
ATOM 5002 C C . GLU B 1 267 ? -20.306 18.680 30.999 1.00 32.99 267 GLU B C 1
ATOM 5003 O O . GLU B 1 267 ? -20.375 17.567 31.511 1.00 33.03 267 GLU B O 1
ATOM 5009 N N . ILE B 1 268 ? -19.148 19.273 30.728 1.00 33.25 268 ILE B N 1
ATOM 5010 C CA . ILE B 1 268 ? -17.870 18.658 31.051 1.00 33.59 268 ILE B CA 1
ATOM 5011 C C . ILE B 1 268 ? -17.594 18.631 32.561 1.00 33.95 268 ILE B C 1
ATOM 5012 O O . ILE B 1 268 ? -16.960 17.706 33.059 1.00 33.14 268 ILE B O 1
ATOM 5017 N N . VAL B 1 269 ? -18.078 19.630 33.287 1.00 34.62 269 VAL B N 1
ATOM 5018 C CA . VAL B 1 269 ? -17.870 19.668 34.747 1.00 36.01 269 VAL B CA 1
ATOM 5019 C C . VAL B 1 269 ? -18.678 18.566 35.452 1.00 37.63 269 VAL B C 1
ATOM 5020 O O . VAL B 1 269 ? -18.167 17.887 36.341 1.00 38.46 269 VAL B O 1
ATOM 5024 N N . LYS B 1 270 ? -19.936 18.399 35.057 1.00 38.67 270 LYS B N 1
ATOM 5025 C CA . LYS B 1 270 ? -20.802 17.398 35.668 1.00 39.82 270 LYS B CA 1
ATOM 5026 C C . LYS B 1 270 ? -20.470 15.991 35.147 1.00 40.95 270 LYS B C 1
ATOM 5027 O O . LYS B 1 270 ? -20.482 15.038 35.920 1.00 41.10 270 LYS B O 1
ATOM 5033 N N . GLU B 1 271 ? -20.170 15.874 33.850 1.00 42.16 271 GLU B N 1
ATOM 5034 C CA . GLU B 1 271 ? -19.733 14.606 33.208 1.00 43.11 271 GLU B CA 1
ATOM 5035 C C . GLU B 1 271 ? -18.575 13.948 33.957 1.00 43.77 271 GLU B C 1
ATOM 5036 O O . GLU B 1 271 ? -18.562 12.728 34.173 1.00 44.58 271 GLU B O 1
ATOM 5042 N N . THR B 1 272 ? -17.614 14.769 34.360 1.00 43.67 272 THR B N 1
ATOM 5043 C CA . THR B 1 272 ? -16.402 14.300 35.012 1.00 43.88 272 THR B CA 1
ATOM 5044 C C . THR B 1 272 ? -16.556 14.111 36.532 1.00 43.88 272 THR B C 1
ATOM 5045 O O . THR B 1 272 ? -15.767 13.402 37.140 1.00 44.38 272 THR B O 1
ATOM 5049 N N . GLY B 1 273 ? -17.543 14.765 37.136 1.00 43.98 273 GLY B N 1
ATOM 5050 C CA . GLY B 1 273 ? -17.746 14.728 38.586 1.00 44.13 273 GLY B CA 1
ATOM 5051 C C . GLY B 1 273 ? -16.710 15.522 39.373 1.00 44.21 273 GLY B C 1
ATOM 5052 O O . GLY B 1 273 ? -16.541 15.304 40.573 1.00 44.37 273 GLY B O 1
ATOM 5053 N N . ILE B 1 274 ? -16.027 16.456 38.704 1.00 44.26 274 ILE B N 1
ATOM 5054 C CA . ILE B 1 274 ? -15.015 17.294 39.354 1.00 43.97 274 ILE B CA 1
ATOM 5055 C C . ILE B 1 274 ? -15.691 18.021 40.501 1.00 43.59 274 ILE B C 1
ATOM 5056 O O . ILE B 1 274 ? -16.817 18.493 40.358 1.00 43.55 274 ILE B O 1
ATOM 5061 N N . THR B 1 275 ? -15.004 18.110 41.632 1.00 43.10 275 THR B N 1
ATOM 5062 C CA . THR B 1 275 ? -15.554 18.748 42.820 1.00 43.03 275 THR B CA 1
ATOM 5063 C C . THR B 1 275 ? -14.884 20.086 43.086 1.00 42.50 275 THR B C 1
ATOM 5064 O O . THR B 1 275 ? -15.389 20.886 43.869 1.00 43.38 275 THR B O 1
ATOM 5068 N N . GLU B 1 276 ? -13.733 20.319 42.464 1.00 41.87 276 GLU B N 1
ATOM 5069 C CA . GLU B 1 276 ? -13.132 21.633 42.491 1.00 41.17 276 GLU B CA 1
ATOM 5070 C C . GLU B 1 276 ? -12.409 21.998 41.197 1.00 39.79 276 GLU B C 1
ATOM 5071 O O . GLU B 1 276 ? -11.844 21.151 40.500 1.00 39.69 276 GLU B O 1
ATOM 5077 N N . VAL B 1 277 ? -12.438 23.292 40.909 1.00 37.89 277 VAL B N 1
ATOM 5078 C CA . VAL B 1 277 ? -11.871 23.826 39.705 1.00 36.39 277 VAL B CA 1
ATOM 5079 C C . VAL B 1 277 ? -11.195 25.161 39.979 1.00 35.25 277 VAL B C 1
ATOM 5080 O O . VAL B 1 277 ? -11.360 25.762 41.038 1.00 35.29 277 VAL B O 1
ATOM 5084 N N . ILE B 1 278 ? -10.420 25.596 38.999 1.00 33.14 278 ILE B N 1
ATOM 5085 C CA . ILE B 1 278 ? -9.820 26.904 38.996 1.00 32.54 278 ILE B CA 1
ATOM 5086 C C . ILE B 1 278 ? -10.549 27.730 37.938 1.00 31.47 278 ILE B C 1
ATOM 5087 O O . ILE B 1 278 ? -10.713 27.309 36.785 1.00 30.52 278 ILE B O 1
ATOM 5092 N N . ILE B 1 279 ? -11.038 28.881 38.366 1.00 30.98 279 ILE B N 1
ATOM 5093 C CA . ILE B 1 279 ? -11.671 29.830 37.481 1.00 30.38 279 ILE B CA 1
ATOM 5094 C C . ILE B 1 279 ? -10.620 30.848 37.084 1.00 30.12 279 ILE B C 1
ATOM 5095 O O . ILE B 1 279 ? -9.982 31.468 37.944 1.00 29.61 279 ILE B O 1
ATOM 5100 N N . GLY B 1 280 ? -10.459 31.030 35.786 1.00 29.10 280 GLY B N 1
ATOM 5101 C CA . GLY B 1 280 ? -9.483 31.949 35.256 1.00 28.48 280 GLY B CA 1
ATOM 5102 C C . GLY B 1 280 ? -10.165 32.989 34.394 1.00 27.65 280 GLY B C 1
ATOM 5103 O O . GLY B 1 280 ? -11.104 32.663 33.639 1.00 28.19 280 GLY B O 1
ATOM 5104 N N . PHE B 1 281 ? -9.703 34.231 34.522 1.00 26.76 281 PHE B N 1
ATOM 5105 C CA . PHE B 1 281 ? -10.148 35.351 33.687 1.00 26.70 281 PHE B CA 1
ATOM 5106 C C . PHE B 1 281 ? -9.092 36.450 33.662 1.00 26.78 281 PHE B C 1
ATOM 5107 O O . PHE B 1 281 ? -8.332 36.676 34.632 1.00 25.47 281 PHE B O 1
ATOM 5115 N N . ARG B 1 282 ? -9.044 37.161 32.556 1.00 25.93 282 ARG B N 1
ATOM 5116 C CA . ARG B 1 282 ? -8.016 38.175 32.398 1.00 26.61 282 ARG B CA 1
ATOM 5117 C C . ARG B 1 282 ? -8.435 39.542 32.955 1.00 26.70 282 ARG B C 1
ATOM 5118 O O . ARG B 1 282 ? -9.616 39.887 32.929 1.00 26.28 282 ARG B O 1
ATOM 5126 N N . PRO B 1 283 ? -7.474 40.300 33.520 1.00 27.41 283 PRO B N 1
ATOM 5127 C CA . PRO B 1 283 ? -7.704 41.650 34.071 1.00 27.28 283 PRO B CA 1
ATOM 5128 C C . PRO B 1 283 ? -8.535 42.567 33.168 1.00 27.43 283 PRO B C 1
ATOM 5129 O O . PRO B 1 283 ? -9.356 43.333 33.667 1.00 26.69 283 PRO B O 1
ATOM 5133 N N . HIS B 1 284 ? -8.311 42.503 31.858 1.00 27.85 284 HIS B N 1
ATOM 5134 C CA . HIS B 1 284 ? -9.101 43.336 30.918 1.00 28.04 284 HIS B CA 1
ATOM 5135 C C . HIS B 1 284 ? -10.431 42.722 30.527 1.00 28.36 284 HIS B C 1
ATOM 5136 O O . HIS B 1 284 ? -11.227 43.351 29.804 1.00 28.11 284 HIS B O 1
ATOM 5143 N N . ASP B 1 285 ? -10.693 41.502 30.976 1.00 28.18 285 ASP B N 1
ATOM 5144 C CA . ASP B 1 285 ? -11.915 40.783 30.572 1.00 28.38 285 ASP B CA 1
ATOM 5145 C C . ASP B 1 285 ? -13.009 40.847 31.626 1.00 29.26 285 ASP B C 1
ATOM 5146 O O . ASP B 1 285 ? -13.951 40.070 31.601 1.00 30.25 285 ASP B O 1
ATOM 5151 N N . ALA B 1 286 ? -12.862 41.778 32.566 1.00 30.90 286 ALA B N 1
ATOM 5152 C CA . ALA B 1 286 ? -13.728 41.887 33.732 1.00 31.42 286 ALA B CA 1
ATOM 5153 C C . ALA B 1 286 ? -13.903 43.329 34.064 1.00 31.90 286 ALA B C 1
ATOM 5154 O O . ALA B 1 286 ? -13.033 44.138 33.761 1.00 31.17 286 ALA B O 1
ATOM 5156 N N . GLU B 1 287 ? -15.024 43.649 34.706 1.00 33.57 287 GLU B N 1
ATOM 5157 C CA . GLU B 1 287 ? -15.296 45.011 35.140 1.00 34.57 287 GLU B CA 1
ATOM 5158 C C . GLU B 1 287 ? -15.526 45.069 36.646 1.00 34.88 287 GLU B C 1
ATOM 5159 O O . GLU B 1 287 ? -16.212 44.218 37.213 1.00 34.48 287 GLU B O 1
ATOM 5165 N N . ILE B 1 288 ? -14.926 46.066 37.295 1.00 36.21 288 ILE B N 1
ATOM 5166 C CA . ILE B 1 288 ? -15.119 46.274 38.722 1.00 36.22 288 ILE B CA 1
ATOM 5167 C C . ILE B 1 288 ? -16.331 47.175 38.899 1.00 37.47 288 ILE B C 1
ATOM 5168 O O . ILE B 1 288 ? -16.375 48.278 38.354 1.00 37.36 288 ILE B O 1
ATOM 5173 N N . VAL B 1 289 ? -17.287 46.706 39.696 1.00 38.18 289 VAL B N 1
ATOM 5174 C CA . VAL B 1 289 ? -18.496 47.447 40.021 1.00 39.21 289 VAL B CA 1
ATOM 5175 C C . VAL B 1 289 ? -18.554 47.624 41.531 1.00 39.97 289 VAL B C 1
ATOM 5176 O O . VAL B 1 289 ? -18.340 46.670 42.284 1.00 39.42 289 VAL B O 1
ATOM 5180 N N . LYS B 1 290 ? -18.854 48.847 41.959 1.00 41.64 290 LYS B N 1
ATOM 5181 C CA . LYS B 1 290 ? -18.975 49.180 43.376 1.00 42.80 290 LYS B CA 1
ATOM 5182 C C . LYS B 1 290 ? -20.155 48.429 43.982 1.00 43.63 290 LYS B C 1
ATOM 5183 O O . LYS B 1 290 ? -21.209 48.344 43.361 1.00 44.16 290 LYS B O 1
ATOM 5189 N N . GLY B 1 291 ? -19.967 47.888 45.184 1.00 44.72 291 GLY B N 1
ATOM 5190 C CA . GLY B 1 291 ? -21.032 47.204 45.927 1.00 45.85 291 GLY B CA 1
ATOM 5191 C C . GLY B 1 291 ? -21.073 45.717 45.646 1.00 46.94 291 GLY B C 1
ATOM 5192 O O . GLY B 1 291 ? -20.401 45.253 44.733 1.00 46.99 291 GLY B O 1
ATOM 5193 N N . GLU B 1 292 ? -21.860 44.975 46.434 1.00 48.38 292 GLU B N 1
ATOM 5194 C CA . GLU B 1 292 ? -22.083 43.529 46.216 1.00 49.16 292 GLU B CA 1
ATOM 5195 C C . GLU B 1 292 ? -23.204 43.274 45.228 1.00 49.86 292 GLU B C 1
ATOM 5196 O O . GLU B 1 292 ? -24.184 44.022 45.194 1.00 50.10 292 GLU B O 1
ATOM 5202 N N . GLY B 1 293 ? -23.092 42.190 44.466 1.00 50.26 293 GLY B N 1
ATOM 5203 C CA . GLY B 1 293 ? -24.177 41.773 43.582 1.00 50.53 293 GLY B CA 1
ATOM 5204 C C . GLY B 1 293 ? -23.855 40.612 42.656 1.00 50.97 293 GLY B C 1
ATOM 5205 O O . GLY B 1 293 ? -23.419 39.538 43.113 1.00 51.54 293 GLY B O 1
ATOM 5206 N N . GLU B 1 294 ? -24.065 40.847 41.355 1.00 51.01 294 GLU B N 1
ATOM 5207 C CA . GLU B 1 294 ? -23.915 39.820 40.314 1.00 50.56 294 GLU B CA 1
ATOM 5208 C C . GLU B 1 294 ? -22.469 39.496 39.952 1.00 49.54 294 GLU B C 1
ATOM 5209 O O . GLU B 1 294 ? -21.859 40.204 39.148 1.00 49.36 294 GLU B O 1
ATOM 5215 N N . GLY B 1 295 ? -21.951 38.400 40.500 1.00 48.69 295 GLY B N 1
ATOM 5216 C CA . GLY B 1 295 ? -20.666 37.848 40.057 1.00 47.84 295 GLY B CA 1
ATOM 5217 C C . GLY B 1 295 ? -19.771 37.329 41.164 1.00 46.75 295 GLY B C 1
ATOM 5218 O O . GLY B 1 295 ? -20.225 36.603 42.050 1.00 46.79 295 GLY B O 1
ATOM 5219 N N . ILE B 1 296 ? -18.485 37.680 41.077 1.00 45.51 296 ILE B N 1
ATOM 5220 C CA . ILE B 1 296 ? -17.507 37.379 42.114 1.00 44.57 296 ILE B CA 1
ATOM 5221 C C . ILE B 1 296 ? -17.362 38.631 42.959 1.00 43.89 296 ILE B C 1
ATOM 5222 O O . ILE B 1 296 ? -16.942 39.675 42.461 1.00 43.96 296 ILE B O 1
ATOM 5227 N N . VAL B 1 297 ? -17.701 38.536 44.236 1.00 42.86 297 VAL B N 1
ATOM 5228 C CA . VAL B 1 297 ? -17.610 39.696 45.108 1.00 41.81 297 VAL B CA 1
ATOM 5229 C C . VAL B 1 297 ? -16.307 39.661 45.903 1.00 40.82 297 VAL B C 1
ATOM 5230 O O . VAL B 1 297 ? -15.758 38.605 46.210 1.00 40.70 297 VAL B O 1
ATOM 5234 N N . GLY B 1 298 ? -15.791 40.839 46.192 1.00 39.64 298 GLY B N 1
ATOM 5235 C CA . GLY B 1 298 ? -14.526 40.963 46.865 1.00 38.76 298 GLY B CA 1
ATOM 5236 C C . GLY B 1 298 ? -14.366 42.363 47.428 1.00 37.54 298 GLY B C 1
ATOM 5237 O O . GLY B 1 298 ? -15.298 43.162 47.442 1.00 37.41 298 GLY B O 1
ATOM 5238 N N . GLU B 1 299 ? -13.165 42.640 47.897 1.00 36.45 299 GLU B N 1
ATOM 5239 C CA . GLU B 1 299 ? -12.873 43.884 48.564 1.00 36.24 299 GLU B CA 1
ATOM 5240 C C . GLU B 1 299 ? -11.583 44.429 48.012 1.00 34.68 299 GLU B C 1
ATOM 5241 O O . GLU B 1 299 ? -10.611 43.710 47.883 1.00 34.29 299 GLU B O 1
ATOM 5247 N N . VAL B 1 300 ? -11.591 45.704 47.656 1.00 34.59 300 VAL B N 1
ATOM 5248 C CA . VAL B 1 300 ? -10.396 46.355 47.156 1.00 34.67 300 VAL B CA 1
ATOM 5249 C C . VAL B 1 300 ? -9.185 46.140 48.104 1.00 35.29 300 VAL B C 1
ATOM 5250 O O . VAL B 1 300 ? -9.298 46.261 49.345 1.00 33.55 300 VAL B O 1
ATOM 5254 N N . TYR B 1 301 ? -8.041 45.800 47.512 1.00 34.97 301 TYR B N 1
ATOM 5255 C CA . TYR B 1 301 ? -6.805 45.662 48.275 1.00 35.49 301 TYR B CA 1
ATOM 5256 C C . TYR B 1 301 ? -5.872 46.844 48.005 1.00 36.11 301 TYR B C 1
ATOM 5257 O O . TYR B 1 301 ? -5.450 47.555 48.932 1.00 35.81 301 TYR B O 1
ATOM 5266 N N . SER B 1 302 ? -5.538 47.047 46.730 1.00 36.63 302 SER B N 1
ATOM 5267 C CA . SER B 1 302 ? -4.708 48.176 46.313 1.00 37.62 302 SER B CA 1
ATOM 5268 C C . SER B 1 302 ? -4.951 48.514 44.850 1.00 38.36 302 SER B C 1
ATOM 5269 O O . SER B 1 302 ? -5.571 47.739 44.136 1.00 37.63 302 SER B O 1
ATOM 5272 N N . PHE B 1 303 ? -4.472 49.682 44.436 1.00 39.25 303 PHE B N 1
ATOM 5273 C CA . PHE B 1 303 ? -4.642 50.175 43.074 1.00 40.49 303 PHE B CA 1
ATOM 5274 C C . PHE B 1 303 ? -3.453 51.031 42.666 1.00 41.36 303 PHE B C 1
ATOM 5275 O O . PHE B 1 303 ? -2.897 51.758 43.494 1.00 41.27 303 PHE B O 1
ATOM 5283 N N . GLU B 1 304 ? -3.044 50.922 41.402 1.00 41.93 304 GLU B N 1
ATOM 5284 C CA . GLU B 1 304 ? -2.011 51.801 40.858 1.00 42.77 304 GLU B CA 1
ATOM 5285 C C . GLU B 1 304 ? -2.252 52.048 39.368 1.00 43.42 304 GLU B C 1
ATOM 5286 O O . GLU B 1 304 ? -2.926 51.247 38.707 1.00 42.93 304 GLU B O 1
ATOM 5292 N N . PRO B 1 305 ? -1.755 53.181 38.852 1.00 44.28 305 PRO B N 1
ATOM 5293 C CA . PRO B 1 305 ? -1.783 53.393 37.407 1.00 44.74 305 PRO B CA 1
ATOM 5294 C C . PRO B 1 305 ? -0.972 52.346 36.624 1.00 45.24 305 PRO B C 1
ATOM 5295 O O . PRO B 1 305 ? 0.083 51.887 37.077 1.00 44.28 305 PRO B O 1
ATOM 5299 N N . LEU B 1 306 ? -1.499 51.967 35.459 1.00 45.49 306 LEU B N 1
ATOM 5300 C CA . LEU B 1 306 ? -0.774 51.147 34.500 1.00 46.12 306 LEU B CA 1
ATOM 5301 C C . LEU B 1 306 ? -1.274 51.523 33.108 1.00 46.74 306 LEU B C 1
ATOM 5302 O O . LEU B 1 306 ? -2.346 51.090 32.680 1.00 46.86 306 LEU B O 1
ATOM 5307 N N . GLY B 1 307 ? -0.504 52.363 32.420 1.00 47.51 307 GLY B N 1
ATOM 5308 C CA . GLY B 1 307 ? -0.976 53.025 31.198 1.00 47.65 307 GLY B CA 1
ATOM 5309 C C . GLY B 1 307 ? -2.001 54.115 31.491 1.00 48.18 307 GLY B C 1
ATOM 5310 O O . GLY B 1 307 ? -2.004 54.699 32.578 1.00 48.89 307 GLY B O 1
ATOM 5311 N N . ARG B 1 308 ? -2.895 54.372 30.532 1.00 48.31 308 ARG B N 1
ATOM 5312 C CA . ARG B 1 308 ? -4.012 55.320 30.726 1.00 47.71 308 ARG B CA 1
ATOM 5313 C C . ARG B 1 308 ? -5.147 54.636 31.501 1.00 47.22 308 ARG B C 1
ATOM 5314 O O . ARG B 1 308 ? -6.327 54.966 31.351 1.00 47.45 308 ARG B O 1
ATOM 5322 N N . GLU B 1 309 ? -4.790 53.669 32.339 1.00 46.10 309 GLU B N 1
ATOM 5323 C CA . GLU B 1 309 ? -5.778 52.957 33.132 1.00 44.97 309 GLU B CA 1
ATOM 5324 C C . GLU B 1 309 ? -5.254 52.722 34.536 1.00 43.89 309 GLU B C 1
ATOM 5325 O O . GLU B 1 309 ? -4.104 53.049 34.859 1.00 42.97 309 GLU B O 1
ATOM 5331 N N . GLN B 1 310 ? -6.135 52.149 35.346 1.00 42.39 310 GLN B N 1
ATOM 5332 C CA . GLN B 1 310 ? -5.879 51.830 36.722 1.00 41.36 310 GLN B CA 1
ATOM 5333 C C . GLN B 1 310 ? -5.955 50.326 36.873 1.00 39.67 310 GLN B C 1
ATOM 5334 O O . GLN B 1 310 ? -6.890 49.731 36.383 1.00 38.94 310 GLN B O 1
ATOM 5340 N N . ILE B 1 311 ? -4.978 49.712 37.531 1.00 37.72 311 ILE B N 1
ATOM 5341 C CA . ILE B 1 311 ? -5.055 48.288 37.823 1.00 37.47 311 ILE B CA 1
ATOM 5342 C C . ILE B 1 311 ? -5.321 48.101 39.324 1.00 36.45 311 ILE B C 1
ATOM 5343 O O . ILE B 1 311 ? -4.535 48.549 40.175 1.00 37.03 311 ILE B O 1
ATOM 5348 N N . VAL B 1 312 ? -6.458 47.477 39.622 1.00 34.84 312 VAL B N 1
ATOM 5349 C CA . VAL B 1 312 ? -6.976 47.356 40.981 1.00 34.25 312 VAL B CA 1
ATOM 5350 C C . VAL B 1 312 ? -6.754 45.925 41.462 1.00 33.59 312 VAL B C 1
ATOM 5351 O O . VAL B 1 312 ? -7.144 44.958 40.804 1.00 33.17 312 VAL B O 1
ATOM 5355 N N . THR B 1 313 ? -6.053 45.791 42.579 1.00 32.96 313 THR B N 1
ATOM 5356 C CA . THR B 1 313 ? -5.871 44.495 43.209 1.00 32.44 313 THR B CA 1
ATOM 5357 C C . THR B 1 313 ? -7.041 44.294 44.165 1.00 32.18 313 THR B C 1
ATOM 5358 O O . THR B 1 313 ? -7.315 45.166 44.998 1.00 32.05 313 THR B O 1
ATOM 5362 N N . VAL B 1 314 ? -7.730 43.162 44.032 1.00 31.44 314 VAL B N 1
ATOM 5363 C CA . VAL B 1 314 ? -8.951 42.901 44.773 1.00 32.50 314 VAL B CA 1
ATOM 5364 C C . VAL B 1 314 ? -8.849 41.569 45.459 1.00 33.16 314 VAL B C 1
ATOM 5365 O O . VAL B 1 314 ? -8.471 40.584 44.849 1.00 32.56 314 VAL B O 1
ATOM 5369 N N . SER B 1 315 ? -9.188 41.533 46.741 1.00 35.07 315 SER B N 1
ATOM 5370 C CA . SER B 1 315 ? -8.973 40.331 47.520 1.00 36.46 315 SER B CA 1
ATOM 5371 C C . SER B 1 315 ? -10.246 39.531 47.432 1.00 37.56 315 SER B C 1
ATOM 5372 O O . SER B 1 315 ? -11.313 40.029 47.755 1.00 38.55 315 SER B O 1
ATOM 5375 N N . VAL B 1 316 ? -10.125 38.311 46.934 1.00 39.21 316 VAL B N 1
ATOM 5376 C CA . VAL B 1 316 ? -11.243 37.396 46.814 1.00 40.07 316 VAL B CA 1
ATOM 5377 C C . VAL B 1 316 ? -10.931 36.336 47.844 1.00 42.47 316 VAL B C 1
ATOM 5378 O O . VAL B 1 316 ? -10.141 35.411 47.620 1.00 43.35 316 VAL B O 1
ATOM 5382 N N . ASN B 1 317 ? -11.543 36.542 49.003 1.00 44.51 317 ASN B N 1
ATOM 5383 C CA . ASN B 1 317 ? -11.122 35.960 50.271 1.00 45.75 317 ASN B CA 1
ATOM 5384 C C . ASN B 1 317 ? -9.652 35.574 50.389 1.00 45.65 317 ASN B C 1
ATOM 5385 O O . ASN B 1 317 ? -8.847 36.441 50.713 1.00 46.47 317 ASN B O 1
ATOM 5390 N N . ASP B 1 318 ? -9.279 34.321 50.133 1.00 45.65 318 ASP B N 1
ATOM 5391 C CA . ASP B 1 318 ? -7.890 33.910 50.412 1.00 45.53 318 ASP B CA 1
ATOM 5392 C C . ASP B 1 318 ? -6.877 34.382 49.366 1.00 45.33 318 ASP B C 1
ATOM 5393 O O . ASP B 1 318 ? -5.664 34.437 49.651 1.00 45.60 318 ASP B O 1
ATOM 5398 N N . SER B 1 319 ? -7.382 34.701 48.166 1.00 44.53 319 SER B N 1
ATOM 5399 C CA . SER B 1 319 ? -6.573 34.961 46.983 1.00 43.40 319 SER B CA 1
ATOM 5400 C C . SER B 1 319 ? -6.700 36.421 46.540 1.00 42.51 319 SER B C 1
ATOM 5401 O O . SER B 1 319 ? -7.459 37.189 47.119 1.00 42.38 319 SER B O 1
ATOM 5404 N N . ILE B 1 320 ? -5.949 36.769 45.497 1.00 41.36 320 ILE B N 1
ATOM 5405 C CA . ILE B 1 320 ? -5.874 38.121 44.948 1.00 40.14 320 ILE B CA 1
ATOM 5406 C C . ILE B 1 320 ? -6.137 38.035 43.436 1.00 38.64 320 ILE B C 1
ATOM 5407 O O . ILE B 1 320 ? -5.640 37.116 42.784 1.00 38.72 320 ILE B O 1
ATOM 5412 N N . VAL B 1 321 ? -6.908 38.984 42.903 1.00 36.07 321 VAL B N 1
ATOM 5413 C CA . VAL B 1 321 ? -7.098 39.149 41.449 1.00 34.77 321 VAL B CA 1
ATOM 5414 C C . VAL B 1 321 ? -6.845 40.620 41.100 1.00 33.66 321 VAL B C 1
ATOM 5415 O O . VAL B 1 321 ? -6.923 41.490 41.972 1.00 33.18 321 VAL B O 1
ATOM 5419 N N . LYS B 1 322 ? -6.473 40.875 39.849 1.00 32.14 322 LYS B N 1
ATOM 5420 C CA . LYS B 1 322 ? -6.215 42.223 39.368 1.00 32.34 322 LYS B CA 1
ATOM 5421 C C . LYS B 1 322 ? -7.144 42.531 38.203 1.00 31.92 322 LYS B C 1
ATOM 5422 O O . LYS B 1 322 ? -7.236 41.734 37.259 1.00 29.38 322 LYS B O 1
ATOM 5428 N N . VAL B 1 323 ? -7.844 43.659 38.292 1.00 31.42 323 VAL B N 1
ATOM 5429 C CA . VAL B 1 323 ? -8.791 44.059 37.258 1.00 31.28 323 VAL B CA 1
ATOM 5430 C C . VAL B 1 323 ? -8.588 45.533 36.891 1.00 31.32 323 VAL B C 1
ATOM 5431 O O . VAL B 1 323 ? -8.395 46.378 37.751 1.00 30.69 323 VAL B O 1
ATOM 5435 N N . PHE B 1 324 ? -8.667 45.827 35.600 1.00 31.78 324 PHE B N 1
ATOM 5436 C CA . PHE B 1 324 ? -8.519 47.178 35.098 1.00 32.20 324 PHE B CA 1
ATOM 5437 C C . PHE B 1 324 ? -9.773 48.026 35.304 1.00 33.00 324 PHE B C 1
ATOM 5438 O O . PHE B 1 324 ? -10.914 47.532 35.293 1.00 32.05 324 PHE B O 1
ATOM 5446 N N . ALA B 1 325 ? -9.552 49.328 35.463 1.00 34.45 325 ALA B N 1
ATOM 5447 C CA . ALA B 1 325 ? -10.635 50.277 35.697 1.00 35.56 325 ALA B CA 1
ATOM 5448 C C . ALA B 1 325 ? -10.250 51.630 35.118 1.00 36.38 325 ALA B C 1
ATOM 5449 O O . ALA B 1 325 ? -9.072 51.909 34.928 1.00 35.61 325 ALA B O 1
ATOM 5451 N N . PRO B 1 326 ? -11.244 52.461 34.791 1.00 38.84 326 PRO B N 1
ATOM 5452 C CA . PRO B 1 326 ? -10.933 53.808 34.326 1.00 40.53 326 PRO B CA 1
ATOM 5453 C C . PRO B 1 326 ? -10.021 54.588 35.292 1.00 42.70 326 PRO B C 1
ATOM 5454 O O . PRO B 1 326 ? -10.264 54.593 36.503 1.00 42.97 326 PRO B O 1
ATOM 5458 N N . GLU B 1 327 ? -9.004 55.245 34.7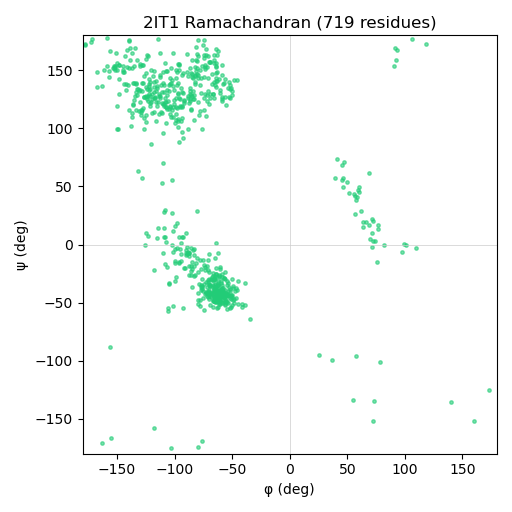30 1.00 44.66 327 GLU B N 1
ATOM 5459 C CA . GLU B 1 327 ? -7.984 55.983 35.483 1.00 45.53 327 GLU B CA 1
ATOM 5460 C C . GLU B 1 327 ? -8.569 57.065 36.402 1.00 46.43 327 GLU B C 1
ATOM 5461 O O . GLU B 1 327 ? -7.940 57.451 37.394 1.00 47.57 327 GLU B O 1
ATOM 5467 N N . GLY B 1 328 ? -9.769 57.538 36.085 1.00 46.87 328 GLY B N 1
ATOM 5468 C CA . GLY B 1 328 ? -10.447 58.545 36.900 1.00 46.77 328 GLY B CA 1
ATOM 5469 C C . GLY B 1 328 ? -11.295 58.036 38.049 1.00 47.17 328 GLY B C 1
ATOM 5470 O O . GLY B 1 328 ? -11.754 58.823 38.887 1.00 47.48 328 GLY B O 1
ATOM 5471 N N . GLU B 1 329 ? -11.523 56.727 38.105 1.00 46.87 329 GLU B N 1
ATOM 5472 C CA . GLU B 1 329 ? -12.384 56.175 39.134 1.00 46.37 329 GLU B CA 1
ATOM 5473 C C . GLU B 1 329 ? -11.637 56.141 40.456 1.00 45.57 329 GLU B C 1
ATOM 5474 O O . GLU B 1 329 ? -10.414 56.095 40.474 1.00 45.24 329 GLU B O 1
ATOM 5480 N N . HIS B 1 330 ? -12.375 56.186 41.559 1.00 45.08 330 HIS B N 1
ATOM 5481 C CA . HIS B 1 330 ? -11.761 56.244 42.884 1.00 44.73 330 HIS B CA 1
ATOM 5482 C C . HIS B 1 330 ? -12.120 55.033 43.720 1.00 43.89 330 HIS B C 1
ATOM 5483 O O . HIS B 1 330 ? -13.286 54.854 44.074 1.00 43.61 330 HIS B O 1
ATOM 5490 N N . PHE B 1 331 ? -11.108 54.213 44.024 1.00 42.75 331 PHE B N 1
ATOM 5491 C CA . PHE B 1 331 ? -11.256 53.037 44.892 1.00 42.07 331 PHE B CA 1
ATOM 5492 C C . PHE B 1 331 ? -10.474 53.255 46.189 1.00 41.55 331 PHE B C 1
ATOM 5493 O O . PHE B 1 331 ? -9.636 54.147 46.269 1.00 41.88 331 PHE B O 1
ATOM 5501 N N . SER B 1 332 ? -10.751 52.440 47.201 1.00 40.59 332 SER B N 1
ATOM 5502 C CA . SER B 1 332 ? -10.012 52.517 48.452 1.00 39.84 332 SER B CA 1
ATOM 5503 C C . SER B 1 332 ? -10.011 51.173 49.175 1.00 39.13 332 SER B C 1
ATOM 5504 O O . SER B 1 332 ? -10.935 50.392 49.010 1.00 39.13 332 SER B O 1
ATOM 5507 N N . PHE B 1 333 ? -8.972 50.913 49.969 1.00 38.08 333 PHE B N 1
ATOM 5508 C CA . PHE B 1 333 ? -8.834 49.628 50.656 1.00 37.73 333 PHE B CA 1
ATOM 5509 C C . PHE B 1 333 ? -10.134 49.217 51.301 1.00 36.62 333 PHE B C 1
ATOM 5510 O O . PHE B 1 333 ? -10.861 50.050 51.812 1.00 35.20 333 PHE B O 1
ATOM 5518 N N . GLY B 1 334 ? -10.427 47.924 51.253 1.00 36.52 334 GLY B N 1
ATOM 5519 C CA . GLY B 1 334 ? -11.625 47.396 51.869 1.00 37.07 334 GLY B CA 1
ATOM 5520 C C . GLY B 1 334 ? -12.916 47.666 51.126 1.00 37.03 334 GLY B C 1
ATOM 5521 O O . GLY B 1 334 ? -13.915 47.059 51.430 1.00 37.81 334 GLY B O 1
ATOM 5522 N N . GLU B 1 335 ? -12.916 48.585 50.172 1.00 37.16 335 GLU B N 1
ATOM 5523 C CA . GLU B 1 335 ? -14.136 48.913 49.441 1.00 37.48 335 GLU B CA 1
ATOM 5524 C C . GLU B 1 335 ? -14.727 47.626 48.898 1.00 37.57 335 GLU B C 1
ATOM 5525 O O . GLU B 1 335 ? -14.025 46.841 48.272 1.00 37.84 335 GLU B O 1
ATOM 5531 N N . LYS B 1 336 ? -16.005 47.379 49.186 1.00 38.24 336 LYS B N 1
ATOM 5532 C CA . LYS B 1 336 ? -16.690 46.216 48.647 1.00 37.90 336 LYS B CA 1
ATOM 5533 C C . LYS B 1 336 ? -16.953 46.416 47.154 1.00 37.60 336 LYS B C 1
ATOM 5534 O O . LYS B 1 336 ? -17.480 47.453 46.732 1.00 37.48 336 LYS B O 1
ATOM 5540 N N . VAL B 1 337 ? -16.556 45.421 46.361 1.00 37.14 337 VAL B N 1
ATOM 5541 C CA . VAL B 1 337 ? -16.813 45.447 44.918 1.00 36.81 337 VAL B CA 1
ATOM 5542 C C . VAL B 1 337 ? -17.286 44.103 44.412 1.00 36.09 337 VAL B C 1
ATOM 5543 O O . VAL B 1 337 ? -17.174 43.085 45.097 1.00 35.62 337 VAL B O 1
ATOM 5547 N N . THR B 1 338 ? -17.843 44.124 43.206 1.00 36.60 338 THR B N 1
ATOM 5548 C CA . THR B 1 338 ? -18.193 42.909 42.478 1.00 36.43 338 THR B CA 1
ATOM 5549 C C . THR B 1 338 ? -17.448 42.959 41.162 1.00 36.46 338 THR B C 1
ATOM 5550 O O . THR B 1 338 ? -17.474 43.976 40.459 1.00 35.52 338 THR B O 1
ATOM 5554 N N . ILE B 1 339 ? -16.755 41.877 40.843 1.00 36.16 339 ILE B N 1
ATOM 5555 C CA . ILE B 1 339 ? -16.031 41.825 39.597 1.00 36.74 339 ILE B CA 1
ATOM 5556 C C . ILE B 1 339 ? -16.911 41.081 38.601 1.00 36.25 339 ILE B C 1
ATOM 5557 O O . ILE B 1 339 ? -17.123 39.862 38.710 1.00 35.23 339 ILE B O 1
ATOM 5562 N N . LYS B 1 340 ? -17.438 41.842 37.659 1.00 36.15 340 LYS B N 1
ATOM 5563 C CA . LYS B 1 340 ? -18.319 41.309 36.604 1.00 37.14 340 LYS B CA 1
ATOM 5564 C C . LYS B 1 340 ? -17.473 40.650 35.530 1.00 36.00 340 LYS B C 1
ATOM 5565 O O . LYS B 1 340 ? -16.580 41.267 34.967 1.00 36.36 340 LYS B O 1
ATOM 5571 N N . VAL B 1 341 ? -17.744 39.380 35.297 1.00 35.80 341 VAL B N 1
ATOM 5572 C CA . VAL B 1 341 ? -17.018 38.560 34.347 1.00 35.20 341 VAL B CA 1
ATOM 5573 C C . VAL B 1 341 ? -18.021 37.882 33.397 1.00 34.28 341 VAL B C 1
ATOM 5574 O O . VAL B 1 341 ? -18.841 37.101 33.823 1.00 34.36 341 VAL B O 1
ATOM 5578 N N . LYS B 1 342 ? -17.972 38.203 32.118 1.00 33.99 342 LYS B N 1
ATOM 5579 C CA . LYS B 1 342 ? -18.880 37.560 31.167 1.00 32.76 342 LYS B CA 1
ATOM 5580 C C . LYS B 1 342 ? -18.440 36.120 31.012 1.00 31.31 342 LYS B C 1
ATOM 5581 O O . LYS B 1 342 ? -17.258 35.838 30.881 1.00 31.43 342 LYS B O 1
ATOM 5587 N N . GLU B 1 343 ? -19.387 35.197 31.089 1.00 30.57 343 GLU B N 1
ATOM 5588 C CA . GLU B 1 343 ? -19.070 33.765 30.983 1.00 30.27 343 GLU B CA 1
ATOM 5589 C C . GLU B 1 343 ? -18.268 33.420 29.732 1.00 29.27 343 GLU B C 1
ATOM 5590 O O . GLU B 1 343 ? -17.460 32.512 29.785 1.00 30.47 343 GLU B O 1
ATOM 5596 N N . GLU B 1 344 ? -18.476 34.124 28.612 1.00 28.27 344 GLU B N 1
ATOM 5597 C CA . GLU B 1 344 ? -17.679 33.882 27.416 1.00 28.04 344 GLU B CA 1
ATOM 5598 C C . GLU B 1 344 ? -16.167 34.034 27.624 1.00 27.96 344 GLU B C 1
ATOM 5599 O O . GLU B 1 344 ? -15.383 33.407 26.912 1.00 28.23 344 GLU B O 1
ATOM 5605 N N . LEU B 1 345 ? -15.777 34.888 28.572 1.00 27.56 345 LEU B N 1
ATOM 5606 C CA . LEU B 1 345 ? -14.370 35.176 28.878 1.00 27.39 345 LEU B CA 1
ATOM 5607 C C . LEU B 1 345 ? -13.943 34.582 30.235 1.00 28.54 345 LEU B C 1
ATOM 5608 O O . LEU B 1 345 ? -13.058 35.109 30.903 1.00 27.65 345 LEU B O 1
ATOM 5613 N N . LEU B 1 346 ? -14.583 33.491 30.644 1.00 29.00 346 LEU B N 1
ATOM 5614 C CA . LEU B 1 346 ? -14.127 32.736 31.824 1.00 29.63 346 LEU B CA 1
ATOM 5615 C C . LEU B 1 346 ? -13.579 31.444 31.252 1.00 30.26 346 LEU B C 1
ATOM 5616 O O . LEU B 1 346 ? -14.156 30.922 30.292 1.00 31.09 346 LEU B O 1
ATOM 5621 N N . VAL B 1 347 ? -12.449 30.972 31.778 1.00 30.42 347 VAL B N 1
ATOM 5622 C CA . VAL B 1 347 ? -11.927 29.630 31.491 1.00 30.13 347 VAL B CA 1
ATOM 5623 C C . VAL B 1 347 ? -11.871 28.835 32.802 1.00 30.82 347 VAL B C 1
ATOM 5624 O O . VAL B 1 347 ? -11.625 29.402 33.880 1.00 30.21 347 VAL B O 1
ATOM 5628 N N . LEU B 1 348 ? -12.129 27.531 32.713 1.00 30.85 348 LEU B N 1
ATOM 5629 C CA . LEU B 1 348 ? -12.017 26.657 33.887 1.00 30.06 348 LEU B CA 1
ATOM 5630 C C . LEU B 1 348 ? -10.931 25.642 33.674 1.00 29.93 348 LEU B C 1
ATOM 5631 O O . LEU B 1 348 ? -10.770 25.108 32.571 1.00 28.65 348 LEU B O 1
ATOM 5636 N N . PHE B 1 349 ? -10.187 25.382 34.755 1.00 29.73 349 PHE B N 1
ATOM 5637 C CA . PHE B 1 349 ? -9.095 24.417 34.764 1.00 30.52 349 PHE B CA 1
ATOM 5638 C C . PHE B 1 349 ? -9.325 23.402 35.877 1.00 31.38 349 PHE B C 1
ATOM 5639 O O . PHE B 1 349 ? -9.906 23.722 36.923 1.00 30.68 349 PHE B O 1
ATOM 5647 N N . ASP B 1 350 ? -8.882 22.176 35.640 1.00 32.99 350 ASP B N 1
ATOM 5648 C CA . ASP B 1 350 ? -8.917 21.154 36.659 1.00 33.64 350 ASP B CA 1
ATOM 5649 C C . ASP B 1 350 ? -7.971 21.548 37.783 1.00 34.52 350 ASP B C 1
ATOM 5650 O O . ASP B 1 350 ? -6.807 21.769 37.532 1.00 34.18 350 ASP B O 1
ATOM 5655 N N . LYS B 1 351 ? -8.440 21.586 39.023 1.00 35.60 351 LYS B N 1
ATOM 5656 C CA . LYS B 1 351 ? -7.564 21.999 40.110 1.00 36.22 351 LYS B CA 1
ATOM 5657 C C . LYS B 1 351 ? -6.331 21.110 40.198 1.00 36.88 351 LYS B C 1
ATOM 5658 O O . LYS B 1 351 ? -5.245 21.601 40.478 1.00 37.30 351 LYS B O 1
ATOM 5664 N N . LYS B 1 352 ? -6.492 19.809 39.944 1.00 37.44 352 LYS B N 1
ATOM 5665 C CA . LYS B 1 352 ? -5.387 18.861 40.108 1.00 37.35 352 LYS B CA 1
ATOM 5666 C C . LYS B 1 352 ? -4.340 18.941 39.006 1.00 36.94 352 LYS B C 1
ATOM 5667 O O . LYS B 1 352 ? -3.151 19.098 39.291 1.00 37.99 352 LYS B O 1
ATOM 5673 N N . THR B 1 353 ? -4.768 18.787 37.758 1.00 36.50 353 THR B N 1
ATOM 5674 C CA . THR B 1 353 ? -3.837 18.749 36.628 1.00 35.86 353 THR B CA 1
ATOM 5675 C C . THR B 1 353 ? -3.470 20.148 36.189 1.00 34.79 353 THR B C 1
ATOM 5676 O O . THR B 1 353 ? -2.475 20.321 35.473 1.00 34.07 353 THR B O 1
ATOM 5680 N N . GLU B 1 354 ? -4.296 21.124 36.595 1.00 34.25 354 GLU B N 1
ATOM 5681 C CA . GLU B 1 354 ? -4.227 22.511 36.132 1.00 34.24 354 GLU B CA 1
ATOM 5682 C C . GLU B 1 354 ? -4.494 22.672 34.616 1.00 33.46 354 GLU B C 1
ATOM 5683 O O . GLU B 1 354 ? -4.281 23.736 34.057 1.00 32.94 354 GLU B O 1
ATOM 5689 N N . LYS B 1 355 ? -5.037 21.638 33.984 1.00 33.80 355 LYS B N 1
ATOM 5690 C CA . LYS B 1 355 ? -5.355 21.681 32.557 1.00 33.71 355 LYS B CA 1
ATOM 5691 C C . LYS B 1 355 ? -6.717 22.328 32.293 1.00 32.74 355 LYS B C 1
ATOM 5692 O O . LYS B 1 355 ? -7.673 22.131 33.062 1.00 32.37 355 LYS B O 1
ATOM 5698 N N . ALA B 1 356 ? -6.825 23.094 31.204 1.00 32.72 356 ALA B N 1
ATOM 5699 C CA . ALA B 1 356 ? -8.092 23.720 30.859 1.00 32.61 356 ALA B CA 1
ATOM 5700 C C . ALA B 1 356 ? -9.088 22.607 30.567 1.00 32.76 356 ALA B C 1
ATOM 5701 O O . ALA B 1 356 ? -8.723 21.586 30.003 1.00 32.10 356 ALA B O 1
ATOM 5703 N N . LEU B 1 357 ? -10.341 22.802 30.953 1.00 33.01 357 LEU B N 1
ATOM 5704 C CA . LEU B 1 357 ? -11.390 21.856 30.612 1.00 33.51 357 LEU B CA 1
ATOM 5705 C C . LEU B 1 357 ? -11.854 22.194 29.189 1.00 34.10 357 LEU B C 1
ATOM 5706 O O . LEU B 1 357 ? -11.966 23.365 28.853 1.00 33.34 357 LEU B O 1
ATOM 5711 N N . GLU B 1 358 ? -12.124 21.185 28.364 1.00 34.72 358 GLU B N 1
ATOM 5712 C CA . GLU B 1 358 ? -12.663 21.435 27.003 1.00 34.79 358 GLU B CA 1
ATOM 5713 C C . GLU B 1 358 ? -14.141 21.086 26.973 1.00 34.33 358 GLU B C 1
ATOM 5714 O O . GLU B 1 358 ? -14.535 20.021 27.454 1.00 33.59 358 GLU B O 1
ATOM 5720 N N . PHE B 1 359 ? -14.947 21.984 26.418 1.00 33.52 359 PHE B N 1
ATOM 5721 C CA . PHE B 1 359 ? -16.343 21.672 26.061 1.00 33.69 359 PHE B CA 1
ATOM 5722 C C . PHE B 1 359 ? -16.474 21.400 24.541 1.00 33.36 359 PHE B C 1
ATOM 5723 O O . PHE B 1 359 ? -15.535 21.701 23.792 1.00 31.85 359 PHE B O 1
ATOM 5731 N N . SER B 1 360 ? -17.591 20.798 24.092 1.00 33.15 360 SER B N 1
ATOM 5732 C CA . SER B 1 360 ? -17.766 20.507 22.664 1.00 33.97 360 SER B CA 1
ATOM 5733 C C . SER B 1 360 ? -17.524 21.787 21.878 1.00 34.05 360 SER B C 1
ATOM 5734 O O . SER B 1 360 ? -18.000 22.852 22.271 1.00 33.99 360 SER B O 1
ATOM 5737 N N . LYS B 1 361 ? -16.808 21.689 20.769 1.00 34.61 361 LYS B N 1
ATOM 5738 C CA . LYS B 1 361 ? -16.317 22.894 20.070 1.00 35.07 361 LYS B CA 1
ATOM 5739 C C . LYS B 1 361 ? -17.397 23.593 19.236 1.00 34.86 361 LYS B C 1
ATOM 5740 O O . LYS B 1 361 ? -18.169 22.945 18.544 1.00 33.20 361 LYS B O 1
ATOM 5746 N N . LEU B 1 362 ? -17.427 24.922 19.313 1.00 34.65 362 LEU B N 1
ATOM 5747 C CA . LEU B 1 362 ? -18.288 25.742 18.470 1.00 34.61 362 LEU B CA 1
ATOM 5748 C C . LEU B 1 362 ? -17.614 26.014 17.143 1.00 34.71 362 LEU B C 1
ATOM 5749 O O . LEU B 1 362 ? -16.405 25.820 16.970 1.00 34.62 362 LEU B O 1
#